Protein AF-0000000071359627 (afdb_homodimer)

InterPro domains:
  IPR002524 Cation efflux [TIGR01297] (2-265)
  IPR027469 Cation efflux transmembrane domain superfamily [G3DSA:1.20.1510.10] (1-180)
  IPR027469 Cation efflux transmembrane domain superfamily [SSF161111] (1-184)
  IPR027470 Cation efflux protein, cytoplasmic domain [PF16916] (190-265)
  IPR036837 Cation efflux protein, cytoplasmic domain superfamily [G3DSA:3.30.70.1350] (181-269)
  IPR036837 Cation efflux protein, cytoplasmic domain superfamily [SSF160240] (189-265)
  IPR050291 Cation-efflux pump FieF-like [PTHR43840] (1-264)
  IPR058533 Cation efflux protein, transmembrane domain [PF01545] (1-182)

Foldseek 3Di:
DLVVLCVAFVFLLSLLLVQLLVLLVVLVVQLVVQVVQQPDDADPVRNPGSLLSLLVSLQSSLVSLLVSLVVSLVSLVVCVVVVDHGGPLVVSLVVLLVSLVVLLVCLVVQCVVCVVQVFPSSNLSSVVSNVSSVLSVVSSVQSVVCVVVVPSNSSSVSSNVVSVVSNVSSVVSNVVSVCLVVQHDDVVLLQQLLVLCQVVPDLQQLWKAQWGWHDRGQEIEIEIETEGAPPDDPVRVVVVVVVSQVSSCVRGTDHYHYHYHYHYDDLLQRQCARRDPPDPDHWFHHPDHDRDDSVGNNDPDTPSVVVVVPSVVTHTDD/DLVVLCVAFVFLLSLLLVQLLVLLVVLVVQLVVQVVQQPDDADPVRNPGSLLSLLVSLQSSLVSLLVSLVVSLVSLVVCVVVPDHGGPLVVSLVVLLVSLVVLLVCLVVQCVVCVVQVFPSSNLSSVVSNVSSVLSVVSSVQSVVCVVVVPSNSSSVSSNVVSVVSNVSSVVSNVVSVCLVVQHDDVVLLQQLLVLCVVVPDLQQLWKAQWGWHDRGQEIEIEIETEGAPPDDPVRVVVVVVVSQVSSCVRGTDHYHYHYHYHYDDLLQSQCARRDDPDPDHWFHHPDHDRDDSVGNNDPDTPSVVVVVPSVVTHTDD

Secondary structure (DSSP, 8-state):
-HHHHHHHH--HHHHHHHHHHHHHHHHHHHHHHHHHHHHSPP-SS-TT-STTHHHHHHHHHHHHHHHHHHHHHHHHHHHHHS------HHHHHHHHHHHHHHHHHHHHHHHHHHHHTT-HHHHHHHHHHHHHHHHHHHHHHHHHHHHHH--THHHHHHHHHHHHHHHHHHHHHHHHHHHHHTT---HHHHHHHHHHHHHT--TT--EEEEEEEEEETTEEEEEEEEEE-TT-BHHHHHHHHHHHHHHHHHHSSS-EEEEEEEEE--HHHHTTT---SS-TT--S-----PPP-HHHHHSSS-GGGGGHHHHTTSPPP-/-HHHHHHHH--HHHHHHHHHHHHHHHHHHHHHHHHHHHHSPP-SS-TT-STTHHHHHHHHHHHHHHHHHHHHHHHHHHHHHS------HHHHHHHHHHHHHHHHHHHHHHHHHHHHTT-HHHHHHHHHHHHHHHHHHHHHHHHHHHHHH--THHHHHHHHHHHHHHHHHHHHHHHHHHHHHTT---HHHHHHHHHHHHHT--TT--EEEEEEEEEETTEEEEEEEEEE-TT-BHHHHHHHHHHHHHHHHHHSSS-EEEEEEEEE--HHHHTTT---SS-TT--S-----PPP-HHHHHSSS-GGGGGHHHHTTSPPP-

Sequence (636 aa):
MKFYAYYLTQSTAVLTDALESIVNVVASGFAFYSIYLSSLPRDQNHPYGHGKVEFFSAGIEGVLIMLAGLFIIYRAIVSFIFPEPLGELPLGMALIILSALANGALGYMLIRKGKQYESLTLEADGRHISTDAVSSFVLIIGVGIIYLTDWVWLDGGFSLVFAVYIIYNGYRLVRRSVGGLMDERHPASVTTVVKILNRHRQNNWIDIHNMRIQQYGADKHIDLHLTMPYYFDLKEVHDEVEVVEEVLEKGMSGHVEVFVHADPCIPEKCCHYCQVKDCPVRLYPKTKKVQWNMVNMSKNQKHYHDIVGELGKVKPLKMKFYAYYLTQSTAVLTDALESIVNVVASGFAFYSIYLSSLPRDQNHPYGHGKVEFFSAGIEGVLIMLAGLFIIYRAIVSFIFPEPLGELPLGMALIILSALANGALGYMLIRKGKQYESLTLEADGRHISTDAVSSFVLIIGVGIIYLTDWVWLDGGFSLVFAVYIIYNGYRLVRRSVGGLMDERHPASVTTVVKILNRHRQNNWIDIHNMRIQQYGADKHIDLHLTMPYYFDLKEVHDEVEVVEEVLEKGMSGHVEVFVHADPCIPEKCCHYCQVKDCPVRLYPKTKKVQWNMVNMSKNQKHYHDIVGELGKVKPLK

Solvent-accessible surface area (backbone atoms only — not comparable to full-atom values): 31384 Å² total; per-residue (Å²): 107,41,63,55,27,18,70,51,11,62,32,57,47,44,38,43,51,24,45,49,48,50,41,47,54,53,28,45,53,42,41,53,51,20,49,57,48,30,67,41,73,57,44,88,56,20,72,80,22,36,11,46,42,33,30,49,29,38,27,54,34,11,48,45,36,28,50,44,18,52,52,34,39,50,50,22,53,48,38,66,75,53,73,61,79,74,31,62,58,66,62,29,46,51,50,47,50,53,49,23,50,52,31,34,52,48,9,49,51,29,32,52,48,9,62,72,57,47,23,64,54,39,28,51,49,8,50,48,35,33,50,47,18,52,50,44,51,54,49,46,50,52,52,51,48,26,72,73,66,68,46,67,66,53,45,33,50,54,29,41,55,49,20,53,52,40,28,50,52,12,47,52,34,30,51,50,16,51,36,47,51,43,40,33,56,50,66,69,60,49,53,50,51,42,51,53,49,62,73,66,60,51,46,62,58,48,39,61,18,39,41,44,59,38,68,28,52,39,27,36,41,36,38,30,34,38,25,26,64,32,78,37,29,30,49,59,47,41,52,54,50,49,51,55,42,49,55,51,39,72,69,42,75,59,55,57,46,68,46,56,30,69,37,52,52,46,49,94,56,40,22,37,42,36,57,54,75,90,57,92,69,64,34,34,65,63,80,47,78,79,81,82,40,72,66,62,23,42,36,88,46,64,70,49,75,80,44,56,90,58,62,84,78,60,74,69,50,131,108,41,63,55,27,17,69,52,11,63,32,58,48,44,38,44,51,26,44,50,48,50,40,46,53,53,29,47,54,42,40,54,51,20,49,56,49,30,66,40,72,57,44,87,56,20,72,81,21,35,10,46,42,34,32,50,29,39,25,53,32,11,49,47,35,29,51,46,17,51,52,33,38,52,48,21,54,47,37,66,76,53,72,62,79,70,32,63,56,66,63,28,46,52,49,46,50,53,49,23,49,51,31,35,52,49,9,51,50,29,33,52,48,10,62,72,57,48,24,64,56,39,28,50,50,9,50,49,34,32,49,48,18,51,49,43,51,55,50,46,51,51,53,51,48,27,72,72,66,67,46,66,67,52,46,34,51,52,28,40,56,49,20,52,52,40,29,50,52,13,46,51,34,28,50,50,15,51,35,48,52,45,41,34,56,49,66,70,60,49,50,49,52,43,53,51,50,64,73,65,62,50,46,63,57,49,40,60,19,38,40,45,57,39,66,27,53,39,26,36,39,35,37,32,33,38,24,27,65,31,77,37,30,31,48,58,48,43,52,54,49,49,50,54,43,49,54,51,39,72,70,43,77,59,56,55,46,67,46,57,29,70,36,51,51,47,48,95,56,41,21,36,41,34,57,53,74,88,57,92,70,67,33,34,64,64,79,48,79,79,79,82,41,72,66,61,22,42,36,88,47,64,71,50,75,80,43,54,90,59,61,82,78,59,73,68,52,129

Structure (mmCIF, N/CA/C/O backbone):
data_AF-0000000071359627-model_v1
#
loop_
_entity.id
_entity.type
_entity.pdbx_description
1 polymer 'Cation transporter'
#
loop_
_atom_site.group_PDB
_atom_site.id
_atom_site.type_symbol
_atom_site.label_atom_id
_atom_site.label_alt_id
_atom_site.label_comp_id
_atom_site.label_asym_id
_atom_site.label_entity_id
_atom_site.label_seq_id
_atom_site.pdbx_PDB_ins_code
_atom_site.Cartn_x
_atom_site.Cartn_y
_atom_site.Cartn_z
_atom_site.occupancy
_atom_site.B_iso_or_equiv
_atom_site.auth_seq_id
_atom_site.auth_comp_id
_atom_site.auth_asym_id
_atom_site.auth_atom_id
_atom_site.pdbx_PDB_model_num
ATOM 1 N N . MET A 1 1 ? -1.227 -20.953 -32.344 1 58.72 1 MET A N 1
ATOM 2 C CA . MET A 1 1 ? -0.291 -20.969 -33.438 1 58.72 1 MET A CA 1
ATOM 3 C C . MET A 1 1 ? 1.095 -21.406 -33 1 58.72 1 MET A C 1
ATOM 5 O O . MET A 1 1 ? 1.655 -22.359 -33.531 1 58.72 1 MET A O 1
ATOM 9 N N . LYS A 1 2 ? 1.525 -20.922 -31.906 1 62.47 2 LYS A N 1
ATOM 10 C CA . LYS A 1 2 ? 2.902 -21.234 -31.516 1 62.47 2 LYS A CA 1
ATOM 11 C C . LYS A 1 2 ? 3.021 -22.641 -30.969 1 62.47 2 LYS A C 1
ATOM 13 O O . LYS A 1 2 ? 4.016 -23.328 -31.219 1 62.47 2 LYS A O 1
ATOM 18 N N . PHE A 1 3 ? 1.935 -23.016 -30.375 1 65.06 3 PHE A N 1
ATOM 19 C CA . PHE A 1 3 ? 1.969 -24.391 -29.891 1 65.06 3 PHE A CA 1
ATOM 20 C C . PHE A 1 3 ? 1.963 -25.375 -31.062 1 65.06 3 PHE A C 1
ATOM 22 O O . PHE A 1 3 ? 2.602 -26.422 -31 1 65.06 3 PHE A O 1
ATOM 29 N N . TYR A 1 4 ? 1.329 -24.938 -32.094 1 63.09 4 TYR A N 1
ATOM 30 C CA . TYR A 1 4 ? 1.317 -25.734 -33.312 1 63.09 4 TYR A CA 1
ATOM 31 C C . TYR A 1 4 ? 2.711 -25.812 -33.938 1 63.09 4 TYR A C 1
ATOM 33 O O . TYR A 1 4 ? 3.135 -26.891 -34.375 1 63.09 4 TYR A O 1
ATOM 41 N N . ALA A 1 5 ? 3.359 -24.688 -33.875 1 63.16 5 ALA A N 1
ATOM 42 C CA . ALA A 1 5 ? 4.723 -24.688 -34.406 1 63.16 5 ALA A CA 1
ATOM 43 C C . ALA A 1 5 ? 5.621 -25.641 -33.625 1 63.16 5 ALA A C 1
ATOM 45 O O . ALA A 1 5 ? 6.449 -26.328 -34.188 1 63.16 5 ALA A O 1
ATOM 46 N N . TYR A 1 6 ? 5.465 -25.703 -32.375 1 66.5 6 TYR A N 1
ATOM 47 C CA . TYR A 1 6 ? 6.242 -26.641 -31.547 1 66.5 6 TYR A CA 1
ATOM 48 C C . TYR A 1 6 ? 5.922 -28.078 -31.891 1 66.5 6 TYR A C 1
ATOM 50 O O . TYR A 1 6 ? 6.82 -28.922 -31.984 1 66.5 6 TYR A O 1
ATOM 58 N N . TYR A 1 7 ? 4.625 -28.25 -32.031 1 67.75 7 TYR A N 1
ATOM 59 C CA . TYR A 1 7 ? 4.215 -29.609 -32.375 1 67.75 7 TYR A CA 1
ATOM 60 C C . TYR A 1 7 ? 4.848 -30.062 -33.688 1 67.75 7 TYR A C 1
ATOM 62 O O . TYR A 1 7 ? 5.234 -31.234 -33.844 1 67.75 7 TYR A O 1
ATOM 70 N N . LEU A 1 8 ? 5.043 -29.172 -34.531 1 62.66 8 LEU A N 1
ATOM 71 C CA . LEU A 1 8 ? 5.59 -29.5 -35.844 1 62.66 8 LEU A CA 1
ATOM 72 C C . LEU A 1 8 ? 7.105 -29.625 -35.781 1 62.66 8 LEU A C 1
ATOM 74 O O . LEU A 1 8 ? 7.688 -30.484 -36.438 1 62.66 8 LEU A O 1
ATOM 78 N N . THR A 1 9 ? 7.688 -28.797 -35 1 66.38 9 THR A N 1
ATOM 79 C CA . THR A 1 9 ? 9.141 -28.703 -35.094 1 66.38 9 THR A CA 1
ATOM 80 C C . THR A 1 9 ? 9.789 -29.531 -33.969 1 66.38 9 THR A C 1
ATOM 82 O O . THR A 1 9 ? 10.938 -29.969 -34.094 1 66.38 9 THR A O 1
ATOM 85 N N . GLN A 1 10 ? 9.109 -29.734 -32.906 1 63.53 10 GLN A N 1
ATOM 86 C CA . GLN A 1 10 ? 9.609 -30.391 -31.719 1 63.53 10 GLN A CA 1
ATOM 87 C C . GLN A 1 10 ? 10.875 -29.703 -31.203 1 63.53 10 GLN A C 1
ATOM 89 O O . GLN A 1 10 ? 11.773 -30.375 -30.672 1 63.53 10 GLN A O 1
ATOM 94 N N . SER A 1 11 ? 10.977 -28.484 -31.672 1 68.12 11 SER A N 1
ATOM 95 C CA . SER A 1 11 ? 12.109 -27.672 -31.234 1 68.12 11 SER A CA 1
ATOM 96 C C . SER A 1 11 ? 11.828 -27 -29.891 1 68.12 11 SER A C 1
ATOM 98 O O . SER A 1 11 ? 10.758 -26.422 -29.688 1 68.12 11 SER A O 1
ATOM 100 N N . THR A 1 12 ? 12.789 -27.203 -28.984 1 70.19 12 THR A N 1
ATOM 101 C CA . THR A 1 12 ? 12.664 -26.578 -27.672 1 70.19 12 THR A CA 1
ATOM 102 C C . THR A 1 12 ? 12.68 -25.047 -27.797 1 70.19 12 THR A C 1
ATOM 104 O O . THR A 1 12 ? 12.023 -24.359 -27.016 1 70.19 12 THR A O 1
ATOM 107 N N . ALA A 1 13 ? 13.391 -24.625 -28.75 1 66.75 13 ALA A N 1
ATOM 108 C CA . ALA A 1 13 ? 13.445 -23.188 -28.984 1 66.75 13 ALA A CA 1
ATOM 109 C C . ALA A 1 13 ? 12.078 -22.641 -29.391 1 66.75 13 ALA A C 1
ATOM 111 O O . ALA A 1 13 ? 11.656 -21.578 -28.906 1 66.75 13 ALA A O 1
ATOM 112 N N . VAL A 1 14 ? 11.43 -23.391 -30.172 1 69.56 14 VAL A N 1
ATOM 113 C CA . VAL A 1 14 ? 10.102 -22.984 -30.625 1 69.56 14 VAL A CA 1
ATOM 114 C C . VAL A 1 14 ? 9.109 -23.078 -29.469 1 69.56 14 VAL A C 1
ATOM 116 O O . VAL A 1 14 ? 8.234 -22.219 -29.328 1 69.56 14 VAL A O 1
ATOM 119 N N . LEU A 1 15 ? 9.32 -24 -28.703 1 68.38 15 LEU A N 1
ATOM 120 C CA . LEU A 1 15 ? 8.492 -24.125 -27.516 1 68.38 15 LEU A CA 1
ATOM 121 C C . LEU A 1 15 ? 8.664 -22.938 -26.594 1 68.38 15 LEU A C 1
ATOM 123 O O . LEU A 1 15 ? 7.688 -22.406 -26.047 1 68.38 15 LEU A O 1
ATOM 127 N N . THR A 1 16 ? 9.891 -22.547 -26.453 1 67.44 16 THR A N 1
ATOM 128 C CA . THR A 1 16 ? 10.203 -21.406 -25.609 1 67.44 16 THR A CA 1
ATOM 129 C C . THR A 1 16 ? 9.453 -20.156 -26.078 1 67.44 16 THR A C 1
ATOM 131 O O . THR A 1 16 ? 8.844 -19.453 -25.281 1 67.44 16 THR A O 1
ATOM 134 N N . ASP A 1 17 ? 9.43 -20.031 -27.297 1 71.56 17 ASP A N 1
ATOM 135 C CA . ASP A 1 17 ? 8.758 -18.875 -27.875 1 71.56 17 ASP A CA 1
ATOM 136 C C . ASP A 1 17 ? 7.246 -18.984 -27.703 1 71.56 17 ASP A C 1
ATOM 138 O O . ASP A 1 17 ? 6.578 -17.984 -27.422 1 71.56 17 ASP A O 1
ATOM 142 N N . ALA A 1 18 ? 6.762 -20.125 -27.891 1 70.31 18 ALA A N 1
ATOM 143 C CA . ALA A 1 18 ? 5.324 -20.344 -27.766 1 70.31 18 ALA A CA 1
ATOM 144 C C . ALA A 1 18 ? 4.852 -20.094 -26.328 1 70.31 18 ALA A C 1
ATOM 146 O O . ALA A 1 18 ? 3.838 -19.422 -26.125 1 70.31 18 ALA A O 1
ATOM 147 N N . LEU A 1 19 ? 5.613 -20.562 -25.453 1 69.25 19 LEU A N 1
ATOM 148 C CA . LEU A 1 19 ? 5.246 -20.375 -24.062 1 69.25 19 LEU A CA 1
ATOM 149 C C . LEU A 1 19 ? 5.328 -18.906 -23.656 1 69.25 19 LEU A C 1
ATOM 151 O O . LEU A 1 19 ? 4.441 -18.406 -22.953 1 69.25 19 LEU A O 1
ATOM 155 N N . GLU A 1 20 ? 6.328 -18.328 -24.109 1 73.06 20 GLU A N 1
ATOM 156 C CA . GLU A 1 20 ? 6.477 -16.906 -23.812 1 73.06 20 GLU A CA 1
ATOM 157 C C . GLU A 1 20 ? 5.316 -16.094 -24.391 1 73.06 20 GLU A C 1
ATOM 159 O O . GLU A 1 20 ? 4.812 -15.18 -23.75 1 73.06 20 GLU A O 1
ATOM 164 N N . SER A 1 21 ? 4.891 -16.531 -25.531 1 72.69 21 SER A N 1
ATOM 165 C CA . SER A 1 21 ? 3.801 -15.828 -26.188 1 72.69 21 SER A CA 1
ATOM 166 C C . SER A 1 21 ? 2.488 -16 -25.438 1 72.69 21 SER A C 1
ATOM 168 O O . SER A 1 21 ? 1.694 -15.07 -25.328 1 72.69 21 SER A O 1
ATOM 170 N N . ILE A 1 22 ? 2.312 -17.109 -24.953 1 70.38 22 ILE A N 1
ATOM 171 C CA . ILE A 1 22 ? 1.104 -17.391 -24.188 1 70.38 22 ILE A CA 1
ATOM 172 C C . ILE A 1 22 ? 1.107 -16.547 -22.906 1 70.38 22 ILE A C 1
ATOM 174 O O . ILE A 1 22 ? 0.105 -15.906 -22.578 1 70.38 22 ILE A O 1
ATOM 178 N N . VAL A 1 23 ? 2.232 -16.578 -22.328 1 73.62 23 VAL A N 1
ATOM 179 C CA . VAL A 1 23 ? 2.369 -15.82 -21.094 1 73.62 23 VAL A CA 1
ATOM 180 C C . VAL A 1 23 ? 2.148 -14.336 -21.375 1 73.62 23 VAL A C 1
ATOM 182 O O . VAL A 1 23 ? 1.474 -13.648 -20.594 1 73.62 23 VAL A O 1
ATOM 185 N N . ASN A 1 24 ? 2.662 -13.945 -22.484 1 74.12 24 ASN A N 1
ATOM 186 C CA . ASN A 1 24 ? 2.539 -12.539 -22.844 1 74.12 24 ASN A CA 1
ATOM 187 C C . ASN A 1 24 ? 1.081 -12.141 -23.062 1 74.12 24 ASN A C 1
ATOM 189 O O . ASN A 1 24 ? 0.641 -11.086 -22.609 1 74.12 24 ASN A O 1
ATOM 193 N N . VAL A 1 25 ? 0.406 -13 -23.766 1 71.69 25 VAL A N 1
ATOM 194 C CA . VAL A 1 25 ? -0.989 -12.695 -24.062 1 71.69 25 VAL A CA 1
ATOM 195 C C . VAL A 1 25 ? -1.804 -12.695 -22.766 1 71.69 25 VAL A C 1
ATOM 197 O O . VAL A 1 25 ? -2.605 -11.789 -22.531 1 71.69 25 VAL A O 1
ATOM 200 N N . VAL A 1 26 ? -1.554 -13.617 -21.984 1 73.38 26 VAL A N 1
ATOM 201 C CA . VAL A 1 26 ? -2.27 -13.719 -20.719 1 73.38 26 VAL A CA 1
ATOM 202 C C . VAL A 1 26 ? -1.895 -12.547 -19.828 1 73.38 26 VAL A C 1
ATOM 204 O O . VAL A 1 26 ? -2.768 -11.898 -19.234 1 73.38 26 VAL A O 1
ATOM 207 N N . ALA A 1 27 ? -0.649 -12.344 -19.781 1 74.88 27 ALA A N 1
ATOM 208 C CA . ALA A 1 27 ? -0.153 -11.242 -18.969 1 74.88 27 ALA A CA 1
ATOM 209 C C . ALA A 1 27 ? -0.707 -9.906 -19.438 1 74.88 27 ALA A C 1
ATOM 211 O O . ALA A 1 27 ? -1.062 -9.047 -18.625 1 74.88 27 ALA A O 1
ATOM 212 N N . SER A 1 28 ? -0.809 -9.773 -20.766 1 74.25 28 SER A N 1
ATOM 213 C CA . SER A 1 28 ? -1.338 -8.531 -21.312 1 74.25 28 SER A CA 1
ATOM 214 C C . SER A 1 28 ? -2.816 -8.359 -20.984 1 74.25 28 SER A C 1
ATOM 216 O O . SER A 1 28 ? -3.279 -7.246 -20.734 1 74.25 28 SER A O 1
ATOM 218 N N . GLY A 1 29 ? -3.537 -9.438 -21.094 1 76.81 29 GLY A N 1
ATOM 219 C CA . GLY A 1 29 ? -4.93 -9.383 -20.688 1 76.81 29 GLY A CA 1
ATOM 220 C C . GLY A 1 29 ? -5.117 -8.922 -19.25 1 76.81 29 GLY A C 1
ATOM 221 O O . GLY A 1 29 ? -5.953 -8.062 -18.984 1 76.81 29 GLY A O 1
ATOM 222 N N . PHE A 1 30 ? -4.285 -9.414 -18.438 1 76.56 30 PHE A N 1
ATOM 223 C CA . PHE A 1 30 ? -4.348 -9.016 -17.031 1 76.56 30 PHE A CA 1
ATOM 224 C C . PHE A 1 30 ? -3.92 -7.559 -16.875 1 76.56 30 PHE A C 1
ATOM 226 O O . PHE A 1 30 ? -4.496 -6.824 -16.062 1 76.56 30 PHE A O 1
ATOM 233 N N . ALA A 1 31 ? -2.924 -7.227 -17.625 1 74.94 31 ALA A N 1
ATOM 234 C CA . ALA A 1 31 ? -2.43 -5.852 -17.547 1 74.94 31 ALA A CA 1
ATOM 235 C C . ALA A 1 31 ? -3.514 -4.859 -17.953 1 74.94 31 ALA A C 1
ATOM 237 O O . ALA A 1 31 ? -3.73 -3.855 -17.266 1 74.94 31 ALA A O 1
ATOM 238 N N . PHE A 1 32 ? -4.234 -5.207 -19.031 1 73.88 32 PHE A N 1
ATOM 239 C CA . PHE A 1 32 ? -5.297 -4.324 -19.5 1 73.88 32 PHE A CA 1
ATOM 240 C C . PHE A 1 32 ? -6.418 -4.234 -18.469 1 73.88 32 PHE A C 1
ATOM 242 O O . PHE A 1 32 ? -6.949 -3.15 -18.219 1 73.88 32 PHE A O 1
ATOM 249 N N . TYR A 1 33 ? -6.715 -5.277 -17.938 1 79.44 33 TYR A N 1
ATOM 250 C CA . TYR A 1 33 ? -7.762 -5.293 -16.938 1 79.44 33 TYR A CA 1
ATOM 251 C C . TYR A 1 33 ? -7.336 -4.508 -15.695 1 79.44 33 TYR A C 1
ATOM 253 O O . TYR A 1 33 ? -8.148 -3.809 -15.086 1 79.44 33 TYR A O 1
ATOM 261 N N . SER A 1 34 ? -6.094 -4.641 -15.391 1 79.75 34 SER A N 1
ATOM 262 C CA . SER A 1 34 ? -5.578 -3.939 -14.227 1 79.75 34 SER A CA 1
ATOM 263 C C . SER A 1 34 ? -5.598 -2.43 -14.43 1 79.75 34 SER A C 1
ATOM 265 O O . SER A 1 34 ? -5.844 -1.671 -13.492 1 79.75 34 SER A O 1
ATOM 267 N N . ILE A 1 35 ? -5.43 -2.02 -15.625 1 74.31 35 ILE A N 1
ATOM 268 C CA . ILE A 1 35 ? -5.469 -0.595 -15.938 1 74.31 35 ILE A CA 1
ATOM 269 C C . ILE A 1 35 ? -6.895 -0.072 -15.773 1 74.31 35 ILE A C 1
ATOM 271 O O . ILE A 1 35 ? -7.102 1.023 -15.242 1 74.31 35 ILE A O 1
ATOM 275 N N . TYR A 1 36 ? -7.793 -0.863 -16.281 1 78.69 36 TYR A N 1
ATOM 276 C CA . TYR A 1 36 ? -9.195 -0.499 -16.109 1 78.69 36 TYR A CA 1
ATOM 277 C C . TYR A 1 36 ? -9.547 -0.345 -14.633 1 78.69 36 TYR A C 1
ATOM 279 O O . TYR A 1 36 ? -10.148 0.654 -14.234 1 78.69 36 TYR A O 1
ATOM 287 N N . LEU A 1 37 ? -9.109 -1.243 -13.891 1 77.56 37 LEU A N 1
ATOM 288 C CA . LEU A 1 37 ? -9.406 -1.196 -12.461 1 77.56 37 LEU A CA 1
ATOM 289 C C . LEU A 1 37 ? -8.695 -0.022 -11.797 1 77.56 37 LEU A C 1
ATOM 291 O O . LEU A 1 37 ? -9.25 0.614 -10.891 1 77.56 37 LEU A O 1
ATOM 295 N N . SER A 1 38 ? -7.496 0.225 -12.25 1 78.75 38 SER A N 1
ATOM 296 C CA . SER A 1 38 ? -6.699 1.318 -11.703 1 78.75 38 SER A CA 1
ATOM 297 C C . SER A 1 38 ? -7.332 2.672 -12.008 1 78.75 38 SER A C 1
ATOM 299 O O . SER A 1 38 ? -7.078 3.656 -11.312 1 78.75 38 SER A O 1
ATOM 301 N N . SER A 1 39 ? -8.156 2.715 -13.062 1 77.88 39 SER A N 1
ATOM 302 C CA . SER A 1 39 ? -8.766 3.973 -13.484 1 77.88 39 SER A CA 1
ATOM 303 C C . SER A 1 39 ? -10.031 4.273 -12.68 1 77.88 39 SER A C 1
ATOM 305 O O . SER A 1 39 ? -10.539 5.395 -12.711 1 77.88 39 SER A O 1
ATOM 307 N N . LEU A 1 40 ? -10.477 3.266 -11.977 1 78.19 40 LEU A N 1
ATOM 308 C CA . LEU A 1 40 ? -11.633 3.5 -11.125 1 78.19 40 LEU A CA 1
ATOM 309 C C . LEU A 1 40 ? -11.297 4.473 -10 1 78.19 40 LEU A C 1
ATOM 311 O O . LEU A 1 40 ? -10.211 4.406 -9.414 1 78.19 40 LEU A O 1
ATOM 315 N N . PRO A 1 41 ? -12.18 5.414 -9.781 1 78.56 41 PRO A N 1
ATOM 316 C CA . PRO A 1 41 ? -11.93 6.379 -8.703 1 78.56 41 PRO A CA 1
ATOM 317 C C . PRO A 1 41 ? -11.906 5.73 -7.32 1 78.56 41 PRO A C 1
ATOM 319 O O . PRO A 1 41 ? -12.328 4.578 -7.168 1 78.56 41 PRO A O 1
ATOM 322 N N . ARG A 1 42 ? -11.297 6.426 -6.418 1 80.5 42 ARG A N 1
ATOM 323 C CA . ARG A 1 42 ? -11.289 5.949 -5.035 1 80.5 42 ARG A CA 1
ATOM 324 C C . ARG A 1 42 ? -12.703 5.734 -4.523 1 80.5 42 ARG A C 1
ATOM 326 O O . ARG A 1 42 ? -13.633 6.43 -4.938 1 80.5 42 ARG A O 1
ATOM 333 N N . ASP A 1 43 ? -12.953 4.766 -3.74 1 78.44 43 ASP A N 1
ATOM 334 C CA . ASP A 1 43 ? -14.234 4.473 -3.105 1 78.44 43 ASP A CA 1
ATOM 335 C C . ASP A 1 43 ? -14.062 4.25 -1.604 1 78.44 43 ASP A C 1
ATOM 337 O O . ASP A 1 43 ? -12.984 4.477 -1.055 1 78.44 43 ASP A O 1
ATOM 341 N N . GLN A 1 44 ? -15.109 3.961 -0.925 1 78.12 44 GLN A N 1
ATOM 342 C CA . GLN A 1 44 ? -15.078 3.807 0.525 1 78.12 44 GLN A CA 1
ATOM 343 C C . GLN A 1 44 ? -14.156 2.662 0.938 1 78.12 44 GLN A C 1
ATOM 345 O O . GLN A 1 44 ? -13.5 2.732 1.977 1 78.12 44 GLN A O 1
ATOM 350 N N . ASN A 1 45 ? -14.117 1.693 0.075 1 80.12 45 ASN A N 1
ATOM 351 C CA . ASN A 1 45 ? -13.336 0.51 0.407 1 80.12 45 ASN A CA 1
ATOM 352 C C . ASN A 1 45 ? -11.867 0.692 0.038 1 80.12 45 ASN A C 1
ATOM 354 O O . ASN A 1 45 ? -10.992 0.017 0.59 1 80.12 45 ASN A O 1
ATOM 358 N N . HIS A 1 46 ? -11.656 1.565 -0.926 1 85.62 46 HIS A N 1
ATOM 359 C CA . HIS A 1 46 ? -10.297 1.853 -1.361 1 85.62 46 HIS A CA 1
ATOM 360 C C . HIS A 1 46 ? -10.016 3.35 -1.326 1 85.62 46 HIS A C 1
ATOM 362 O O . HIS A 1 46 ? -9.977 4.004 -2.371 1 85.62 46 HIS A O 1
ATOM 368 N N . PRO A 1 47 ? -9.719 3.748 -0.135 1 80.69 47 PRO A N 1
ATOM 369 C CA . PRO A 1 47 ? -9.578 5.191 0.058 1 80.69 47 PRO A CA 1
ATOM 370 C C . PRO A 1 47 ? -8.406 5.781 -0.73 1 80.69 47 PRO A C 1
ATOM 372 O O . PRO A 1 47 ? -8.367 6.992 -0.968 1 80.69 47 PRO A O 1
ATOM 375 N N . TYR A 1 48 ? -7.473 5.004 -1.142 1 79.69 48 TYR A N 1
ATOM 376 C CA . TYR A 1 48 ? -6.324 5.5 -1.889 1 79.69 48 TYR A CA 1
ATOM 377 C C . TYR A 1 48 ? -6.453 5.168 -3.371 1 79.69 48 TYR A C 1
ATOM 379 O O . TYR A 1 48 ? -5.555 5.469 -4.16 1 79.69 48 TYR A O 1
ATOM 387 N N . GLY A 1 49 ? -7.629 4.555 -3.742 1 78.81 49 GLY A N 1
ATOM 388 C CA . GLY A 1 49 ? -7.82 4.141 -5.125 1 78.81 49 GLY A CA 1
ATOM 389 C C . GLY A 1 49 ? -7.422 2.695 -5.371 1 78.81 49 GLY A C 1
ATOM 390 O O . GLY A 1 49 ? -7.168 1.944 -4.426 1 78.81 49 GLY A O 1
ATOM 391 N N . HIS A 1 50 ? -7.426 2.334 -6.668 1 82.75 50 HIS A N 1
ATOM 392 C CA . HIS A 1 50 ? -7.184 0.947 -7.055 1 82.75 50 HIS A CA 1
ATOM 393 C C . HIS A 1 50 ? -5.887 0.813 -7.848 1 82.75 50 HIS A C 1
ATOM 395 O O . HIS A 1 50 ? -5.66 -0.204 -8.508 1 82.75 50 HIS A O 1
ATOM 401 N N . GLY A 1 51 ? -5.078 1.743 -7.773 1 82.06 51 GLY A N 1
ATOM 402 C CA . GLY A 1 51 ? -3.895 1.803 -8.617 1 82.06 51 GLY A CA 1
ATOM 403 C C . GLY A 1 51 ? -2.904 0.686 -8.336 1 82.06 51 GLY A C 1
ATOM 404 O O . GLY A 1 51 ? -2.178 0.256 -9.234 1 82.06 51 GLY A O 1
ATOM 405 N N . LYS A 1 52 ? -2.908 0.109 -7.18 1 86.75 52 LYS A N 1
ATOM 406 C CA . LYS A 1 52 ? -1.937 -0.912 -6.801 1 86.75 52 LYS A CA 1
ATOM 407 C C . LYS A 1 52 ? -2.191 -2.219 -7.543 1 86.75 52 LYS A C 1
ATOM 409 O O . LYS A 1 52 ? -1.336 -3.105 -7.566 1 86.75 52 LYS A O 1
ATOM 414 N N . VAL A 1 53 ? -3.336 -2.303 -8.164 1 85.06 53 VAL A N 1
ATOM 415 C CA . VAL A 1 53 ? -3.678 -3.506 -8.914 1 85.06 53 VAL A CA 1
ATOM 416 C C . VAL A 1 53 ? -2.689 -3.693 -10.07 1 85.06 53 VAL A C 1
ATOM 418 O O . VAL A 1 53 ? -2.447 -4.82 -10.508 1 85.06 53 VAL A O 1
ATOM 421 N N . GLU A 1 54 ? -2.166 -2.627 -10.531 1 82.75 54 GLU A N 1
ATOM 422 C CA . GLU A 1 54 ? -1.183 -2.699 -11.609 1 82.75 54 GLU A CA 1
ATOM 423 C C . GLU A 1 54 ? 0.045 -3.498 -11.18 1 82.75 54 GLU A C 1
ATOM 425 O O . GLU A 1 54 ? 0.621 -4.238 -11.977 1 82.75 54 GLU A O 1
ATOM 430 N N . PHE A 1 55 ? 0.408 -3.357 -9.93 1 84.38 55 PHE A N 1
ATOM 431 C CA . PHE A 1 55 ? 1.563 -4.094 -9.43 1 84.38 55 PHE A CA 1
ATOM 432 C C . PHE A 1 55 ? 1.271 -5.586 -9.367 1 84.38 55 PHE A C 1
ATOM 434 O O . PHE A 1 55 ? 2.158 -6.41 -9.602 1 84.38 55 PHE A O 1
ATOM 441 N N . PHE A 1 56 ? 0.04 -5.965 -9.148 1 84.75 56 PHE A N 1
ATOM 442 C CA . PHE A 1 56 ? -0.353 -7.367 -9.141 1 84.75 56 PHE A CA 1
ATOM 443 C C . PHE A 1 56 ? -0.207 -7.977 -10.531 1 84.75 56 PHE A C 1
ATOM 445 O O . PHE A 1 56 ? 0.279 -9.102 -10.672 1 84.75 56 PHE A O 1
ATOM 452 N N . SER A 1 57 ? -0.708 -7.23 -11.414 1 82.81 57 SER A N 1
ATOM 453 C CA . SER A 1 57 ? -0.623 -7.707 -12.789 1 82.81 57 SER A CA 1
ATOM 454 C C . SER A 1 57 ? 0.824 -7.969 -13.195 1 82.81 57 SER A C 1
ATOM 456 O O . SER A 1 57 ? 1.127 -8.992 -13.805 1 82.81 57 SER A O 1
ATOM 458 N N . ALA A 1 58 ? 1.694 -7.09 -12.852 1 80.94 58 ALA A N 1
ATOM 459 C CA . ALA A 1 58 ? 3.111 -7.254 -13.156 1 80.94 58 ALA A CA 1
ATOM 460 C C . ALA A 1 58 ? 3.688 -8.484 -12.461 1 80.94 58 ALA A C 1
ATOM 462 O O . ALA A 1 58 ? 4.52 -9.195 -13.031 1 80.94 58 ALA A O 1
ATOM 463 N N . GLY A 1 59 ? 3.273 -8.672 -11.234 1 85.38 59 GLY A N 1
ATOM 464 C CA . GLY A 1 59 ? 3.721 -9.844 -10.492 1 85.38 59 GLY A CA 1
ATOM 465 C C . GLY A 1 59 ? 3.293 -11.156 -11.125 1 85.38 59 GLY A C 1
ATOM 466 O O . GLY A 1 59 ? 4.105 -12.07 -11.281 1 85.38 59 GLY A O 1
ATOM 467 N N . ILE A 1 60 ? 2.064 -11.219 -11.461 1 83.56 60 ILE A N 1
ATOM 468 C CA . ILE A 1 60 ? 1.533 -12.422 -12.102 1 83.56 60 ILE A CA 1
ATOM 469 C C . ILE A 1 60 ? 2.268 -12.672 -13.422 1 83.56 60 ILE A C 1
ATOM 471 O O . ILE A 1 60 ? 2.662 -13.805 -13.711 1 83.56 60 ILE A O 1
ATOM 475 N N . GLU A 1 61 ? 2.43 -11.672 -14.133 1 80.19 61 GLU A N 1
ATOM 476 C CA . GLU A 1 61 ? 3.176 -11.789 -15.383 1 80.19 61 GLU A CA 1
ATOM 477 C C . GLU A 1 61 ? 4.586 -12.32 -15.141 1 80.19 61 GLU A C 1
ATOM 479 O O . GLU A 1 61 ? 5.043 -13.227 -15.836 1 80.19 61 GLU A O 1
ATOM 484 N N . GLY A 1 62 ? 5.25 -11.695 -14.172 1 84.12 62 GLY A N 1
ATOM 485 C CA . GLY A 1 62 ? 6.602 -12.133 -13.859 1 84.12 62 GLY A CA 1
ATOM 486 C C . GLY A 1 62 ? 6.672 -13.594 -13.445 1 84.12 62 GLY A C 1
ATOM 487 O O . GLY A 1 62 ? 7.57 -14.32 -13.875 1 84.12 62 GLY A O 1
ATOM 488 N N . VAL A 1 63 ? 5.734 -14.023 -12.68 1 84.62 63 VAL A N 1
ATOM 489 C CA . VAL A 1 63 ? 5.695 -15.414 -12.219 1 84.62 63 VAL A CA 1
ATOM 490 C C . VAL A 1 63 ? 5.473 -16.344 -13.406 1 84.62 63 VAL A C 1
ATOM 492 O O . VAL A 1 63 ? 6.145 -17.375 -13.531 1 84.62 63 VAL A O 1
ATOM 495 N N . LEU A 1 64 ? 4.531 -16.016 -14.219 1 81.19 64 LEU A N 1
ATOM 496 C CA . LEU A 1 64 ? 4.242 -16.844 -15.391 1 81.19 64 LEU A CA 1
ATOM 497 C C . LEU A 1 64 ? 5.473 -16.953 -16.297 1 81.19 64 LEU A C 1
ATOM 499 O O . LEU A 1 64 ? 5.758 -18.031 -16.828 1 81.19 64 LEU A O 1
ATOM 503 N N . ILE A 1 65 ? 6.164 -15.875 -16.359 1 80 65 ILE A N 1
ATOM 504 C CA . ILE A 1 65 ? 7.371 -15.852 -17.172 1 80 65 ILE A CA 1
ATOM 505 C C . ILE A 1 65 ? 8.422 -16.766 -16.562 1 80 65 ILE A C 1
ATOM 507 O O . ILE A 1 65 ? 9.062 -17.562 -17.266 1 80 65 ILE A O 1
ATOM 511 N N . MET A 1 66 ? 8.562 -16.641 -15.312 1 86.38 66 MET A N 1
ATOM 512 C CA . MET A 1 66 ? 9.547 -17.469 -14.617 1 86.38 66 MET A CA 1
ATOM 513 C C . MET A 1 66 ? 9.195 -18.953 -14.75 1 86.38 66 MET A C 1
ATOM 515 O O . MET A 1 66 ? 10.07 -19.781 -14.969 1 86.38 66 MET A O 1
ATOM 519 N N . LEU A 1 67 ? 7.953 -19.281 -14.625 1 82.56 67 LEU A N 1
ATOM 520 C CA . LEU A 1 67 ? 7.512 -20.672 -14.773 1 82.56 67 LEU A CA 1
ATOM 521 C C . LEU A 1 67 ? 7.77 -21.156 -16.188 1 82.56 67 LEU A C 1
ATOM 523 O O . LEU A 1 67 ? 8.211 -22.297 -16.391 1 82.56 67 LEU A O 1
ATOM 527 N N . ALA A 1 68 ? 7.391 -20.359 -17.125 1 78 68 ALA A N 1
ATOM 528 C CA . ALA A 1 68 ? 7.68 -20.703 -18.516 1 78 68 ALA A CA 1
ATOM 529 C C . ALA A 1 68 ? 9.172 -20.969 -18.703 1 78 68 ALA A C 1
ATOM 531 O O . ALA A 1 68 ? 9.547 -21.906 -19.406 1 78 68 ALA A O 1
ATOM 532 N N . GLY A 1 69 ? 9.984 -20.125 -18.125 1 83.38 69 GLY A N 1
ATOM 533 C CA . GLY A 1 69 ? 11.422 -20.312 -18.219 1 83.38 69 GLY A CA 1
ATOM 534 C C . GLY A 1 69 ? 11.891 -21.609 -17.609 1 83.38 69 GLY A C 1
ATOM 535 O O . GLY A 1 69 ? 12.742 -22.297 -18.172 1 83.38 69 GLY A O 1
ATOM 536 N N . LEU A 1 70 ? 11.383 -21.969 -16.516 1 85.75 70 LEU A N 1
ATOM 537 C CA . LEU A 1 70 ? 11.734 -23.234 -15.859 1 85.75 70 LEU A CA 1
ATOM 538 C C . LEU A 1 70 ? 11.328 -24.422 -16.734 1 85.75 70 LEU A C 1
ATOM 540 O O . LEU A 1 70 ? 12.062 -25.406 -16.812 1 85.75 70 LEU A O 1
ATOM 544 N N . PHE A 1 71 ? 10.18 -24.344 -17.266 1 81.25 71 PHE A N 1
ATOM 545 C CA . PHE A 1 71 ? 9.711 -25.391 -18.172 1 81.25 71 PHE A CA 1
ATOM 546 C C . PHE A 1 71 ? 10.648 -25.531 -19.359 1 81.25 71 PHE A C 1
ATOM 548 O O . PHE A 1 71 ? 10.93 -26.656 -19.812 1 81.25 71 PHE A O 1
ATOM 555 N N . ILE A 1 72 ? 11.094 -24.422 -19.859 1 78 72 ILE A N 1
ATOM 556 C CA . ILE A 1 72 ? 12.016 -24.438 -20.984 1 78 72 ILE A CA 1
ATOM 557 C C . ILE A 1 72 ? 13.32 -25.109 -20.578 1 78 72 ILE A C 1
ATOM 559 O O . ILE A 1 72 ? 13.883 -25.891 -21.328 1 78 72 ILE A O 1
ATOM 563 N N . ILE A 1 73 ? 13.797 -24.766 -19.438 1 84.38 73 ILE A N 1
ATOM 564 C CA . ILE A 1 73 ? 15.023 -25.391 -18.938 1 84.38 73 ILE A CA 1
ATOM 565 C C . ILE A 1 73 ? 14.844 -26.891 -18.859 1 84.38 73 ILE A C 1
ATOM 567 O O . ILE A 1 73 ? 15.727 -27.656 -19.281 1 84.38 73 ILE A O 1
ATOM 571 N N . TYR A 1 74 ? 13.766 -27.328 -18.359 1 85.12 74 TYR A N 1
ATOM 572 C CA . TYR A 1 74 ? 13.461 -28.75 -18.25 1 85.12 74 TYR A CA 1
ATOM 573 C C . TYR A 1 74 ? 13.477 -29.422 -19.625 1 85.12 74 TYR A C 1
ATOM 575 O O . TYR A 1 74 ? 14.125 -30.453 -19.812 1 85.12 74 TYR A O 1
ATOM 583 N N . ARG A 1 75 ? 12.766 -28.859 -20.5 1 78.44 75 ARG A N 1
ATOM 584 C CA . ARG A 1 75 ? 12.688 -29.422 -21.859 1 78.44 75 ARG A CA 1
ATOM 585 C C . ARG A 1 75 ? 14.055 -29.422 -22.531 1 78.44 75 ARG A C 1
ATOM 587 O O . ARG A 1 75 ? 14.375 -30.344 -23.281 1 78.44 75 ARG A O 1
ATOM 594 N N . ALA A 1 76 ? 14.797 -28.344 -22.297 1 79.81 76 ALA A N 1
ATOM 595 C CA . ALA A 1 76 ? 16.141 -28.25 -22.859 1 79.81 76 ALA A CA 1
ATOM 596 C C . ALA A 1 76 ? 17.047 -29.344 -22.328 1 79.81 76 ALA A C 1
ATOM 598 O O . ALA A 1 76 ? 17.812 -29.953 -23.078 1 79.81 76 ALA A O 1
ATOM 599 N N . ILE A 1 77 ? 16.953 -29.609 -21.078 1 83.19 77 ILE A N 1
ATOM 600 C CA . ILE A 1 77 ? 17.766 -30.656 -20.453 1 83.19 77 ILE A CA 1
ATOM 601 C C . ILE A 1 77 ? 17.359 -32.031 -21.016 1 83.19 77 ILE A C 1
ATOM 603 O O . ILE A 1 77 ? 18.219 -32.844 -21.328 1 83.19 77 ILE A O 1
ATOM 607 N N . VAL A 1 78 ? 16.078 -32.281 -21.156 1 80.38 78 VAL A N 1
ATOM 608 C CA . VAL A 1 78 ? 15.562 -33.531 -21.703 1 80.38 78 VAL A CA 1
ATOM 609 C C . VAL A 1 78 ? 16.047 -33.688 -23.156 1 80.38 78 VAL A C 1
ATOM 611 O O . VAL A 1 78 ? 16.422 -34.781 -23.562 1 80.38 78 VAL A O 1
ATOM 614 N N . SER A 1 79 ? 15.977 -32.594 -23.875 1 75.81 79 SER A N 1
ATOM 615 C CA . SER A 1 79 ? 16.391 -32.656 -25.266 1 75.81 79 SER A CA 1
ATOM 616 C C . SER A 1 79 ? 17.891 -32.969 -25.391 1 75.81 79 SER A C 1
ATOM 618 O O . SER A 1 79 ? 18.328 -33.562 -26.359 1 75.81 79 SER A O 1
ATOM 620 N N . PHE A 1 80 ? 18.656 -32.5 -24.453 1 78.38 80 PHE A N 1
ATOM 621 C CA . PHE A 1 80 ? 20.094 -32.781 -24.422 1 78.38 80 PHE A CA 1
ATOM 622 C C . PHE A 1 80 ? 20.344 -34.281 -24.156 1 78.38 80 PHE A C 1
ATOM 624 O O . PHE A 1 80 ? 21.281 -34.844 -24.719 1 78.38 80 PHE A O 1
ATOM 631 N N . ILE A 1 81 ? 19.578 -34.812 -23.312 1 79.06 81 ILE A N 1
ATOM 632 C CA . ILE A 1 81 ? 19.75 -36.188 -22.938 1 79.06 81 ILE A CA 1
ATOM 633 C C . ILE A 1 81 ? 19.156 -37.125 -24 1 79.06 81 ILE A C 1
ATOM 635 O O . ILE A 1 81 ? 19.734 -38.156 -24.312 1 79.06 81 ILE A O 1
ATOM 639 N N . PHE A 1 82 ? 17.938 -36.688 -24.531 1 77.44 82 PHE A N 1
ATOM 640 C CA . PHE A 1 82 ? 17.266 -37.438 -25.578 1 77.44 82 PHE A CA 1
ATOM 641 C C . PHE A 1 82 ? 17.078 -36.594 -26.828 1 77.44 82 PHE A C 1
ATOM 643 O O . PHE A 1 82 ? 16 -36.062 -27.062 1 77.44 82 PHE A O 1
ATOM 650 N N . PRO A 1 83 ? 18.141 -36.438 -27.578 1 69.12 83 PRO A N 1
ATOM 651 C CA . PRO A 1 83 ? 18.047 -35.562 -28.766 1 69.12 83 PRO A CA 1
ATOM 652 C C . PRO A 1 83 ? 16.969 -36.031 -29.75 1 69.12 83 PRO A C 1
ATOM 654 O O . PRO A 1 83 ? 16.859 -37.25 -30.016 1 69.12 83 PRO A O 1
ATOM 657 N N . GLU A 1 84 ? 15.992 -35.312 -29.812 1 64.12 84 GLU A N 1
ATOM 658 C CA . GLU A 1 84 ? 14.977 -35.625 -30.812 1 64.12 84 GLU A CA 1
ATOM 659 C C . GLU A 1 84 ? 15.234 -34.844 -32.094 1 64.12 84 GLU A C 1
ATOM 661 O O . GLU A 1 84 ? 15.719 -33.719 -32.062 1 64.12 84 GLU A O 1
ATOM 666 N N . PRO A 1 85 ? 15.062 -35.531 -33.281 1 63.09 85 PRO A N 1
ATOM 667 C CA . PRO A 1 85 ? 15.266 -34.812 -34.531 1 63.09 85 PRO A CA 1
ATOM 668 C C . PRO A 1 85 ? 14.344 -33.625 -34.719 1 63.09 85 PRO A C 1
ATOM 670 O O . PRO A 1 85 ? 13.188 -33.656 -34.25 1 63.09 85 PRO A O 1
ATOM 673 N N . LEU A 1 86 ? 14.961 -32.438 -35.031 1 63.91 86 LEU A N 1
ATOM 674 C CA . LEU A 1 86 ? 14.18 -31.234 -35.281 1 63.91 86 LEU A CA 1
ATOM 675 C C . LEU A 1 86 ? 13.414 -31.344 -36.594 1 63.91 86 LEU A C 1
ATOM 677 O O . LEU A 1 86 ? 13.977 -31.781 -37.594 1 63.91 86 LEU A O 1
ATOM 681 N N . GLY A 1 87 ? 12.016 -31.453 -36.438 1 62.06 87 GLY A N 1
ATOM 682 C CA . GLY A 1 87 ? 11.234 -31.531 -37.688 1 62.06 87 GLY A CA 1
ATOM 683 C C . GLY A 1 87 ? 10.789 -30.188 -38.188 1 62.06 87 GLY A C 1
ATOM 684 O O . GLY A 1 87 ? 10.867 -29.188 -37.469 1 62.06 87 GLY A O 1
ATOM 685 N N . GLU A 1 88 ? 10.375 -30.125 -39.594 1 64.38 88 GLU A N 1
ATOM 686 C CA . GLU A 1 88 ? 9.789 -29.047 -40.375 1 64.38 88 GLU A CA 1
ATOM 687 C C . GLU A 1 88 ? 10.18 -27.688 -39.844 1 64.38 88 GLU A C 1
ATOM 689 O O . GLU A 1 88 ? 9.32 -26.906 -39.406 1 64.38 88 GLU A O 1
ATOM 694 N N . LEU A 1 89 ? 11.453 -27.281 -39.906 1 66.81 89 LEU A N 1
ATOM 695 C CA . LEU A 1 89 ? 12.07 -26.109 -39.312 1 66.81 89 LEU A CA 1
ATOM 696 C C . LEU A 1 89 ? 11.586 -24.844 -40.031 1 66.81 89 LEU A C 1
ATOM 698 O O . LEU A 1 89 ? 11.273 -23.844 -39.344 1 66.81 89 LEU A O 1
ATOM 702 N N . PRO A 1 90 ? 11.227 -25.016 -41.312 1 68.31 90 PRO A N 1
ATOM 703 C CA . PRO A 1 90 ? 10.852 -23.766 -41.938 1 68.31 90 PRO A CA 1
ATOM 704 C C . PRO A 1 90 ? 9.5 -23.234 -41.469 1 68.31 90 PRO A C 1
ATOM 706 O O . PRO A 1 90 ? 9.352 -22.016 -41.25 1 68.31 90 PRO A O 1
ATOM 709 N N . LEU A 1 91 ? 8.562 -24.125 -41.312 1 69.06 91 LEU A N 1
ATOM 710 C CA . LEU A 1 91 ? 7.254 -23.688 -40.844 1 69.06 91 LEU A CA 1
ATOM 711 C C . LEU A 1 91 ? 7.336 -23.156 -39.406 1 69.06 91 LEU A C 1
ATOM 713 O O . LEU A 1 91 ? 6.672 -22.172 -39.094 1 69.06 91 LEU A O 1
ATOM 717 N N . GLY A 1 92 ? 8.172 -23.844 -38.688 1 68.56 92 GLY A N 1
ATOM 718 C CA . GLY A 1 92 ? 8.383 -23.344 -37.312 1 68.56 92 GLY A CA 1
ATOM 719 C C . GLY A 1 92 ? 8.984 -21.953 -37.281 1 68.56 92 GLY A C 1
ATOM 720 O O . GLY A 1 92 ? 8.547 -21.125 -36.469 1 68.56 92 GLY A O 1
ATOM 721 N N . MET A 1 93 ? 9.875 -21.75 -38.188 1 75.75 93 MET A N 1
ATOM 722 C CA . MET A 1 93 ? 10.539 -20.453 -38.25 1 75.75 93 MET A CA 1
ATOM 723 C C . MET A 1 93 ? 9.562 -19.359 -38.656 1 75.75 93 MET A C 1
ATOM 725 O O . MET A 1 93 ? 9.594 -18.25 -38.125 1 75.75 93 MET A O 1
ATOM 729 N N . ALA A 1 94 ? 8.734 -19.688 -39.562 1 77.25 94 ALA A N 1
ATOM 730 C CA . ALA A 1 94 ? 7.754 -18.719 -40.031 1 77.25 94 ALA A CA 1
ATOM 731 C C . ALA A 1 94 ? 6.797 -18.312 -38.938 1 77.25 94 ALA A C 1
ATOM 733 O O . ALA A 1 94 ? 6.449 -17.141 -38.781 1 77.25 94 ALA A O 1
ATOM 734 N N . LEU A 1 95 ? 6.414 -19.25 -38.156 1 75 95 LEU A N 1
ATOM 735 C CA . LEU A 1 95 ? 5.484 -19 -37.062 1 75 95 LEU A CA 1
ATOM 736 C C . LEU A 1 95 ? 6.148 -18.141 -35.969 1 75 95 LEU A C 1
ATOM 738 O O . LEU A 1 95 ? 5.504 -17.281 -35.375 1 75 95 LEU A O 1
ATOM 742 N N . ILE A 1 96 ? 7.453 -18.375 -35.812 1 75.19 96 ILE A N 1
ATOM 743 C CA . ILE A 1 96 ? 8.195 -17.609 -34.812 1 75.19 96 ILE A CA 1
ATOM 744 C C . ILE A 1 96 ? 8.305 -16.156 -35.281 1 75.19 96 ILE A C 1
ATOM 746 O O . ILE A 1 96 ? 8.172 -15.227 -34.469 1 75.19 96 ILE A O 1
ATOM 750 N N . ILE A 1 97 ? 8.484 -16.016 -36.531 1 79.81 97 ILE A N 1
ATOM 751 C CA . ILE A 1 97 ? 8.609 -14.672 -37.094 1 79.81 97 ILE A CA 1
ATOM 752 C C . ILE A 1 97 ? 7.293 -13.922 -36.906 1 79.81 97 ILE A C 1
ATOM 754 O O . ILE A 1 97 ? 7.281 -12.766 -36.5 1 79.81 97 ILE A O 1
ATOM 758 N N . LEU A 1 98 ? 6.23 -14.586 -37.219 1 78.88 98 LEU A N 1
ATOM 759 C CA . LEU A 1 98 ? 4.918 -13.969 -37.094 1 78.88 98 LEU A CA 1
ATOM 760 C C . LEU A 1 98 ? 4.645 -13.602 -35.625 1 78.88 98 LEU A C 1
ATOM 762 O O . LEU A 1 98 ? 4.105 -12.523 -35.344 1 78.88 98 LEU A O 1
ATOM 766 N N . SER A 1 99 ? 4.977 -14.461 -34.75 1 75.12 99 SER A N 1
ATOM 767 C CA . SER A 1 99 ? 4.773 -14.203 -33.312 1 75.12 99 SER A CA 1
ATOM 768 C C . SER A 1 99 ? 5.641 -13.047 -32.844 1 75.12 99 SER A C 1
ATOM 770 O O . SER A 1 99 ? 5.203 -12.242 -32.031 1 75.12 99 SER A O 1
ATOM 772 N N . ALA A 1 100 ? 6.867 -13.039 -33.375 1 78.44 100 ALA A N 1
ATOM 773 C CA . ALA A 1 100 ? 7.781 -11.961 -33 1 78.44 100 ALA A CA 1
ATOM 774 C C . ALA A 1 100 ? 7.234 -10.602 -33.438 1 78.44 100 ALA A C 1
ATOM 776 O O . ALA A 1 100 ? 7.336 -9.617 -32.719 1 78.44 100 ALA A O 1
ATOM 777 N N . LEU A 1 101 ? 6.68 -10.641 -34.562 1 82.44 101 LEU A N 1
ATOM 778 C CA . LEU A 1 101 ? 6.094 -9.406 -35.062 1 82.44 101 LEU A CA 1
ATOM 779 C C . LEU A 1 101 ? 4.883 -8.992 -34.25 1 82.44 101 LEU A C 1
ATOM 781 O O . LEU A 1 101 ? 4.707 -7.809 -33.938 1 82.44 101 LEU A O 1
ATOM 785 N N . ALA A 1 102 ? 4.078 -9.953 -33.938 1 78.12 102 ALA A N 1
ATOM 786 C CA . ALA A 1 102 ? 2.906 -9.68 -33.094 1 78.12 102 ALA A CA 1
ATOM 787 C C . ALA A 1 102 ? 3.316 -9.141 -31.734 1 78.12 102 ALA A C 1
ATOM 789 O O . ALA A 1 102 ? 2.729 -8.172 -31.234 1 78.12 102 ALA A O 1
ATOM 790 N N . ASN A 1 103 ? 4.309 -9.742 -31.203 1 78.25 103 ASN A N 1
ATOM 791 C CA . ASN A 1 103 ? 4.805 -9.297 -29.906 1 78.25 103 ASN A CA 1
ATOM 792 C C . ASN A 1 103 ? 5.434 -7.906 -29.984 1 78.25 103 ASN A C 1
ATOM 794 O O . ASN A 1 103 ? 5.289 -7.094 -29.078 1 78.25 103 ASN A O 1
ATOM 798 N N . GLY A 1 104 ? 6.113 -7.719 -31.062 1 80.81 104 GLY A N 1
ATOM 799 C CA . GLY A 1 104 ? 6.676 -6.395 -31.266 1 80.81 104 GLY A CA 1
ATOM 800 C C . GLY A 1 104 ? 5.621 -5.309 -31.375 1 80.81 104 GLY A C 1
ATOM 801 O O . GLY A 1 104 ? 5.758 -4.242 -30.766 1 80.81 104 GLY A O 1
ATOM 802 N N . ALA A 1 105 ? 4.637 -5.656 -32.062 1 84.19 105 ALA A N 1
ATOM 803 C CA . ALA A 1 105 ? 3.535 -4.707 -32.219 1 84.19 105 ALA A CA 1
ATOM 804 C C . ALA A 1 105 ? 2.83 -4.473 -30.875 1 84.19 105 ALA A C 1
ATOM 806 O O . ALA A 1 105 ? 2.531 -3.332 -30.516 1 84.19 105 ALA A O 1
ATOM 807 N N . LEU A 1 106 ? 2.615 -5.488 -30.203 1 79.69 106 LEU A N 1
ATOM 808 C CA . LEU A 1 106 ? 1.963 -5.395 -28.891 1 79.69 106 LEU A CA 1
ATOM 809 C C . LEU A 1 106 ? 2.828 -4.617 -27.906 1 79.69 106 LEU A C 1
ATOM 811 O O . LEU A 1 106 ? 2.318 -3.793 -27.156 1 79.69 106 LEU A O 1
ATOM 815 N N . GLY A 1 107 ? 4.074 -4.992 -27.938 1 81 107 GLY A N 1
ATOM 816 C CA . GLY A 1 107 ? 4.988 -4.277 -27.062 1 81 107 GLY A CA 1
ATOM 817 C C . GLY A 1 107 ? 5.004 -2.781 -27.312 1 81 107 GLY A C 1
ATOM 818 O O . GLY A 1 107 ? 4.945 -1.988 -26.375 1 81 107 GLY A O 1
ATOM 819 N N . TYR A 1 108 ? 4.984 -2.463 -28.516 1 83.31 108 TYR A N 1
ATOM 820 C CA . TYR A 1 108 ? 4.977 -1.056 -28.891 1 83.31 108 TYR A CA 1
ATOM 821 C C . TYR A 1 108 ? 3.691 -0.375 -28.438 1 83.31 108 TYR A C 1
ATOM 823 O O . TYR A 1 108 ? 3.727 0.738 -27.906 1 83.31 108 TYR A O 1
ATOM 831 N N . MET A 1 109 ? 2.646 -1.001 -28.625 1 82.25 109 MET A N 1
ATOM 832 C CA . MET A 1 109 ? 1.353 -0.464 -28.219 1 82.25 109 MET A CA 1
ATOM 833 C C . MET A 1 109 ? 1.303 -0.268 -26.703 1 82.25 109 MET A C 1
ATOM 835 O O . MET A 1 109 ? 0.821 0.759 -26.219 1 82.25 109 MET A O 1
ATOM 839 N N . LEU A 1 110 ? 1.846 -1.168 -26.047 1 79.62 110 LEU A N 1
ATOM 840 C CA . LEU A 1 110 ? 1.818 -1.101 -24.578 1 79.62 110 LEU A CA 1
ATOM 841 C C . LEU A 1 110 ? 2.719 0.019 -24.078 1 79.62 110 LEU A C 1
ATOM 843 O O . LEU A 1 110 ? 2.367 0.72 -23.125 1 79.62 110 LEU A O 1
ATOM 847 N N . ILE A 1 111 ? 3.852 0.148 -24.703 1 80.31 111 ILE A N 1
ATOM 848 C CA . ILE A 1 111 ? 4.758 1.224 -24.312 1 80.31 111 ILE A CA 1
ATOM 849 C C . ILE A 1 111 ? 4.094 2.574 -24.578 1 80.31 111 ILE A C 1
ATOM 851 O O . ILE A 1 111 ? 4.156 3.473 -23.734 1 80.31 111 ILE A O 1
ATOM 855 N N . ARG A 1 112 ? 3.434 2.652 -25.672 1 81.81 112 ARG A N 1
ATOM 856 C CA . ARG A 1 112 ? 2.758 3.896 -26.016 1 81.81 112 ARG A CA 1
ATOM 857 C C . ARG A 1 112 ? 1.631 4.199 -25.031 1 81.81 112 ARG A C 1
ATOM 859 O O . ARG A 1 112 ? 1.505 5.328 -24.562 1 81.81 112 ARG A O 1
ATOM 866 N N . LYS A 1 113 ? 0.875 3.252 -24.75 1 76.88 113 LYS A N 1
ATOM 867 C CA . LYS A 1 113 ? -0.229 3.43 -23.812 1 76.88 113 LYS A CA 1
ATOM 868 C C . LYS A 1 113 ? 0.286 3.664 -22.391 1 76.88 113 LYS A C 1
ATOM 870 O O . LYS A 1 113 ? -0.309 4.426 -21.625 1 76.88 113 LYS A O 1
ATOM 875 N N . GLY A 1 114 ? 1.389 2.936 -22.078 1 75.62 114 GLY A N 1
ATOM 876 C CA . GLY A 1 114 ? 2.008 3.16 -20.781 1 75.62 114 GLY A CA 1
ATOM 877 C C . GLY A 1 114 ? 2.459 4.594 -20.578 1 75.62 114 GLY A C 1
ATOM 878 O O . GLY A 1 114 ? 2.27 5.16 -19.5 1 75.62 114 GLY A O 1
ATOM 879 N N . LYS A 1 115 ? 2.973 5.109 -21.625 1 72.88 115 LYS A N 1
ATOM 880 C CA . LYS A 1 115 ? 3.387 6.508 -21.578 1 72.88 115 LYS A CA 1
ATOM 881 C C . LYS A 1 115 ? 2.178 7.438 -21.5 1 72.88 115 LYS A C 1
ATOM 883 O O . L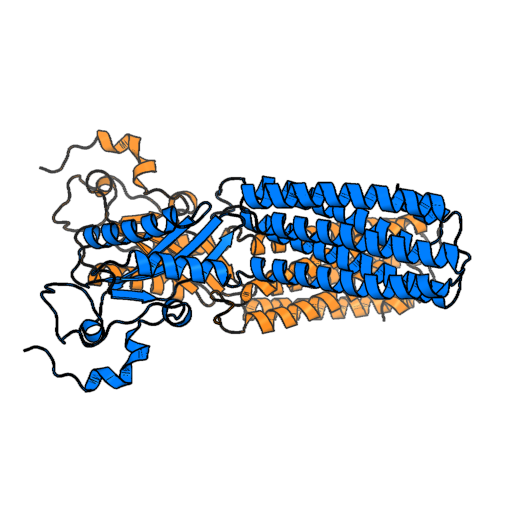YS A 1 115 ? 2.184 8.414 -20.75 1 72.88 115 LYS A O 1
ATOM 888 N N . GLN A 1 116 ? 1.19 7.051 -22.219 1 73.06 116 GLN A N 1
ATOM 889 C CA . GLN A 1 116 ? -0.023 7.859 -22.266 1 73.06 116 GLN A CA 1
ATOM 890 C C . GLN A 1 116 ? -0.724 7.875 -20.906 1 73.06 116 GLN A C 1
ATOM 892 O O . GLN A 1 116 ? -1.187 8.922 -20.453 1 73.06 116 GLN A O 1
ATOM 897 N N . TYR A 1 117 ? -0.676 6.738 -20.344 1 68.44 117 TYR A N 1
ATOM 898 C CA . TYR A 1 117 ? -1.407 6.621 -19.078 1 68.44 117 TYR A CA 1
ATOM 899 C C . TYR A 1 117 ? -0.461 6.715 -17.891 1 68.44 117 TYR A C 1
ATOM 901 O O . TYR A 1 117 ? -0.872 6.508 -16.75 1 68.44 117 TYR A O 1
ATOM 909 N N . GLU A 1 118 ? 0.761 6.953 -18.234 1 68.06 118 GLU A N 1
ATOM 910 C CA . GLU A 1 118 ? 1.799 7.082 -17.219 1 68.06 118 GLU A CA 1
ATOM 911 C C . GLU A 1 118 ? 1.797 5.887 -16.266 1 68.06 118 GLU A C 1
ATOM 913 O O . GLU A 1 118 ? 1.81 6.055 -15.047 1 68.06 118 GLU A O 1
ATOM 918 N N . SER A 1 119 ? 1.504 4.875 -16.906 1 71.12 119 SER A N 1
ATOM 919 C CA . SER A 1 119 ? 1.519 3.615 -16.172 1 71.12 119 SER A CA 1
ATOM 920 C C . SER A 1 119 ? 2.873 2.922 -16.281 1 71.12 119 SER A C 1
ATOM 922 O O . SER A 1 119 ? 3.24 2.441 -17.359 1 71.12 119 SER A O 1
ATOM 924 N N . LEU A 1 120 ? 3.596 2.895 -15.219 1 64.44 120 LEU A N 1
ATOM 925 C CA . LEU A 1 120 ? 4.906 2.256 -15.188 1 64.44 120 LEU A CA 1
ATOM 926 C C . LEU A 1 120 ? 4.793 0.762 -15.469 1 64.44 120 LEU A C 1
ATOM 928 O O . LEU A 1 120 ? 5.66 0.182 -16.125 1 64.44 120 LEU A O 1
ATOM 932 N N . THR A 1 121 ? 3.68 0.239 -15.07 1 66.88 121 THR A N 1
ATOM 933 C CA . THR A 1 121 ? 3.477 -1.195 -15.242 1 66.88 121 THR A CA 1
ATOM 934 C C . THR A 1 121 ? 3.273 -1.539 -16.719 1 66.88 121 THR A C 1
ATOM 936 O O . THR A 1 121 ? 3.846 -2.51 -17.219 1 66.88 121 THR A O 1
ATOM 939 N N . LEU A 1 122 ? 2.508 -0.671 -17.344 1 73.81 122 LEU A N 1
ATOM 940 C CA . LEU A 1 122 ? 2.279 -0.902 -18.766 1 73.81 122 LEU A CA 1
ATOM 941 C C . LEU A 1 122 ? 3.568 -0.716 -19.562 1 73.81 122 LEU A C 1
ATOM 943 O O . LEU A 1 122 ? 3.85 -1.484 -20.484 1 73.81 122 LEU A O 1
ATOM 947 N N . GLU A 1 123 ? 4.23 0.235 -19.109 1 74.31 123 GLU A N 1
ATOM 948 C CA . GLU A 1 123 ? 5.484 0.499 -19.812 1 74.31 123 GLU A CA 1
ATOM 949 C C . GLU A 1 123 ? 6.477 -0.642 -19.609 1 74.31 123 GLU A C 1
ATOM 951 O O . GLU A 1 123 ? 7.141 -1.07 -20.562 1 74.31 123 GLU A O 1
ATOM 956 N N . ALA A 1 124 ? 6.547 -1.06 -18.469 1 68.19 124 ALA A N 1
ATOM 957 C CA . ALA A 1 124 ? 7.453 -2.164 -18.172 1 68.19 124 ALA A CA 1
ATOM 958 C C . ALA A 1 124 ? 7.047 -3.428 -18.922 1 68.19 124 ALA A C 1
ATOM 960 O O . ALA A 1 124 ? 7.898 -4.129 -19.469 1 68.19 124 ALA A O 1
ATOM 961 N N . ASP A 1 125 ? 5.758 -3.67 -18.953 1 72.5 125 ASP A N 1
ATOM 962 C CA . ASP A 1 125 ? 5.25 -4.82 -19.688 1 72.5 125 ASP A CA 1
ATOM 963 C C . ASP A 1 125 ? 5.555 -4.695 -21.172 1 72.5 125 ASP A C 1
ATOM 965 O O . ASP A 1 125 ? 5.949 -5.672 -21.812 1 72.5 125 ASP A O 1
ATOM 969 N N . GLY A 1 126 ? 5.309 -3.455 -21.609 1 74.94 126 GLY A N 1
ATOM 970 C CA . GLY A 1 126 ? 5.598 -3.215 -23.016 1 74.94 126 GLY A CA 1
ATOM 971 C C . GLY A 1 126 ? 7.059 -3.432 -23.375 1 74.94 126 GLY A C 1
ATOM 972 O O . GLY A 1 126 ? 7.371 -4.047 -24.391 1 74.94 126 GLY A O 1
ATOM 973 N N . ARG A 1 127 ? 7.883 -3.021 -22.547 1 72.62 127 ARG A N 1
ATOM 974 C CA . ARG A 1 127 ? 9.312 -3.197 -22.781 1 72.62 127 ARG A CA 1
ATOM 975 C C . ARG A 1 127 ? 9.695 -4.672 -22.734 1 72.62 127 ARG A C 1
ATOM 977 O O . ARG A 1 127 ? 10.516 -5.133 -23.531 1 72.62 127 ARG A O 1
ATOM 984 N N . HIS A 1 128 ? 9.078 -5.273 -21.859 1 73.94 128 HIS A N 1
ATOM 985 C CA . HIS A 1 128 ? 9.328 -6.707 -21.75 1 73.94 128 HIS A CA 1
ATOM 986 C C . HIS A 1 128 ? 8.883 -7.434 -23.016 1 73.94 128 HIS A C 1
ATOM 988 O O . HIS A 1 128 ? 9.633 -8.242 -23.578 1 73.94 128 HIS A O 1
ATOM 994 N N . ILE A 1 129 ? 7.719 -7.137 -23.469 1 76.69 129 ILE A N 1
ATOM 995 C CA . ILE A 1 129 ? 7.168 -7.793 -24.656 1 76.69 129 ILE A CA 1
ATOM 996 C C . ILE A 1 129 ? 8.008 -7.449 -25.875 1 76.69 129 ILE A C 1
ATOM 998 O O . ILE A 1 129 ? 8.242 -8.297 -26.734 1 76.69 129 ILE A O 1
ATOM 1002 N N . SER A 1 130 ? 8.484 -6.277 -25.844 1 77.62 130 SER A N 1
ATOM 1003 C CA . SER A 1 130 ? 9.352 -5.852 -26.938 1 77.62 130 SER A CA 1
ATOM 1004 C C . SER A 1 130 ? 10.68 -6.602 -26.906 1 77.62 130 SER A C 1
ATOM 1006 O O . SER A 1 130 ? 11.195 -6.988 -27.969 1 77.62 130 SER A O 1
ATOM 1008 N N . THR A 1 131 ? 11.211 -6.738 -25.781 1 74.38 131 THR A N 1
ATOM 1009 C CA . THR A 1 131 ? 12.461 -7.477 -25.641 1 74.38 131 THR A CA 1
ATOM 1010 C C . THR A 1 131 ? 12.273 -8.938 -26.047 1 74.38 131 THR A C 1
ATOM 1012 O O . THR A 1 131 ? 13.164 -9.547 -26.625 1 74.38 131 THR A O 1
ATOM 1015 N N . ASP A 1 132 ? 11.117 -9.391 -25.656 1 76.62 132 ASP A N 1
ATOM 1016 C CA . ASP A 1 132 ? 10.797 -10.758 -26.062 1 76.62 132 ASP A 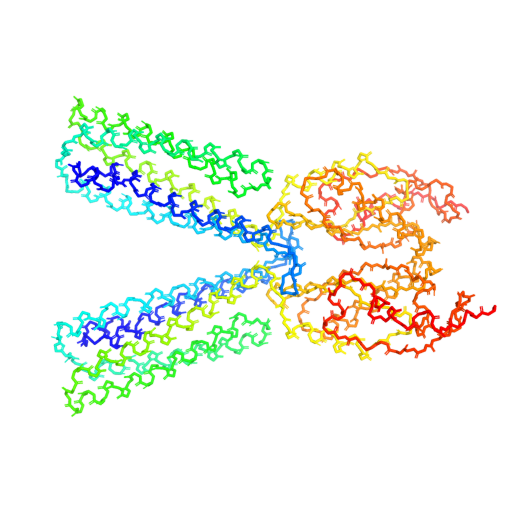CA 1
ATOM 1017 C C . ASP A 1 132 ? 10.742 -10.883 -27.578 1 76.62 132 ASP A C 1
ATOM 1019 O O . ASP A 1 132 ? 11.141 -11.914 -28.141 1 76.62 132 ASP A O 1
ATOM 1023 N N . ALA A 1 133 ? 10.242 -9.875 -28.219 1 76.5 133 ALA A N 1
ATOM 1024 C CA . ALA A 1 133 ? 10.234 -9.859 -29.672 1 76.5 133 ALA A CA 1
ATOM 1025 C C . ALA A 1 133 ? 11.648 -9.914 -30.234 1 76.5 133 ALA A C 1
ATOM 1027 O O . ALA A 1 133 ? 11.922 -10.656 -31.188 1 76.5 133 ALA A O 1
ATOM 1028 N N . VAL A 1 134 ? 12.492 -9.273 -29.594 1 76.25 134 VAL A N 1
ATOM 1029 C CA . VAL A 1 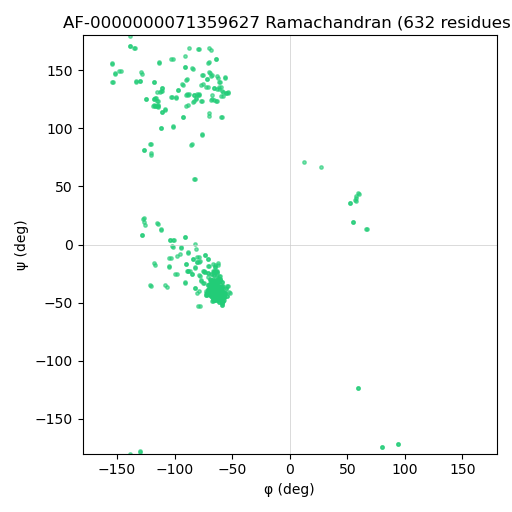134 ? 13.891 -9.234 -30.016 1 76.25 134 VAL A CA 1
ATOM 1030 C C . VAL A 1 134 ? 14.555 -10.586 -29.766 1 76.25 134 VAL A C 1
ATOM 1032 O O . VAL A 1 134 ? 15.281 -11.094 -30.609 1 76.25 134 VAL A O 1
ATOM 1035 N N . SER A 1 135 ? 14.227 -11.102 -28.625 1 73.81 135 SER A N 1
ATOM 1036 C CA . SER A 1 135 ? 14.805 -12.398 -28.297 1 73.81 135 SER A CA 1
ATOM 1037 C C . SER A 1 135 ? 14.328 -13.484 -29.25 1 73.81 135 SER A C 1
ATOM 1039 O O . SER A 1 135 ? 15.078 -14.398 -29.578 1 73.81 135 SER A O 1
ATOM 1041 N N . SER A 1 136 ? 13.039 -13.344 -29.672 1 74.88 136 SER A N 1
ATOM 1042 C CA . SER A 1 136 ? 12.523 -14.281 -30.656 1 74.88 136 SER A CA 1
ATOM 1043 C C . SER A 1 136 ? 13.336 -14.211 -31.953 1 74.88 136 SER A C 1
ATOM 1045 O O . SER A 1 136 ? 13.555 -15.227 -32.625 1 74.88 136 SER A O 1
ATOM 1047 N N . PHE A 1 137 ? 13.875 -13.055 -32.219 1 74.12 137 PHE A N 1
ATOM 1048 C CA . PHE A 1 137 ? 14.695 -12.891 -33.438 1 74.12 137 PHE A CA 1
ATOM 1049 C C . PHE A 1 137 ? 16.031 -13.633 -33.281 1 74.12 137 PHE A C 1
ATOM 1051 O O . PHE A 1 137 ? 16.5 -14.258 -34.219 1 74.12 137 PHE A O 1
ATOM 1058 N N . VAL A 1 138 ? 16.562 -13.562 -32.125 1 72.81 138 VAL A N 1
ATOM 1059 C CA . VAL A 1 138 ? 17.812 -14.273 -31.859 1 72.81 138 VAL A CA 1
ATOM 1060 C C . VAL A 1 138 ? 17.578 -15.773 -31.984 1 72.81 138 VAL A C 1
ATOM 1062 O O . VAL A 1 138 ? 18.438 -16.5 -32.5 1 72.81 138 VAL A O 1
ATOM 1065 N N . LEU A 1 139 ? 16.422 -16.172 -31.5 1 73 139 LEU A N 1
ATOM 1066 C CA . LEU A 1 139 ? 16.078 -17.594 -31.578 1 73 139 LEU A CA 1
ATOM 1067 C C . LEU A 1 139 ? 15.93 -18.047 -33.031 1 73 139 LEU A C 1
ATOM 1069 O O . LEU A 1 139 ? 16.328 -19.156 -33.375 1 73 139 LEU A O 1
ATOM 1073 N N . ILE A 1 140 ? 15.43 -17.203 -33.875 1 75.56 140 ILE A N 1
ATOM 1074 C CA . ILE A 1 140 ? 15.266 -17.516 -35.312 1 75.56 140 ILE A CA 1
ATOM 1075 C C . ILE A 1 140 ? 16.641 -17.688 -35.938 1 75.56 140 ILE A C 1
ATOM 1077 O O . ILE A 1 140 ? 16.828 -18.609 -36.75 1 75.56 140 ILE A O 1
ATOM 1081 N N . ILE A 1 141 ? 17.438 -16.891 -35.531 1 75.75 141 ILE A N 1
ATOM 1082 C CA . ILE A 1 141 ? 18.781 -16.969 -36.062 1 75.75 141 ILE A CA 1
ATOM 1083 C C . ILE A 1 141 ? 19.422 -18.297 -35.625 1 75.75 141 ILE A C 1
ATOM 1085 O O . ILE A 1 141 ? 20.078 -18.969 -36.406 1 75.75 141 ILE A O 1
ATOM 1089 N N . GLY A 1 142 ? 19.219 -18.609 -34.406 1 73.81 142 GLY A N 1
ATOM 1090 C CA . GLY A 1 142 ? 19.75 -19.859 -33.906 1 73.81 142 GLY A CA 1
ATOM 1091 C C . GLY A 1 142 ? 19.203 -21.078 -34.625 1 73.81 142 GLY A C 1
ATOM 1092 O O . GLY A 1 142 ? 19.969 -21.953 -35.031 1 73.81 142 GLY A O 1
ATOM 1093 N N . VAL A 1 143 ? 17.875 -21.141 -34.875 1 73.75 143 VAL A N 1
ATOM 1094 C CA . VAL A 1 143 ? 17.234 -22.234 -35.594 1 73.75 143 VAL A CA 1
ATOM 1095 C C . VAL A 1 143 ? 17.719 -22.281 -37.031 1 73.75 143 VAL A C 1
ATOM 1097 O O . VAL A 1 143 ? 17.891 -23.359 -37.625 1 73.75 143 VAL A O 1
ATOM 1100 N N . GLY A 1 144 ? 17.844 -21.062 -37.562 1 76.5 144 GLY A N 1
ATOM 1101 C CA . GLY A 1 144 ? 18.391 -21 -38.906 1 76.5 144 GLY A CA 1
ATOM 1102 C C . GLY A 1 144 ? 19.766 -21.609 -39.031 1 76.5 144 GLY A C 1
ATOM 1103 O O . GLY A 1 144 ? 20.047 -22.328 -40 1 76.5 144 GLY A O 1
ATOM 1104 N N . ILE A 1 145 ? 20.578 -21.359 -38.062 1 77.44 145 ILE A N 1
ATOM 1105 C CA . ILE A 1 145 ? 21.922 -21.922 -38.062 1 77.44 145 ILE A CA 1
ATOM 1106 C C . ILE A 1 145 ? 21.844 -23.453 -37.969 1 77.44 145 ILE A C 1
ATOM 1108 O O . ILE A 1 145 ? 22.594 -24.156 -38.625 1 77.44 145 ILE A O 1
ATOM 1112 N N . ILE A 1 146 ? 20.922 -23.922 -37.219 1 74.5 146 ILE A N 1
ATOM 1113 C CA . ILE A 1 146 ? 20.75 -25.359 -37.062 1 74.5 146 ILE A CA 1
ATOM 1114 C C . ILE A 1 146 ? 20.297 -25.984 -38.375 1 74.5 146 ILE A C 1
ATOM 1116 O O . ILE A 1 146 ? 20.734 -27.078 -38.75 1 74.5 146 ILE A O 1
ATOM 1120 N N . TYR A 1 147 ? 19.391 -25.25 -38.969 1 74.81 147 TYR A N 1
ATOM 1121 C CA . TYR A 1 147 ? 18.891 -25.734 -40.25 1 74.81 147 TYR A CA 1
ATOM 1122 C C . TYR A 1 147 ? 20.016 -25.875 -41.25 1 74.81 147 TYR A C 1
ATOM 1124 O O . TYR A 1 147 ? 20.031 -26.812 -42.062 1 74.81 147 TYR A O 1
ATOM 1132 N N . LEU A 1 148 ? 21 -25 -41.125 1 77.94 148 LEU A N 1
ATOM 1133 C CA . LEU A 1 148 ? 22.062 -24.984 -42.125 1 77.94 148 LEU A CA 1
ATOM 1134 C C . LEU A 1 148 ? 23.203 -25.906 -41.688 1 77.94 148 LEU A C 1
ATOM 1136 O O . LEU A 1 148 ? 23.891 -26.484 -42.531 1 77.94 148 LEU A O 1
ATOM 1140 N N . THR A 1 149 ? 23.422 -26.031 -40.469 1 76.44 149 THR A N 1
ATOM 1141 C CA . THR A 1 149 ? 24.609 -26.734 -40 1 76.44 149 THR A CA 1
ATOM 1142 C C . THR A 1 149 ? 24.25 -28.125 -39.469 1 76.44 149 THR A C 1
ATOM 1144 O O . THR A 1 149 ? 25.109 -29 -39.344 1 76.44 149 THR A O 1
ATOM 1147 N N . ASP A 1 150 ? 22.984 -28.438 -39.125 1 72.38 150 ASP A N 1
ATOM 1148 C CA . ASP A 1 150 ? 22.484 -29.672 -38.531 1 72.38 150 ASP A CA 1
ATOM 1149 C C . ASP A 1 150 ? 23.031 -29.859 -37.094 1 72.38 150 ASP A C 1
ATOM 1151 O O . ASP A 1 150 ? 23.141 -31 -36.625 1 72.38 150 ASP A O 1
ATOM 1155 N N . TRP A 1 151 ? 23.594 -28.828 -36.562 1 73.75 151 TRP A N 1
ATOM 1156 C CA . TRP A 1 151 ? 24.047 -28.906 -35.188 1 73.75 151 TRP A CA 1
ATOM 1157 C C . TRP A 1 151 ? 22.875 -28.812 -34.219 1 73.75 151 TRP A C 1
ATOM 1159 O O . TRP A 1 151 ? 22.5 -27.734 -33.781 1 73.75 151 TRP A O 1
ATOM 1169 N N . VAL A 1 152 ? 22.359 -29.953 -33.781 1 68.88 152 VAL A N 1
ATOM 1170 C CA . VAL A 1 152 ? 21.125 -30.062 -33 1 68.88 152 VAL A CA 1
ATOM 1171 C C . VAL A 1 152 ? 21.375 -29.625 -31.562 1 68.88 152 VAL A C 1
ATOM 1173 O O . VAL A 1 152 ? 20.453 -29.141 -30.891 1 68.88 152 VAL A O 1
ATOM 1176 N N . TRP A 1 153 ? 22.703 -29.719 -31.172 1 72.44 153 TRP A N 1
ATOM 1177 C CA . TRP A 1 153 ? 23.016 -29.359 -29.797 1 72.44 153 TRP A CA 1
ATOM 1178 C C . TRP A 1 153 ? 22.875 -27.859 -29.562 1 72.44 153 TRP A C 1
ATOM 1180 O O . TRP A 1 153 ? 22.703 -27.406 -28.438 1 72.44 153 TRP A O 1
ATOM 1190 N N . LEU A 1 154 ? 22.891 -27.141 -30.625 1 75.62 154 LEU A N 1
ATOM 1191 C CA . LEU A 1 154 ? 22.766 -25.688 -30.547 1 75.62 154 LEU A CA 1
ATOM 1192 C C . LEU A 1 154 ? 21.359 -25.297 -30.094 1 75.62 154 LEU A C 1
ATOM 1194 O O . LEU A 1 154 ? 21.188 -24.25 -29.453 1 75.62 154 LEU A O 1
ATOM 1198 N N . ASP A 1 155 ? 20.422 -26.219 -30.375 1 75.38 155 ASP A N 1
ATOM 1199 C CA . ASP A 1 155 ? 19.047 -25.938 -29.984 1 75.38 155 ASP A CA 1
ATOM 1200 C C . ASP A 1 155 ? 18.891 -25.891 -28.469 1 75.38 155 ASP A C 1
ATOM 1202 O O . ASP A 1 155 ? 18.344 -24.938 -27.906 1 75.38 155 ASP A O 1
ATOM 1206 N N . GLY A 1 156 ? 19.516 -26.891 -27.844 1 73.88 156 GLY A N 1
ATOM 1207 C CA . GLY A 1 156 ? 19.484 -26.938 -26.391 1 73.88 156 GLY A CA 1
ATOM 1208 C C . GLY A 1 156 ? 20.266 -25.797 -25.75 1 73.88 156 GLY A C 1
ATOM 1209 O O . GLY A 1 156 ? 19.781 -25.188 -24.781 1 73.88 156 GLY A O 1
ATOM 1210 N N . GLY A 1 157 ? 21.344 -25.469 -26.328 1 78.38 157 GLY A N 1
ATOM 1211 C CA . GLY A 1 157 ? 22.172 -24.391 -25.797 1 78.38 157 GLY A CA 1
ATOM 1212 C C . GLY A 1 157 ? 21.5 -23.031 -25.859 1 78.38 157 GLY A C 1
ATOM 1213 O O . GLY A 1 157 ? 21.484 -22.297 -24.875 1 78.38 157 GLY A O 1
ATOM 1214 N N . PHE A 1 158 ? 20.938 -22.719 -26.984 1 77.06 158 PHE A N 1
ATOM 1215 C CA . PHE A 1 158 ? 20.234 -21.453 -27.156 1 77.06 158 PHE A CA 1
ATOM 1216 C C . PHE A 1 158 ? 19.031 -21.375 -26.234 1 77.06 158 PHE A C 1
ATOM 1218 O O . PHE A 1 158 ? 18.734 -20.328 -25.656 1 77.06 158 PHE A O 1
ATOM 1225 N N . SER A 1 159 ? 18.375 -22.516 -26.094 1 77.88 159 SER A N 1
ATOM 1226 C CA . SER A 1 159 ? 17.188 -22.547 -25.25 1 77.88 159 SER A CA 1
ATOM 1227 C C . SER A 1 159 ? 17.562 -22.312 -23.781 1 77.88 159 SER A C 1
ATOM 1229 O O . SER A 1 159 ? 16.828 -21.625 -23.062 1 77.88 159 SER A O 1
ATOM 1231 N N . LEU A 1 160 ? 18.672 -22.797 -23.438 1 83.25 160 LEU A N 1
ATOM 1232 C CA . LEU A 1 160 ? 19.094 -22.641 -22.047 1 83.25 160 LEU A CA 1
ATOM 1233 C C . LEU A 1 160 ? 19.5 -21.203 -21.75 1 83.25 160 LEU A C 1
ATOM 1235 O O . LEU A 1 160 ? 19.125 -20.656 -20.703 1 83.25 160 LEU A O 1
ATOM 1239 N N . VAL A 1 161 ? 20.219 -20.625 -22.641 1 83.5 161 VAL A N 1
ATOM 1240 C CA . VAL A 1 161 ? 20.609 -19.234 -22.484 1 83.5 161 VAL A CA 1
ATOM 1241 C C . VAL A 1 161 ? 19.375 -18.328 -22.438 1 83.5 161 VAL A C 1
ATOM 1243 O O . VAL A 1 161 ? 19.281 -17.438 -21.609 1 83.5 161 VAL A O 1
ATOM 1246 N N . PHE A 1 162 ? 18.438 -18.625 -23.312 1 79.31 162 PHE A N 1
ATOM 1247 C CA . PHE A 1 162 ? 17.219 -17.844 -23.359 1 79.31 162 PHE A CA 1
ATOM 1248 C C . PHE A 1 162 ? 16.391 -18.047 -22.094 1 79.31 162 PHE A C 1
ATOM 1250 O O . PHE A 1 162 ? 15.766 -17.109 -21.594 1 79.31 162 PHE A O 1
ATOM 1257 N N . ALA A 1 163 ? 16.391 -19.219 -21.688 1 83.5 163 ALA A N 1
ATOM 1258 C CA . ALA A 1 163 ? 15.625 -19.516 -20.5 1 83.5 163 ALA A CA 1
ATOM 1259 C C . ALA A 1 163 ? 16.156 -18.75 -19.281 1 83.5 163 ALA A C 1
ATOM 1261 O O . ALA A 1 163 ? 15.375 -18.219 -18.484 1 83.5 163 ALA A O 1
ATOM 1262 N N . VAL A 1 164 ? 17.438 -18.656 -19.203 1 87.31 164 VAL A N 1
ATOM 1263 C CA . VAL A 1 164 ? 18.031 -17.922 -18.094 1 87.31 164 VAL A CA 1
ATOM 1264 C C . VAL A 1 164 ? 17.719 -16.438 -18.203 1 87.31 164 VAL A C 1
ATOM 1266 O O . VAL A 1 164 ? 17.422 -15.789 -17.203 1 87.31 164 VAL A O 1
ATOM 1269 N N . TYR A 1 165 ? 17.734 -15.969 -19.406 1 83.56 165 TYR A N 1
ATOM 1270 C CA . TYR A 1 165 ? 17.406 -14.57 -19.656 1 83.56 165 TYR A CA 1
ATOM 1271 C C . TYR A 1 165 ? 15.961 -14.266 -19.281 1 83.56 165 TYR A C 1
ATOM 1273 O O . TYR A 1 165 ? 15.68 -13.258 -18.625 1 83.56 165 TYR A O 1
ATOM 1281 N N . ILE A 1 166 ? 15.07 -15.117 -19.625 1 80.69 166 ILE A N 1
ATOM 1282 C CA . ILE A 1 166 ? 13.641 -14.914 -19.391 1 80.69 166 ILE A CA 1
ATOM 1283 C C . ILE A 1 166 ? 13.344 -15.016 -17.891 1 80.69 166 ILE A C 1
ATOM 1285 O O . ILE A 1 166 ? 12.547 -14.25 -17.344 1 80.69 166 ILE A O 1
ATOM 1289 N N . ILE A 1 167 ? 14.031 -15.93 -17.312 1 87.5 167 ILE A N 1
ATOM 1290 C CA . ILE A 1 167 ? 13.82 -16.109 -15.875 1 87.5 167 ILE A CA 1
ATOM 1291 C C . ILE A 1 167 ? 14.32 -14.875 -15.133 1 87.5 167 ILE A C 1
ATOM 1293 O O . ILE A 1 167 ? 13.672 -14.406 -14.188 1 87.5 167 ILE A O 1
ATOM 1297 N N . TYR A 1 168 ? 15.391 -14.344 -15.57 1 87.81 168 TYR A N 1
ATOM 1298 C CA . TYR A 1 168 ? 15.938 -13.133 -14.953 1 87.81 168 TYR A CA 1
ATOM 1299 C C . TYR A 1 168 ? 14.969 -11.961 -15.102 1 87.81 168 TYR A C 1
ATOM 1301 O O . TYR A 1 168 ? 14.719 -11.234 -14.141 1 87.81 168 TYR A O 1
ATOM 1309 N N . ASN A 1 169 ? 14.469 -11.828 -16.281 1 82 169 ASN A N 1
ATOM 1310 C CA . ASN A 1 169 ? 13.516 -10.758 -16.531 1 82 169 ASN A CA 1
ATOM 1311 C C . ASN A 1 169 ? 12.227 -10.969 -15.75 1 82 169 ASN A C 1
ATOM 1313 O O . ASN A 1 169 ? 11.641 -10.008 -15.242 1 82 169 ASN A O 1
ATOM 1317 N N . GLY A 1 170 ? 11.82 -12.172 -15.781 1 83.94 170 GLY A N 1
ATOM 1318 C CA . GLY A 1 170 ? 10.664 -12.477 -14.961 1 83.94 170 GLY A CA 1
ATOM 1319 C C . GLY A 1 170 ? 10.867 -12.172 -13.492 1 83.94 170 GLY A C 1
ATOM 1320 O O . GLY A 1 170 ? 9.969 -11.625 -12.836 1 83.94 170 GLY A O 1
ATOM 1321 N N . TYR A 1 171 ? 12.062 -12.383 -13 1 87.94 171 TYR A N 1
ATOM 1322 C CA . TYR A 1 171 ? 12.406 -12.094 -11.609 1 87.94 171 TYR A CA 1
ATOM 1323 C C . TYR A 1 171 ? 12.391 -10.594 -11.344 1 87.94 171 TYR A C 1
ATOM 1325 O O . TYR A 1 171 ? 11.891 -10.148 -10.305 1 87.94 171 TYR A O 1
ATOM 1333 N N . ARG A 1 172 ? 12.945 -9.945 -12.227 1 85.44 172 ARG A N 1
ATOM 1334 C CA . ARG A 1 172 ? 12.969 -8.492 -12.094 1 85.44 172 ARG A CA 1
ATOM 1335 C C . ARG A 1 172 ? 11.547 -7.926 -12.047 1 85.44 172 ARG A C 1
ATOM 1337 O O . ARG A 1 172 ? 11.266 -7.004 -11.273 1 85.44 172 ARG A O 1
ATOM 1344 N N . LEU A 1 173 ? 10.688 -8.469 -12.844 1 82.25 173 LEU A N 1
ATOM 1345 C CA . LEU A 1 173 ? 9.297 -8.023 -12.875 1 82.25 173 LEU A CA 1
ATOM 1346 C C . LEU A 1 173 ? 8.594 -8.344 -11.555 1 82.25 173 LEU A C 1
ATOM 1348 O O . LEU A 1 173 ? 7.863 -7.508 -11.023 1 82.25 173 LEU A O 1
ATOM 1352 N N . VAL A 1 174 ? 8.875 -9.461 -11.062 1 85.94 174 VAL A N 1
ATOM 1353 C CA . VAL A 1 174 ? 8.281 -9.859 -9.797 1 85.94 174 VAL A CA 1
ATOM 1354 C C . VAL A 1 174 ? 8.805 -8.969 -8.672 1 85.94 174 VAL A C 1
ATOM 1356 O O . VAL A 1 174 ? 8.047 -8.523 -7.816 1 85.94 174 VAL A O 1
ATOM 1359 N N . ARG A 1 175 ? 10.102 -8.695 -8.719 1 86.44 175 ARG A N 1
ATOM 1360 C CA . ARG A 1 175 ? 10.719 -7.859 -7.699 1 86.44 175 ARG A CA 1
ATOM 1361 C C . ARG A 1 175 ? 10.133 -6.453 -7.711 1 86.44 175 ARG A C 1
ATOM 1363 O O . ARG A 1 175 ? 9.891 -5.863 -6.652 1 86.44 175 ARG A O 1
ATOM 1370 N N . ARG A 1 176 ? 9.914 -5.984 -8.844 1 82.69 176 ARG A N 1
ATOM 1371 C CA . ARG A 1 176 ? 9.312 -4.66 -8.969 1 82.69 176 ARG A CA 1
ATOM 1372 C C . ARG A 1 176 ? 7.879 -4.66 -8.445 1 82.69 176 ARG A C 1
ATOM 1374 O O . ARG A 1 176 ? 7.445 -3.699 -7.812 1 82.69 176 ARG A O 1
ATOM 1381 N N . SER A 1 177 ? 7.164 -5.676 -8.789 1 84.81 177 SER A N 1
ATOM 1382 C CA . SER A 1 177 ? 5.793 -5.824 -8.312 1 84.81 177 SER A CA 1
ATOM 1383 C C . SER A 1 177 ? 5.742 -5.855 -6.789 1 84.81 177 SER A C 1
ATOM 1385 O O . SER A 1 177 ? 4.961 -5.125 -6.176 1 84.81 177 SER A O 1
ATOM 1387 N N . VAL A 1 178 ? 6.633 -6.625 -6.258 1 86.88 178 VAL A N 1
ATOM 1388 C CA . VAL A 1 178 ? 6.68 -6.762 -4.805 1 86.88 178 VAL A CA 1
ATOM 1389 C C . VAL A 1 178 ? 7.098 -5.434 -4.176 1 86.88 178 VAL A C 1
ATOM 1391 O O . VAL A 1 178 ? 6.527 -5.012 -3.166 1 86.88 178 VAL A O 1
ATOM 1394 N N . GLY A 1 179 ? 8.047 -4.812 -4.742 1 85.44 179 GLY A N 1
ATOM 1395 C CA . GLY A 1 179 ? 8.461 -3.508 -4.254 1 85.44 179 GLY A CA 1
ATOM 1396 C C . GLY A 1 179 ? 7.344 -2.486 -4.238 1 85.44 179 GLY A C 1
ATOM 1397 O O . GLY A 1 179 ? 7.164 -1.769 -3.254 1 85.44 179 GLY A O 1
ATOM 1398 N N . GLY A 1 180 ? 6.582 -2.406 -5.293 1 84.12 180 GLY A N 1
ATOM 1399 C CA . GLY A 1 180 ? 5.457 -1.486 -5.375 1 84.12 180 GLY A CA 1
ATOM 1400 C C . GLY A 1 180 ? 4.367 -1.787 -4.363 1 84.12 180 GLY A C 1
ATOM 1401 O O . GLY A 1 180 ? 3.842 -0.876 -3.717 1 84.12 180 GLY A O 1
ATOM 1402 N N . LEU A 1 181 ? 4.109 -3.025 -4.227 1 86.44 181 LEU A N 1
ATOM 1403 C CA . LEU A 1 181 ? 3.047 -3.445 -3.32 1 86.44 181 LEU A CA 1
ATOM 1404 C C . LEU A 1 181 ? 3.459 -3.238 -1.867 1 86.44 181 LEU A C 1
ATOM 1406 O O . LEU A 1 181 ? 2.607 -3.049 -0.996 1 86.44 181 LEU A O 1
ATOM 1410 N N . MET A 1 182 ? 4.75 -3.229 -1.655 1 86 182 MET A N 1
ATOM 1411 C CA . MET A 1 182 ? 5.27 -3.016 -0.308 1 86 182 MET A CA 1
ATOM 1412 C C . MET A 1 182 ? 5.516 -1.532 -0.049 1 86 182 MET A C 1
ATOM 1414 O O . MET A 1 182 ? 6.078 -1.163 0.983 1 86 182 MET A O 1
ATOM 1418 N N . ASP A 1 183 ? 5.117 -0.762 -0.964 1 87.19 183 ASP A N 1
ATOM 1419 C CA . ASP A 1 183 ? 5.285 0.685 -0.869 1 87.19 183 ASP A CA 1
ATOM 1420 C C . ASP A 1 183 ? 6.762 1.061 -0.746 1 87.19 183 ASP A C 1
ATOM 1422 O O . ASP A 1 183 ? 7.129 1.879 0.098 1 87.19 183 ASP A O 1
ATOM 1426 N N . GLU A 1 184 ? 7.5 0.408 -1.559 1 84.06 184 GLU A N 1
ATOM 1427 C CA . GLU A 1 184 ? 8.922 0.747 -1.659 1 84.06 184 GLU A CA 1
ATOM 1428 C C . GLU A 1 184 ? 9.109 2.125 -2.285 1 84.06 184 GLU A C 1
ATOM 1430 O O . GLU A 1 184 ? 8.312 2.553 -3.119 1 84.06 184 GLU A O 1
ATOM 1435 N N . ARG A 1 185 ? 10.094 2.789 -1.822 1 80.19 185 ARG A N 1
ATOM 1436 C CA . ARG A 1 185 ? 10.422 4.109 -2.35 1 80.19 185 ARG A CA 1
ATOM 1437 C C . ARG A 1 185 ? 10.734 4.043 -3.84 1 80.19 185 ARG A C 1
ATOM 1439 O O . ARG A 1 185 ? 11.414 3.117 -4.293 1 80.19 185 ARG A O 1
ATOM 1446 N N . HIS A 1 186 ? 10.195 4.957 -4.562 1 78.81 186 HIS A N 1
ATOM 1447 C CA . HIS A 1 186 ? 10.539 5.141 -5.969 1 78.81 186 HIS A CA 1
ATOM 1448 C C . HIS A 1 186 ? 11.508 6.305 -6.148 1 78.81 186 HIS A C 1
ATOM 1450 O O . HIS A 1 186 ? 11.094 7.461 -6.215 1 78.81 186 HIS A O 1
ATOM 1456 N N . PRO A 1 187 ? 12.734 6.004 -6.32 1 79.75 187 PRO A N 1
ATOM 1457 C CA . PRO A 1 187 ? 13.75 7.051 -6.328 1 79.75 187 PRO A CA 1
ATOM 1458 C C . PRO A 1 187 ? 13.469 8.141 -7.359 1 79.75 187 PRO A C 1
ATOM 1460 O O . PRO A 1 187 ? 13.711 9.32 -7.098 1 79.75 187 PRO A O 1
ATOM 1463 N N . ALA A 1 188 ? 12.969 7.758 -8.484 1 80.94 188 ALA A N 1
ATOM 1464 C CA . ALA A 1 188 ? 12.695 8.734 -9.531 1 80.94 188 ALA A CA 1
ATOM 1465 C C . ALA A 1 188 ? 11.633 9.734 -9.086 1 80.94 188 ALA A C 1
ATOM 1467 O O . ALA A 1 188 ? 11.758 10.938 -9.344 1 80.94 188 ALA A O 1
ATOM 1468 N N . SER A 1 189 ? 10.617 9.227 -8.438 1 85.81 189 SER A N 1
ATOM 1469 C CA . SER A 1 189 ? 9.555 10.094 -7.945 1 85.81 189 SER A CA 1
ATOM 1470 C C . SER A 1 189 ? 10.07 11.016 -6.844 1 85.81 189 SER A C 1
ATOM 1472 O O . SER A 1 189 ? 9.719 12.195 -6.797 1 85.81 189 SER A O 1
ATOM 1474 N N . VAL A 1 190 ? 10.898 10.492 -5.992 1 89.5 190 VAL A N 1
ATOM 1475 C CA . VAL A 1 190 ? 11.453 11.281 -4.895 1 89.5 190 VAL A CA 1
ATOM 1476 C C . VAL A 1 190 ? 12.328 12.398 -5.449 1 89.5 190 VAL A C 1
ATOM 1478 O O . VAL A 1 190 ? 12.234 13.547 -5.008 1 89.5 190 VAL A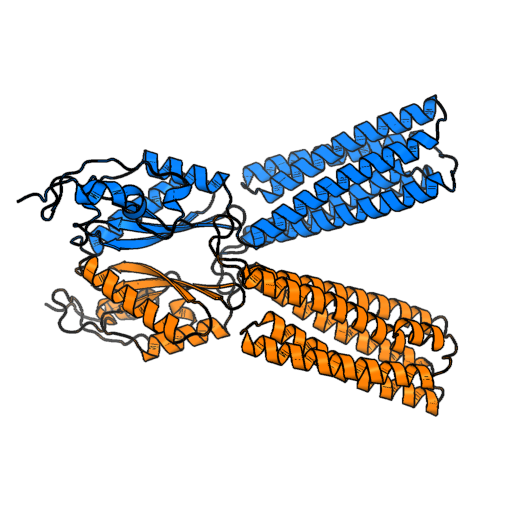 O 1
ATOM 1481 N N . THR A 1 191 ? 13.133 12.039 -6.402 1 91.44 191 THR A N 1
ATOM 1482 C CA . THR A 1 191 ? 14.016 13.023 -7.023 1 91.44 191 THR A CA 1
ATOM 1483 C C . THR A 1 191 ? 13.211 14.141 -7.672 1 91.44 191 THR A C 1
ATOM 1485 O O . THR A 1 191 ? 13.57 15.32 -7.566 1 91.44 191 THR A O 1
ATOM 1488 N N . THR A 1 192 ? 12.156 13.781 -8.312 1 92.62 192 THR A N 1
ATOM 1489 C CA . THR A 1 192 ? 11.305 14.758 -8.977 1 92.62 192 THR A CA 1
ATOM 1490 C C . THR A 1 192 ? 10.68 15.711 -7.957 1 92.62 192 THR A C 1
ATOM 1492 O O . THR A 1 192 ? 10.672 16.922 -8.156 1 92.62 192 THR A O 1
ATOM 1495 N N . VAL A 1 193 ? 10.164 15.172 -6.875 1 95.12 193 VAL A N 1
ATOM 1496 C CA . VAL A 1 193 ? 9.523 15.969 -5.832 1 95.12 193 VAL A CA 1
ATOM 1497 C C . VAL A 1 193 ? 10.547 16.922 -5.215 1 95.12 193 VAL A C 1
ATOM 1499 O O . VAL A 1 193 ? 10.25 18.094 -4.992 1 95.12 193 VAL A O 1
ATOM 1502 N N . VAL A 1 194 ? 11.75 16.438 -4.988 1 96.25 194 VAL A N 1
ATOM 1503 C CA . VAL A 1 194 ? 12.82 17.234 -4.406 1 96.25 194 VAL A CA 1
ATOM 1504 C C . VAL A 1 194 ? 13.148 18.406 -5.328 1 96.25 194 VAL A C 1
ATOM 1506 O O . VAL A 1 194 ? 13.281 19.547 -4.875 1 96.25 194 VAL A O 1
ATOM 1509 N N . LYS A 1 195 ? 13.242 18.141 -6.609 1 96.44 195 LYS A N 1
ATOM 1510 C CA . LYS A 1 195 ? 13.555 19.172 -7.594 1 96.44 195 LYS A CA 1
ATOM 1511 C C . LYS A 1 195 ? 12.453 20.234 -7.641 1 96.44 195 LYS A C 1
ATOM 1513 O O . LYS A 1 195 ? 12.742 21.422 -7.676 1 96.44 195 LYS A O 1
ATOM 1518 N N . ILE A 1 196 ? 11.219 19.812 -7.633 1 96.81 196 ILE A N 1
ATOM 1519 C CA . ILE A 1 196 ? 10.078 20.703 -7.723 1 96.81 196 ILE A CA 1
ATOM 1520 C C . ILE A 1 196 ? 10.031 21.609 -6.492 1 96.81 196 ILE A C 1
ATOM 1522 O O . ILE A 1 196 ? 9.875 22.828 -6.613 1 96.81 196 ILE A O 1
ATOM 1526 N N . LEU A 1 197 ? 10.227 21.031 -5.324 1 96.94 197 LEU A N 1
ATOM 1527 C CA . LEU A 1 197 ? 10.133 21.797 -4.078 1 96.94 197 LEU A CA 1
ATOM 1528 C C . LEU A 1 197 ? 11.297 22.766 -3.943 1 96.94 197 LEU A C 1
ATOM 1530 O O . LEU A 1 197 ? 11.133 23.875 -3.422 1 96.94 197 LEU A O 1
ATOM 1534 N N . ASN A 1 198 ? 12.469 22.406 -4.43 1 96.81 198 ASN A N 1
ATOM 1535 C CA . ASN A 1 198 ? 13.602 23.312 -4.426 1 96.81 198 ASN A CA 1
ATOM 1536 C C . ASN A 1 198 ? 13.383 24.5 -5.371 1 96.81 198 ASN A C 1
ATOM 1538 O O . ASN A 1 198 ? 13.719 25.625 -5.047 1 96.81 198 ASN A O 1
ATOM 1542 N N . ARG A 1 199 ? 12.844 24.219 -6.48 1 96.38 199 ARG A N 1
ATOM 1543 C CA . ARG A 1 199 ? 12.617 25.219 -7.504 1 96.38 199 ARG A CA 1
ATOM 1544 C C . ARG A 1 199 ? 11.586 26.25 -7.047 1 96.38 199 ARG A C 1
ATOM 1546 O O . ARG A 1 199 ? 11.672 27.422 -7.391 1 96.38 199 ARG A O 1
ATOM 1553 N N . HIS A 1 200 ? 10.625 25.844 -6.242 1 97.06 200 HIS A N 1
ATOM 1554 C CA . HIS A 1 200 ? 9.516 26.719 -5.867 1 97.06 200 HIS A CA 1
ATOM 1555 C C . HIS A 1 200 ? 9.586 27.094 -4.387 1 97.06 200 HIS A C 1
ATOM 1557 O O . HIS A 1 200 ? 8.617 27.609 -3.828 1 97.06 200 HIS A O 1
ATOM 1563 N N . ARG A 1 201 ? 10.672 26.828 -3.77 1 96.25 201 ARG A N 1
ATOM 1564 C CA . ARG A 1 201 ? 10.828 27.016 -2.332 1 96.25 201 ARG A CA 1
ATOM 1565 C C . ARG A 1 201 ? 10.453 28.438 -1.926 1 96.25 201 ARG A C 1
ATOM 1567 O O . ARG A 1 201 ? 10.859 29.406 -2.578 1 96.25 201 ARG A O 1
ATOM 1574 N N . GLN A 1 202 ? 9.625 28.562 -0.933 1 96.06 202 GLN A N 1
ATOM 1575 C CA . GLN A 1 202 ? 9.258 29.844 -0.36 1 96.06 202 GLN A CA 1
ATOM 1576 C C . GLN A 1 202 ? 10.008 30.109 0.943 1 96.06 202 GLN A C 1
ATOM 1578 O O . GLN A 1 202 ? 10.445 29.172 1.613 1 96.06 202 GLN A O 1
ATOM 1583 N N . ASN A 1 203 ? 10.102 31.344 1.364 1 95.94 203 ASN A N 1
ATOM 1584 C CA . ASN A 1 203 ? 10.852 31.734 2.557 1 95.94 203 ASN A CA 1
ATOM 1585 C C . ASN A 1 203 ? 10.211 31.172 3.824 1 95.94 203 ASN A C 1
ATOM 1587 O O . ASN A 1 203 ? 10.914 30.844 4.781 1 95.94 203 ASN A O 1
ATOM 1591 N N . ASN A 1 204 ? 8.867 30.984 3.797 1 96.62 204 ASN A N 1
ATOM 1592 C CA . ASN A 1 204 ? 8.148 30.547 4.984 1 96.62 204 ASN A CA 1
ATOM 1593 C C . ASN A 1 204 ? 8.281 29.031 5.184 1 96.62 204 ASN A C 1
ATOM 1595 O O . ASN A 1 204 ? 7.887 28.5 6.219 1 96.62 204 ASN A O 1
ATOM 1599 N N . TRP A 1 205 ? 8.836 28.391 4.094 1 97.31 205 TRP A N 1
ATOM 1600 C CA . TRP A 1 205 ? 9.078 26.953 4.191 1 97.31 205 TRP A CA 1
ATOM 1601 C C . TRP A 1 205 ? 10.43 26.672 4.84 1 97.31 205 TRP A C 1
ATOM 1603 O O . TRP A 1 205 ? 11.422 26.438 4.145 1 97.31 205 TRP A O 1
ATOM 1613 N N . ILE A 1 206 ? 10.5 26.625 6.129 1 96.44 206 ILE A N 1
ATOM 1614 C CA . ILE A 1 206 ? 11.75 26.547 6.883 1 96.44 206 ILE A CA 1
ATOM 1615 C C . ILE A 1 206 ? 12.43 25.203 6.621 1 96.44 206 ILE A C 1
ATOM 1617 O O . ILE A 1 206 ? 13.648 25.156 6.414 1 96.44 206 ILE A O 1
ATOM 1621 N N . ASP A 1 207 ? 11.523 24.172 6.773 1 94.5 207 ASP A N 1
ATOM 1622 C CA . ASP A 1 207 ? 12.055 22.828 6.59 1 94.5 207 ASP A CA 1
ATOM 1623 C C . ASP A 1 207 ? 10.961 21.859 6.141 1 94.5 207 ASP A C 1
ATOM 1625 O O . ASP A 1 207 ? 9.805 21.984 6.543 1 94.5 207 ASP A O 1
ATOM 1629 N N . ILE A 1 208 ? 11.336 20.969 5.211 1 96.75 208 ILE A N 1
ATOM 1630 C CA . ILE A 1 208 ? 10.484 19.844 4.824 1 96.75 208 ILE A CA 1
ATOM 1631 C C . ILE A 1 208 ? 11.172 18.531 5.164 1 96.75 208 ILE A C 1
ATOM 1633 O O . ILE A 1 208 ? 12.297 18.281 4.73 1 96.75 208 ILE A O 1
ATOM 1637 N N . HIS A 1 209 ? 10.57 17.734 6.004 1 96 209 HIS A N 1
ATOM 1638 C CA . HIS A 1 209 ? 11.148 16.469 6.434 1 96 209 HIS A CA 1
ATOM 1639 C C . HIS A 1 209 ? 10.078 15.375 6.496 1 96 209 HIS A C 1
ATOM 1641 O O . HIS A 1 209 ? 8.898 15.641 6.277 1 96 209 HIS A O 1
ATOM 1647 N N . ASN A 1 210 ? 10.484 14.125 6.688 1 94 210 ASN A N 1
ATOM 1648 C CA . ASN A 1 210 ? 9.609 12.961 6.777 1 94 210 ASN A CA 1
ATOM 1649 C C . ASN A 1 210 ? 8.742 12.812 5.531 1 94 210 ASN A C 1
ATOM 1651 O O . ASN A 1 210 ? 7.539 12.555 5.629 1 94 210 ASN A O 1
ATOM 1655 N N . MET A 1 211 ? 9.328 13.109 4.406 1 94.5 211 MET A N 1
ATOM 1656 C CA . MET A 1 211 ? 8.617 13.023 3.135 1 94.5 211 MET A CA 1
ATOM 1657 C C . MET A 1 211 ? 8.539 11.578 2.65 1 94.5 211 MET A C 1
ATOM 1659 O O . MET A 1 211 ? 9.555 10.883 2.615 1 94.5 211 MET A O 1
ATOM 1663 N N . ARG A 1 212 ? 7.391 11.18 2.332 1 91.62 212 ARG A N 1
ATOM 1664 C CA . ARG A 1 212 ? 7.133 9.836 1.821 1 91.62 212 ARG A CA 1
ATOM 1665 C C . ARG A 1 212 ? 6.234 9.883 0.589 1 91.62 212 ARG A C 1
ATOM 1667 O O . ARG A 1 212 ? 5.301 10.688 0.525 1 91.62 212 ARG A O 1
ATOM 1674 N N . ILE A 1 213 ? 6.578 9.031 -0.368 1 91.12 213 ILE A N 1
ATOM 1675 C CA . ILE A 1 213 ? 5.797 8.984 -1.6 1 91.12 213 ILE A CA 1
ATOM 1676 C C . ILE A 1 213 ? 5.305 7.555 -1.838 1 91.12 213 ILE A C 1
ATOM 1678 O O . ILE A 1 213 ? 6.098 6.609 -1.824 1 91.12 213 ILE A O 1
ATOM 1682 N N . GLN A 1 214 ? 4.062 7.434 -1.994 1 87.69 214 GLN A N 1
ATOM 1683 C CA . GLN A 1 214 ? 3.457 6.152 -2.342 1 87.69 214 GLN A CA 1
ATOM 1684 C C . GLN A 1 214 ? 2.889 6.18 -3.758 1 87.69 214 GLN A C 1
ATOM 1686 O O . GLN A 1 214 ? 2.191 7.121 -4.133 1 87.69 214 GLN A O 1
ATOM 1691 N N . GLN A 1 215 ? 3.219 5.184 -4.441 1 84.25 215 GLN A N 1
ATOM 1692 C CA . GLN A 1 215 ? 2.752 5.098 -5.82 1 84.25 215 GLN A CA 1
ATOM 1693 C C . GLN A 1 215 ? 1.528 4.191 -5.93 1 84.25 215 GLN A C 1
ATOM 1695 O O . GLN A 1 215 ? 1.521 3.08 -5.398 1 84.25 215 GLN A O 1
ATOM 1700 N N . TYR A 1 216 ? 0.484 4.691 -6.5 1 83.88 216 TYR A N 1
ATOM 1701 C CA . TYR A 1 216 ? -0.727 3.957 -6.852 1 83.88 216 TYR A CA 1
ATOM 1702 C C . TYR A 1 216 ? -0.999 4.035 -8.344 1 83.88 216 TYR A C 1
ATOM 1704 O O . TYR A 1 216 ? -1.79 4.867 -8.797 1 83.88 216 TYR A O 1
ATOM 1712 N N . GLY A 1 217 ? -0.4 3.123 -9.047 1 78.5 217 GLY A N 1
ATOM 1713 C CA . GLY A 1 217 ? -0.483 3.273 -10.492 1 78.5 217 GLY A CA 1
ATOM 1714 C C . GLY A 1 217 ? 0.094 4.586 -10.992 1 78.5 217 GLY A C 1
ATOM 1715 O O . GLY A 1 217 ? 1.244 4.914 -10.695 1 78.5 217 GLY A O 1
ATOM 1716 N N . ALA A 1 218 ? -0.754 5.297 -11.695 1 78.38 218 ALA A N 1
ATOM 1717 C CA . ALA A 1 218 ? -0.33 6.598 -12.203 1 78.38 218 ALA A CA 1
ATOM 1718 C C . ALA A 1 218 ? -0.43 7.668 -11.117 1 78.38 218 ALA A C 1
ATOM 1720 O O . ALA A 1 218 ? 0.184 8.734 -11.227 1 78.38 218 ALA A O 1
ATOM 1721 N N . ASP A 1 219 ? -1.124 7.367 -10.07 1 84.81 219 ASP A N 1
ATOM 1722 C CA . ASP A 1 219 ? -1.356 8.336 -9 1 84.81 219 ASP A CA 1
ATOM 1723 C C . ASP A 1 219 ? -0.275 8.234 -7.93 1 84.81 219 ASP A C 1
ATOM 1725 O O . ASP A 1 219 ? 0.404 7.211 -7.816 1 84.81 219 ASP A O 1
ATOM 1729 N N . LYS A 1 220 ? -0.106 9.359 -7.305 1 89.12 220 LYS A N 1
ATOM 1730 C CA . LYS A 1 220 ? 0.878 9.414 -6.227 1 89.12 220 LYS A CA 1
ATOM 1731 C C . LYS A 1 220 ? 0.281 10.031 -4.965 1 89.12 220 LYS A C 1
ATOM 1733 O O . LYS A 1 220 ? -0.549 10.945 -5.047 1 89.12 220 LYS A O 1
ATOM 1738 N N . HIS A 1 221 ? 0.632 9.5 -3.902 1 91.25 221 HIS A N 1
ATOM 1739 C CA . HIS A 1 221 ? 0.317 10.062 -2.594 1 91.25 221 HIS A CA 1
ATOM 1740 C C . HIS A 1 221 ? 1.583 10.492 -1.86 1 91.25 221 HIS A C 1
ATOM 1742 O O . HIS A 1 221 ? 2.496 9.688 -1.661 1 91.25 221 HIS A O 1
ATOM 1748 N N . ILE A 1 222 ? 1.618 11.773 -1.486 1 93.94 222 ILE A N 1
ATOM 1749 C CA . ILE A 1 222 ? 2.809 12.328 -0.856 1 93.94 222 ILE A CA 1
ATOM 1750 C C . ILE A 1 222 ? 2.469 12.805 0.555 1 93.94 222 ILE A C 1
ATOM 1752 O O . ILE A 1 222 ? 1.501 13.547 0.751 1 93.94 222 ILE A O 1
ATOM 1756 N N . ASP A 1 223 ? 3.197 12.328 1.494 1 93.88 223 ASP A N 1
ATOM 1757 C CA . ASP A 1 223 ? 3.137 12.828 2.865 1 93.88 223 ASP A CA 1
ATOM 1758 C C . ASP A 1 223 ? 4.422 13.562 3.238 1 93.88 223 ASP A C 1
ATOM 1760 O O . ASP A 1 223 ? 5.52 13.109 2.91 1 93.88 223 ASP A O 1
ATOM 1764 N N . LEU A 1 224 ? 4.27 14.656 3.83 1 96.62 224 LEU A N 1
ATOM 1765 C CA . LEU A 1 224 ? 5.473 15.359 4.27 1 96.62 224 LEU A CA 1
ATOM 1766 C C . LEU A 1 224 ? 5.168 16.266 5.457 1 96.62 224 LEU A C 1
ATOM 1768 O O . LEU A 1 224 ? 4.008 16.594 5.711 1 96.62 224 LEU A O 1
ATOM 1772 N N . HIS A 1 225 ? 6.172 16.547 6.23 1 97.5 225 HIS A N 1
ATOM 1773 C CA . HIS A 1 225 ? 6.113 17.547 7.293 1 97.5 225 HIS A CA 1
ATOM 1774 C C . HIS A 1 225 ? 6.684 18.875 6.824 1 97.5 225 HIS A C 1
ATOM 1776 O O . HIS A 1 225 ? 7.73 18.922 6.172 1 97.5 225 HIS A O 1
ATOM 1782 N N . LEU A 1 226 ? 5.984 19.906 7.082 1 98.06 226 LEU A N 1
ATOM 1783 C CA . LEU A 1 226 ? 6.422 21.266 6.742 1 98.06 226 LEU A CA 1
ATOM 1784 C C . LEU A 1 226 ? 6.578 22.109 7.996 1 98.06 226 LEU A C 1
ATOM 1786 O O . LEU A 1 226 ? 5.617 22.297 8.75 1 98.06 226 LEU A O 1
ATOM 1790 N N . THR A 1 227 ? 7.789 22.594 8.219 1 98.12 227 THR A N 1
ATOM 1791 C CA . THR A 1 227 ? 8.047 23.484 9.359 1 98.12 227 THR A CA 1
ATOM 1792 C C . THR A 1 227 ? 7.836 24.938 8.969 1 98.12 227 THR A C 1
ATOM 1794 O O . THR A 1 227 ? 8.383 25.406 7.973 1 98.12 227 THR A O 1
ATOM 1797 N N . MET A 1 228 ? 7.062 25.625 9.734 1 97.94 228 MET A N 1
ATOM 1798 C CA . MET A 1 228 ? 6.746 27.031 9.5 1 97.94 228 MET A CA 1
ATOM 1799 C C . MET A 1 228 ? 6.844 27.844 10.789 1 97.94 228 MET A C 1
ATOM 1801 O O . MET A 1 228 ? 7 27.266 11.875 1 97.94 228 MET A O 1
ATOM 1805 N N . PRO A 1 229 ? 6.797 29.188 10.656 1 97.56 229 PRO A N 1
ATOM 1806 C CA . PRO A 1 229 ? 6.828 30 11.875 1 97.56 229 PRO A CA 1
ATOM 1807 C C . PRO A 1 229 ? 5.719 29.625 12.859 1 97.56 229 PRO A C 1
ATOM 1809 O O . PRO A 1 229 ? 4.551 29.531 12.477 1 97.56 229 PRO A O 1
ATOM 1812 N N . TYR A 1 230 ? 6.133 29.422 14.086 1 97.31 230 TYR A N 1
ATOM 1813 C CA . TYR A 1 230 ? 5.215 28.891 15.094 1 97.31 230 TYR A CA 1
ATOM 1814 C C . TYR A 1 230 ? 4.09 29.875 15.375 1 97.31 230 TYR A C 1
ATOM 1816 O O . TYR A 1 230 ? 3.041 29.5 15.906 1 97.31 230 TYR A O 1
ATOM 1824 N N . TYR A 1 231 ? 4.234 31.156 15.016 1 96.5 231 TYR A N 1
ATOM 1825 C CA . TYR A 1 231 ? 3.271 32.188 15.359 1 96.5 231 TYR A CA 1
ATOM 1826 C C . TYR A 1 231 ? 2.258 32.406 14.242 1 96.5 231 TYR A C 1
ATOM 1828 O O . TYR A 1 231 ? 1.343 33.219 14.359 1 96.5 231 TYR A O 1
ATOM 1836 N N . PHE A 1 232 ? 2.412 31.656 13.094 1 97.31 232 PHE A N 1
ATOM 1837 C CA . PHE A 1 232 ? 1.385 31.719 12.062 1 97.31 232 PHE A CA 1
ATOM 1838 C C . PHE A 1 232 ? 0.047 31.219 12.602 1 97.31 232 PHE A C 1
ATOM 1840 O O . PHE A 1 232 ? -0.005 30.25 13.352 1 97.31 232 PHE A O 1
ATOM 1847 N N . ASP A 1 233 ? -1.018 31.875 12.242 1 96.69 233 ASP A N 1
ATOM 1848 C CA . ASP A 1 233 ? -2.322 31.312 12.57 1 96.69 233 ASP A CA 1
ATOM 1849 C C . ASP A 1 233 ? -2.703 30.203 11.594 1 96.69 233 ASP A C 1
ATOM 1851 O O . ASP A 1 233 ? -2.008 29.984 10.602 1 96.69 233 ASP A O 1
ATOM 1855 N N . LEU A 1 234 ? -3.691 29.469 11.891 1 97.38 234 LEU A N 1
ATOM 1856 C CA . LEU A 1 234 ? -4.027 28.266 11.148 1 97.38 234 LEU A CA 1
ATOM 1857 C C . LEU A 1 234 ? -4.414 28.594 9.711 1 97.38 234 LEU A C 1
ATOM 1859 O O . LEU A 1 234 ? -4.152 27.812 8.797 1 97.38 234 LEU A O 1
ATOM 1863 N N . LYS A 1 235 ? -5.07 29.703 9.5 1 96.88 235 LYS A N 1
ATOM 1864 C CA . LYS A 1 235 ? -5.395 30.109 8.133 1 96.88 235 LYS A CA 1
ATOM 1865 C C . LYS A 1 235 ? -4.129 30.328 7.305 1 96.88 235 LYS A C 1
ATOM 1867 O O . LYS A 1 235 ? -4.035 29.859 6.172 1 96.88 235 LYS A O 1
ATOM 1872 N N . GLU A 1 236 ? -3.188 31.094 7.871 1 96.62 236 GLU A N 1
ATOM 1873 C CA . GLU A 1 236 ? -1.906 31.312 7.211 1 96.62 236 GLU A CA 1
ATOM 1874 C C . GLU A 1 236 ? -1.194 30 6.918 1 96.62 236 GLU A C 1
ATOM 1876 O O . GLU A 1 236 ? -0.647 29.812 5.828 1 96.62 236 GLU A O 1
ATOM 1881 N N . VAL A 1 237 ? -1.208 29.141 7.926 1 97.38 237 VAL A N 1
ATOM 1882 C CA . VAL A 1 237 ? -0.581 27.828 7.789 1 97.38 237 VAL A CA 1
ATOM 1883 C C . VAL A 1 237 ? -1.224 27.062 6.633 1 97.38 237 VAL A C 1
ATOM 1885 O O . VAL A 1 237 ? -0.524 26.516 5.781 1 97.38 237 VAL A O 1
ATOM 1888 N N . HIS A 1 238 ? -2.498 27.031 6.664 1 97 238 HIS A N 1
ATOM 1889 C CA . HIS A 1 238 ? -3.252 26.312 5.645 1 97 238 HIS A CA 1
ATOM 1890 C C . HIS A 1 238 ? -2.965 26.875 4.254 1 97 238 HIS A C 1
ATOM 1892 O O . HIS A 1 238 ? -2.857 26.125 3.285 1 97 238 HIS A O 1
ATOM 1898 N N . ASP A 1 239 ? -2.885 28.188 4.133 1 97.06 239 ASP A N 1
ATOM 1899 C CA . ASP A 1 239 ? -2.584 28.828 2.854 1 97.06 239 ASP A CA 1
ATOM 1900 C C . ASP A 1 239 ? -1.219 28.391 2.33 1 97.06 239 ASP A C 1
ATOM 1902 O O . ASP A 1 239 ? -1.064 28.109 1.138 1 97.06 239 ASP A O 1
ATOM 1906 N N . GLU A 1 240 ? -0.202 28.391 3.205 1 96.94 240 GLU A N 1
ATOM 1907 C CA . GLU A 1 240 ? 1.123 27.922 2.811 1 96.94 240 GLU A CA 1
ATOM 1908 C C . GLU A 1 240 ? 1.081 26.469 2.352 1 96.94 240 GLU A C 1
ATOM 1910 O O . GLU A 1 240 ? 1.736 26.094 1.375 1 96.94 240 GLU A O 1
ATOM 1915 N N . VAL A 1 241 ? 0.338 25.656 3.09 1 97.5 241 VAL A N 1
ATOM 1916 C CA . VAL A 1 241 ? 0.204 24.234 2.771 1 97.5 241 VAL A CA 1
ATOM 1917 C C . VAL A 1 241 ? -0.426 24.062 1.39 1 97.5 241 VAL A C 1
ATOM 1919 O O . VAL A 1 241 ? 0.004 23.219 0.6 1 97.5 241 VAL A O 1
ATOM 1922 N N . GLU A 1 242 ? -1.421 24.859 1.107 1 97.06 242 GLU A N 1
ATOM 1923 C CA . GLU A 1 242 ? -2.08 24.812 -0.194 1 97.06 242 GLU A CA 1
ATOM 1924 C C . GLU A 1 242 ? -1.097 25.109 -1.322 1 97.06 242 GLU A C 1
ATOM 1926 O O . GLU A 1 242 ? -1.182 24.516 -2.4 1 97.06 242 GLU A O 1
ATOM 1931 N N . VAL A 1 243 ? -0.223 26.031 -1.103 1 97.5 243 VAL A N 1
ATOM 1932 C CA . VAL A 1 243 ? 0.776 26.375 -2.111 1 97.5 243 VAL A CA 1
ATOM 1933 C C . VAL A 1 243 ? 1.678 25.156 -2.371 1 97.5 243 VAL A C 1
ATOM 1935 O O . VAL A 1 243 ? 1.987 24.844 -3.523 1 97.5 243 VAL A O 1
ATOM 1938 N N . VAL A 1 244 ? 2.133 24.484 -1.312 1 97.31 244 VAL A N 1
ATOM 1939 C CA . VAL A 1 244 ? 2.957 23.281 -1.453 1 97.31 244 VAL A CA 1
ATOM 1940 C C . VAL A 1 244 ? 2.211 22.234 -2.275 1 97.31 244 VAL A C 1
ATOM 1942 O O . VAL A 1 244 ? 2.781 21.625 -3.182 1 97.31 244 VAL A O 1
ATOM 1945 N N . GLU A 1 245 ? 0.975 22.031 -1.904 1 96.75 245 GLU A N 1
ATOM 1946 C CA . GLU A 1 245 ? 0.148 21.062 -2.604 1 96.75 245 GLU A CA 1
ATOM 1947 C C . GLU A 1 245 ? 0.015 21.406 -4.082 1 96.75 245 GLU A C 1
ATOM 1949 O O . GLU A 1 245 ? 0.162 20.531 -4.945 1 96.75 245 GLU A O 1
ATOM 1954 N N . GLU A 1 246 ? -0.236 22.641 -4.363 1 96.5 246 GLU A N 1
ATOM 1955 C CA . GLU A 1 246 ? -0.427 23.094 -5.742 1 96.5 246 GLU A CA 1
ATOM 1956 C C . GLU A 1 246 ? 0.846 22.906 -6.562 1 96.5 246 GLU A C 1
ATOM 1958 O O . GLU A 1 246 ? 0.792 22.484 -7.715 1 96.5 246 GLU A O 1
ATOM 1963 N N . VAL A 1 247 ? 1.939 23.312 -5.988 1 96.62 247 VAL A N 1
ATOM 1964 C CA . VAL A 1 247 ? 3.23 23.203 -6.664 1 96.62 247 VAL A CA 1
ATOM 1965 C C . VAL A 1 247 ? 3.51 21.75 -7.039 1 96.62 247 VAL A C 1
ATOM 1967 O O . VAL A 1 247 ? 3.963 21.469 -8.148 1 96.62 247 VAL A O 1
ATOM 1970 N N . LEU A 1 248 ? 3.254 20.828 -6.145 1 96.31 248 LEU A N 1
ATOM 1971 C CA . LEU A 1 248 ? 3.498 19.406 -6.391 1 96.31 248 LEU A CA 1
ATOM 1972 C C . LEU A 1 248 ? 2.492 18.844 -7.387 1 96.31 248 LEU A C 1
ATOM 1974 O O . LEU A 1 248 ? 2.861 18.094 -8.289 1 96.31 248 LEU A O 1
ATOM 1978 N N . GLU A 1 249 ? 1.246 19.219 -7.207 1 94.69 249 GLU A N 1
ATOM 1979 C CA . GLU A 1 249 ? 0.194 18.75 -8.102 1 94.69 249 GLU A CA 1
ATOM 1980 C C . GLU A 1 249 ? 0.455 19.188 -9.539 1 94.69 249 GLU A C 1
ATOM 1982 O O . GLU A 1 249 ? 0.227 18.422 -10.477 1 94.69 249 GLU A O 1
ATOM 1987 N N . LYS A 1 250 ? 0.905 20.359 -9.727 1 93.75 250 LYS A N 1
ATOM 1988 C CA . LYS A 1 250 ? 1.16 20.906 -11.055 1 93.75 250 LYS A CA 1
ATOM 1989 C C . LYS A 1 250 ? 2.469 20.359 -11.625 1 93.75 250 LYS A C 1
ATOM 1991 O O . LYS A 1 250 ? 2.631 20.266 -12.844 1 93.75 250 LYS A O 1
ATOM 1996 N N . GLY A 1 251 ? 3.367 20 -10.812 1 91.94 251 GLY A N 1
ATOM 1997 C CA . GLY A 1 251 ? 4.695 19.609 -11.258 1 91.94 251 GLY A CA 1
ATOM 1998 C C . GLY A 1 251 ? 4.82 18.125 -11.555 1 91.94 251 GLY A C 1
ATOM 1999 O O . GLY A 1 251 ? 5.777 17.703 -12.195 1 91.94 251 GLY A O 1
ATOM 2000 N N . MET A 1 252 ? 3.932 17.406 -11.102 1 88.69 252 MET A N 1
ATOM 2001 C CA . MET A 1 252 ? 4.02 15.969 -11.281 1 88.69 252 MET A CA 1
ATOM 2002 C C . MET A 1 252 ? 2.906 15.461 -12.195 1 88.69 252 MET A C 1
ATOM 2004 O O . MET A 1 252 ? 1.865 16.109 -12.328 1 88.69 252 MET A O 1
ATOM 2008 N N . SER A 1 253 ? 3.18 14.32 -12.789 1 81.88 253 SER A N 1
ATOM 2009 C CA . SER A 1 253 ? 2.189 13.703 -13.664 1 81.88 253 SER A CA 1
ATOM 2010 C C . SER A 1 253 ? 1.179 12.883 -12.875 1 81.88 253 SER A C 1
ATOM 2012 O O . SER A 1 253 ? 1.493 12.375 -11.797 1 81.88 253 SER A O 1
ATOM 2014 N N . GLY A 1 254 ? -0.075 12.758 -13.406 1 80.06 254 GLY A N 1
ATOM 2015 C CA . GLY A 1 254 ? -1.119 11.992 -12.742 1 80.06 254 GLY A CA 1
ATOM 2016 C C . GLY A 1 254 ? -1.791 12.766 -11.617 1 80.06 254 GLY A C 1
ATOM 2017 O O . GLY A 1 254 ? -1.556 13.961 -11.445 1 80.06 254 GLY A O 1
ATOM 2018 N N . HIS A 1 255 ? -2.629 12.086 -10.938 1 86.56 255 HIS A N 1
ATOM 2019 C CA . HIS A 1 255 ? -3.256 12.688 -9.766 1 86.56 255 HIS A CA 1
ATOM 2020 C C . HIS A 1 255 ? -2.361 12.562 -8.539 1 86.56 255 HIS A C 1
ATOM 2022 O O . HIS A 1 255 ? -1.885 11.477 -8.219 1 86.56 255 HIS A O 1
ATOM 2028 N N . VAL A 1 256 ? -2.076 13.719 -7.992 1 91 256 VAL A N 1
ATOM 2029 C CA . VAL A 1 256 ? -1.208 13.742 -6.82 1 91 256 VAL A CA 1
ATOM 2030 C C . VAL A 1 256 ? -1.996 14.234 -5.605 1 91 256 VAL A C 1
ATOM 2032 O O . VAL A 1 256 ? -2.625 15.297 -5.656 1 91 256 VAL A O 1
ATOM 2035 N N . GLU A 1 257 ? -2.068 13.438 -4.656 1 91.88 257 GLU A N 1
ATOM 2036 C CA . GLU A 1 257 ? -2.619 13.859 -3.373 1 91.88 257 GLU A CA 1
ATOM 2037 C C . GLU A 1 257 ? -1.512 14.109 -2.354 1 91.88 257 GLU A C 1
ATOM 2039 O O . GLU A 1 257 ? -0.663 13.242 -2.127 1 91.88 257 GLU A O 1
ATOM 2044 N N . VAL A 1 258 ? -1.557 15.289 -1.774 1 94.5 258 VAL A N 1
ATOM 2045 C CA . VAL A 1 258 ? -0.496 15.672 -0.847 1 94.5 258 VAL A CA 1
ATOM 2046 C C . VAL A 1 258 ? -1.078 15.867 0.551 1 94.5 258 VAL A C 1
ATOM 2048 O O . VAL A 1 258 ? -2.086 16.562 0.719 1 94.5 258 VAL A O 1
ATOM 2051 N N . PHE A 1 259 ? -0.5 15.18 1.466 1 93.88 259 PHE A N 1
ATOM 2052 C CA . PHE A 1 259 ? -0.827 15.344 2.877 1 93.88 259 PHE A CA 1
ATOM 2053 C C . PHE A 1 259 ? 0.311 16.031 3.617 1 93.88 259 PHE A C 1
ATOM 2055 O O . PHE A 1 259 ? 1.412 15.492 3.721 1 93.88 259 PHE A O 1
ATOM 2062 N N . VAL A 1 260 ? 0.01 17.219 4.125 1 96.62 260 VAL A N 1
ATOM 2063 C CA . VAL A 1 260 ? 1.069 18 4.754 1 96.62 260 VAL A CA 1
ATOM 2064 C C . VAL A 1 260 ? 0.779 18.156 6.246 1 96.62 260 VAL A C 1
ATOM 2066 O O . VAL A 1 260 ? -0.281 18.656 6.629 1 96.62 260 VAL A O 1
ATOM 2069 N N . HIS A 1 261 ? 1.656 17.672 7.051 1 96.12 261 HIS A N 1
ATOM 2070 C CA . HIS A 1 261 ? 1.647 17.922 8.484 1 96.12 261 HIS A CA 1
ATOM 2071 C C . HIS A 1 261 ? 2.455 19.172 8.828 1 96.12 261 HIS A C 1
ATOM 2073 O O . HIS A 1 261 ? 3.656 19.234 8.555 1 96.12 261 HIS A O 1
ATOM 2079 N N . ALA A 1 262 ? 1.848 20.141 9.398 1 97.44 262 ALA A N 1
ATOM 2080 C CA . ALA A 1 262 ? 2.506 21.406 9.711 1 97.44 262 ALA A CA 1
ATOM 2081 C C . ALA A 1 262 ? 3.176 21.344 11.078 1 97.44 262 ALA A C 1
ATOM 2083 O O . ALA A 1 262 ? 2.535 21.016 12.078 1 97.44 262 ALA A O 1
ATOM 2084 N N . ASP A 1 263 ? 4.473 21.734 11.156 1 97.31 263 ASP A N 1
ATOM 2085 C CA . ASP A 1 263 ? 5.246 21.766 12.391 1 97.31 263 ASP A CA 1
ATOM 2086 C C . ASP A 1 263 ? 5.703 23.188 12.711 1 97.31 263 ASP A C 1
ATOM 2088 O O . ASP A 1 263 ? 6.09 23.938 11.812 1 97.31 263 ASP A O 1
ATOM 2092 N N . PRO A 1 264 ? 5.629 23.516 14 1 98.06 264 PRO A N 1
ATOM 2093 C CA . PRO A 1 264 ? 6.176 24.828 14.383 1 98.06 264 PRO A CA 1
ATOM 2094 C C . PRO A 1 264 ? 7.703 24.828 14.43 1 98.06 264 PRO A C 1
ATOM 2096 O O . PRO A 1 264 ? 8.32 23.828 14.789 1 98.06 264 PRO A O 1
ATOM 2099 N N . CYS A 1 265 ? 8.227 25.938 14.078 1 97.5 265 CYS A N 1
ATOM 2100 C CA . CYS A 1 265 ? 9.68 26.062 14.195 1 97.5 265 CYS A CA 1
ATOM 2101 C C . CYS A 1 265 ? 10.102 26.125 15.656 1 97.5 265 CYS A C 1
ATOM 2103 O O . CYS A 1 265 ? 9.289 26.422 16.531 1 97.5 265 CYS A O 1
ATOM 2105 N N . ILE A 1 266 ? 11.312 25.766 15.859 1 95.75 266 ILE A N 1
ATOM 2106 C CA . ILE A 1 266 ? 12.008 25.922 17.125 1 95.75 266 ILE A CA 1
ATOM 2107 C C . ILE A 1 266 ? 13.117 26.953 17 1 95.75 266 ILE A C 1
ATOM 2109 O O . ILE A 1 266 ? 14.234 26.625 16.594 1 95.75 266 ILE A O 1
ATOM 2113 N N . PRO A 1 267 ? 12.805 28.156 17.484 1 94.5 267 PRO A N 1
ATOM 2114 C CA . PRO A 1 267 ? 13.711 29.281 17.219 1 94.5 267 PRO A CA 1
ATOM 2115 C C . PRO A 1 267 ? 15.148 28.984 17.656 1 94.5 267 PRO A C 1
ATOM 2117 O O . PRO A 1 267 ? 16.094 29.297 16.922 1 94.5 267 PRO A O 1
ATOM 2120 N N . GLU A 1 268 ? 15.367 28.266 18.734 1 91.81 268 GLU A N 1
ATOM 2121 C CA . GLU A 1 268 ? 16.688 27.969 19.266 1 91.81 268 GLU A CA 1
ATOM 2122 C C . GLU A 1 268 ? 17.5 27.125 18.281 1 91.81 268 GLU A C 1
ATOM 2124 O O . GLU A 1 268 ? 18.734 27.172 18.266 1 91.81 268 GLU A O 1
ATOM 2129 N N . LYS A 1 269 ? 16.766 26.484 17.453 1 93.69 269 LYS A N 1
ATOM 2130 C CA . LYS A 1 269 ? 17.453 25.516 16.578 1 93.69 269 LYS A CA 1
ATOM 2131 C C . LYS A 1 269 ? 17.234 25.859 15.109 1 93.69 269 LYS A C 1
ATOM 2133 O O . LYS A 1 269 ? 18.156 25.75 14.305 1 93.69 269 LYS A O 1
ATOM 2138 N N . CYS A 1 270 ? 16.125 26.359 14.734 1 95.06 270 CYS A N 1
ATOM 2139 C CA . CYS A 1 270 ? 15.719 26.5 13.336 1 95.06 270 CYS A CA 1
ATOM 2140 C C . CYS A 1 270 ? 16.203 27.844 12.781 1 95.06 270 CYS A C 1
ATOM 2142 O O . CYS A 1 270 ? 16.375 27.984 11.57 1 95.06 270 CYS A O 1
ATOM 2144 N N . CYS A 1 271 ? 16.453 28.812 13.617 1 94.75 271 CYS A N 1
ATOM 2145 C CA . CYS A 1 271 ? 16.781 30.156 13.148 1 94.75 271 CYS A CA 1
ATOM 2146 C C . CYS A 1 271 ? 18.047 30.156 12.297 1 94.75 271 CYS A C 1
ATOM 2148 O O . CYS A 1 271 ? 18.172 30.938 11.367 1 94.75 271 CYS A O 1
ATOM 2150 N N . HIS A 1 272 ? 18.906 29.203 12.547 1 92.75 272 HIS A N 1
ATOM 2151 C CA . HIS A 1 272 ? 20.234 29.156 11.922 1 92.75 272 HIS A CA 1
ATOM 2152 C C . HIS A 1 272 ? 20.125 28.938 10.422 1 92.75 272 HIS A C 1
ATOM 2154 O O . HIS A 1 272 ? 21.016 29.328 9.664 1 92.75 272 HIS A O 1
ATOM 2160 N N . TYR A 1 273 ? 18.984 28.281 10.031 1 94.25 273 TYR A N 1
ATOM 2161 C CA . TYR A 1 273 ? 18.859 28 8.602 1 94.25 273 TYR A CA 1
ATOM 2162 C C . TYR A 1 273 ? 17.531 28.484 8.062 1 94.25 273 TYR A C 1
ATOM 2164 O O . TYR A 1 273 ? 17.156 28.188 6.926 1 94.25 273 TYR A O 1
ATOM 2172 N N . CYS A 1 274 ? 16.781 29.203 8.852 1 95.25 274 CYS A N 1
ATOM 2173 C CA . CYS A 1 274 ? 15.469 29.734 8.484 1 95.25 274 CYS A CA 1
ATOM 2174 C C . CYS A 1 274 ? 15.609 30.891 7.496 1 95.25 274 CYS A C 1
ATOM 2176 O O . CYS A 1 274 ? 16.406 31.797 7.703 1 95.25 274 CYS A O 1
ATOM 2178 N N . GLN A 1 275 ? 14.789 30.906 6.445 1 94.5 275 GLN A N 1
ATOM 2179 C CA . GLN A 1 275 ? 14.891 31.906 5.383 1 94.5 275 GLN A CA 1
ATOM 2180 C C . GLN A 1 275 ? 13.82 33 5.539 1 94.5 275 GLN A C 1
ATOM 2182 O O . GLN A 1 275 ? 13.719 33.906 4.715 1 94.5 275 GLN A O 1
ATOM 2187 N N . VAL A 1 276 ? 12.953 32.875 6.555 1 95.31 276 VAL A N 1
ATOM 2188 C CA . VAL A 1 276 ? 11.891 33.844 6.762 1 95.31 276 VAL A CA 1
ATOM 2189 C C . VAL A 1 276 ? 12.492 35.25 6.938 1 95.31 276 VAL A C 1
ATOM 2191 O O . VAL A 1 276 ? 13.406 35.438 7.746 1 95.31 276 VAL A O 1
ATOM 2194 N N . LYS A 1 277 ? 11.867 36.156 6.16 1 91.12 277 LYS A N 1
ATOM 2195 C CA . LYS A 1 277 ? 12.336 37.531 6.238 1 91.12 277 LYS A CA 1
ATOM 2196 C C . LYS A 1 277 ? 11.594 38.281 7.332 1 91.12 277 LYS A C 1
ATOM 2198 O O . LYS A 1 277 ? 10.398 38.094 7.543 1 91.12 277 LYS A O 1
ATOM 2203 N N . ASP A 1 278 ? 12.188 39.156 8.094 1 91.38 278 ASP A N 1
ATOM 2204 C CA . ASP A 1 278 ? 11.609 40.062 9.086 1 91.38 278 ASP A CA 1
ATOM 2205 C C . ASP A 1 278 ? 10.836 39.312 10.148 1 91.38 278 ASP A C 1
ATOM 2207 O O . ASP A 1 278 ? 9.695 39.656 10.461 1 91.38 278 ASP A O 1
ATOM 2211 N N . CYS A 1 279 ? 11.305 38.219 10.594 1 94.81 279 CYS A N 1
ATOM 2212 C CA . CYS A 1 279 ? 10.688 37.406 11.641 1 94.81 279 CYS A CA 1
ATOM 2213 C C . CYS A 1 279 ? 10.688 38.156 12.969 1 94.81 279 CYS A C 1
ATOM 2215 O O . CYS A 1 279 ? 11.742 38.562 13.461 1 94.81 279 CYS A O 1
ATOM 2217 N N . PRO A 1 280 ? 9.609 38.344 13.609 1 94.12 280 PRO A N 1
ATOM 2218 C CA . PRO A 1 280 ? 9.516 39.094 14.852 1 94.12 280 PRO A CA 1
ATOM 2219 C C . PRO A 1 280 ? 10.086 38.344 16.047 1 94.12 280 PRO A C 1
ATOM 2221 O O . PRO A 1 280 ? 10.297 38.969 17.109 1 94.12 280 PRO A O 1
ATOM 2224 N N . VAL A 1 281 ? 10.43 37.062 15.883 1 93.62 281 VAL A N 1
ATOM 2225 C CA . VAL A 1 281 ? 10.828 36.281 17.047 1 93.62 281 VAL A CA 1
ATOM 2226 C C . VAL A 1 281 ? 12.188 35.656 16.781 1 93.62 281 VAL A C 1
ATOM 2228 O O . VAL A 1 281 ? 12.547 34.656 17.438 1 93.62 281 VAL A O 1
ATOM 2231 N N . ARG A 1 282 ? 12.891 36.094 15.875 1 94.81 282 ARG A N 1
ATOM 2232 C CA . ARG A 1 282 ? 14.18 35.5 15.539 1 94.81 282 ARG A CA 1
ATOM 2233 C C . ARG A 1 282 ? 15.141 35.594 16.719 1 94.81 282 ARG A C 1
ATOM 2235 O O . ARG A 1 282 ? 15.312 36.656 17.328 1 94.81 282 ARG A O 1
ATOM 2242 N N . LEU A 1 283 ? 15.812 34.469 17 1 94.56 283 LEU A N 1
ATOM 2243 C CA . LEU A 1 283 ? 16.734 34.406 18.125 1 94.56 283 LEU A CA 1
ATOM 2244 C C . LEU A 1 283 ? 18.172 34.406 17.656 1 94.56 283 LEU A C 1
ATOM 2246 O O . LEU A 1 283 ? 19.078 34.875 18.344 1 94.56 283 LEU A O 1
ATOM 2250 N N . TYR A 1 284 ? 18.469 33.75 16.516 1 93.5 284 TYR A N 1
ATOM 2251 C CA . TYR A 1 284 ? 19.812 33.594 15.961 1 93.5 284 TYR A CA 1
ATOM 2252 C C . TYR A 1 284 ? 19.844 34.031 14.5 1 93.5 284 TYR A C 1
ATOM 2254 O O . TYR A 1 284 ? 18.844 33.938 13.789 1 93.5 284 TYR A O 1
ATOM 2262 N N . PRO A 1 285 ? 20.969 34.594 14.047 1 91.94 285 PRO A N 1
ATOM 2263 C CA . PRO A 1 285 ? 21.078 34.969 12.625 1 91.94 285 PRO A CA 1
ATOM 2264 C C . PRO A 1 285 ? 21.156 33.719 11.719 1 91.94 285 PRO A C 1
ATOM 2266 O O . PRO A 1 285 ? 21.594 32.656 12.156 1 91.94 285 PRO A O 1
ATOM 2269 N N . LYS A 1 286 ? 20.625 33.875 10.523 1 90.94 286 LYS A N 1
ATOM 2270 C CA . LYS A 1 286 ? 20.75 32.812 9.523 1 90.94 286 LYS A CA 1
ATOM 2271 C C . LYS A 1 286 ? 22.219 32.594 9.133 1 90.94 286 LYS A C 1
ATOM 2273 O O . LYS A 1 286 ? 22.891 33.562 8.711 1 90.94 286 LYS A O 1
ATOM 2278 N N . THR A 1 287 ? 22.797 31.422 9.25 1 88.75 287 THR A N 1
ATOM 2279 C CA . THR A 1 287 ? 24.203 31.156 8.977 1 88.75 287 THR A CA 1
ATOM 2280 C C . THR A 1 287 ? 24.359 30.172 7.824 1 88.75 287 THR A C 1
ATOM 2282 O O . THR A 1 287 ? 25.438 30.047 7.246 1 88.75 287 THR A O 1
ATOM 2285 N N . LYS A 1 288 ? 23.25 29.484 7.543 1 89 288 LYS A N 1
ATOM 2286 C CA . LYS A 1 288 ? 23.344 28.438 6.527 1 89 288 LYS A CA 1
ATOM 2287 C C . LYS A 1 288 ? 22.047 28.312 5.746 1 89 288 LYS A C 1
ATOM 2289 O O . LYS A 1 288 ? 20.969 28.656 6.254 1 89 288 LYS A O 1
ATOM 2294 N N . LYS A 1 289 ? 22.234 27.922 4.539 1 89.75 289 LYS A N 1
ATOM 2295 C CA . LYS A 1 289 ? 21.078 27.5 3.746 1 89.75 289 LYS A CA 1
ATOM 2296 C C . LYS A 1 289 ? 21.109 26 3.49 1 89.75 289 LYS A C 1
ATOM 2298 O O . LYS A 1 289 ? 22 25.5 2.793 1 89.75 289 LYS A O 1
ATOM 2303 N N . VAL A 1 290 ? 20.219 25.312 4.012 1 92.56 290 VAL A N 1
ATOM 2304 C CA . VAL A 1 290 ? 20.188 23.859 3.881 1 92.56 290 VAL A CA 1
ATOM 2305 C C . VAL A 1 290 ? 19.672 23.484 2.496 1 92.56 290 VAL A C 1
ATOM 2307 O O . VAL A 1 290 ? 18.578 23.906 2.09 1 92.56 290 VAL A O 1
ATOM 2310 N N . GLN A 1 291 ? 20.438 22.734 1.79 1 92.5 291 GLN A N 1
ATOM 2311 C CA . GLN A 1 291 ? 19.984 22.203 0.511 1 92.5 291 GLN A CA 1
ATOM 2312 C C . GLN A 1 291 ? 19.109 20.969 0.712 1 92.5 291 GLN A C 1
ATOM 2314 O O . GLN A 1 291 ? 19.531 20 1.355 1 92.5 291 GLN A O 1
ATOM 2319 N N . TRP A 1 292 ? 17.938 21.047 0.152 1 95.38 292 TRP A N 1
ATOM 2320 C CA . TRP A 1 292 ? 17.031 19.922 0.3 1 95.38 292 TRP A CA 1
ATOM 2321 C C . TRP A 1 292 ? 17.406 18.797 -0.67 1 95.38 292 TRP A C 1
ATOM 2323 O O . TRP A 1 292 ? 17.672 19.047 -1.847 1 95.38 292 TRP A O 1
ATOM 2333 N N . ASN A 1 293 ? 17.531 17.609 -0.19 1 94.31 293 ASN A N 1
ATOM 2334 C CA . ASN A 1 293 ? 17.828 16.422 -0.996 1 94.31 293 ASN A CA 1
ATOM 2335 C C . ASN A 1 293 ? 17 15.219 -0.542 1 94.31 293 ASN A C 1
ATOM 2337 O O . ASN A 1 293 ? 16.234 15.32 0.415 1 94.31 293 ASN A O 1
ATOM 2341 N N . MET A 1 294 ? 17.219 14.156 -1.221 1 90.5 294 MET A N 1
ATOM 2342 C CA . MET A 1 294 ? 16.406 12.969 -0.977 1 90.5 294 MET A CA 1
ATOM 2343 C C . MET A 1 294 ? 16.656 12.422 0.425 1 90.5 294 MET A C 1
ATOM 2345 O O . MET A 1 294 ? 15.742 11.898 1.064 1 90.5 294 MET A O 1
ATOM 2349 N N . VAL A 1 295 ? 17.828 12.586 0.926 1 90.12 295 VAL A N 1
ATOM 2350 C CA . VAL A 1 295 ? 18.219 11.984 2.195 1 90.12 295 VAL A CA 1
ATOM 2351 C C . VAL A 1 295 ? 17.641 12.797 3.354 1 90.12 295 VAL A C 1
ATOM 2353 O O . VAL A 1 295 ? 16.938 12.25 4.215 1 90.12 295 VAL A O 1
ATOM 2356 N N . ASN A 1 296 ? 17.859 14.062 3.41 1 93.12 296 ASN A N 1
ATOM 2357 C CA . ASN A 1 296 ? 17.438 14.859 4.559 1 93.12 296 ASN A CA 1
ATOM 2358 C C . ASN A 1 296 ? 15.922 15.078 4.566 1 93.12 296 ASN A C 1
ATOM 2360 O O . ASN A 1 296 ? 15.336 15.305 5.625 1 93.12 296 ASN A O 1
ATOM 2364 N N . MET A 1 297 ? 15.281 14.992 3.395 1 94.44 297 MET A N 1
ATOM 2365 C CA . MET A 1 297 ? 13.844 15.227 3.338 1 94.44 297 MET A CA 1
ATOM 2366 C C . MET A 1 297 ? 13.07 13.969 3.738 1 94.44 297 MET A C 1
ATOM 2368 O O . MET A 1 297 ? 11.898 14.047 4.098 1 94.44 297 MET A O 1
ATOM 2372 N N . SER A 1 298 ? 13.734 12.844 3.674 1 90.81 298 SER A N 1
ATOM 2373 C CA . SER A 1 298 ? 13.055 11.594 3.965 1 90.81 298 SER A CA 1
ATOM 2374 C C . SER A 1 298 ? 13.133 11.25 5.449 1 90.81 298 SER A C 1
ATOM 2376 O O . SER A 1 298 ? 12.289 10.508 5.969 1 90.81 298 SER A O 1
ATOM 2378 N N . LYS A 1 299 ? 14.086 11.766 6.184 1 89.56 299 LYS A N 1
ATOM 2379 C CA . LYS A 1 299 ? 14.258 11.477 7.605 1 89.56 299 LYS A CA 1
ATOM 2380 C C . LYS A 1 299 ? 13.164 12.133 8.438 1 89.56 299 LYS A C 1
ATOM 2382 O O . LYS A 1 299 ? 12.742 13.25 8.141 1 89.56 299 LYS A O 1
ATOM 2387 N N . ASN A 1 300 ? 12.734 11.391 9.484 1 89.62 300 ASN A N 1
ATOM 2388 C CA . ASN A 1 300 ? 11.766 11.961 10.406 1 89.62 300 ASN A CA 1
ATOM 2389 C C . ASN A 1 300 ? 12.43 12.836 11.461 1 89.62 300 ASN A C 1
ATOM 2391 O O . ASN A 1 300 ? 12.336 12.562 12.656 1 89.62 300 ASN A O 1
ATOM 2395 N N . GLN A 1 301 ? 13.125 13.781 11.008 1 92.5 301 GLN A N 1
ATOM 2396 C CA . GLN A 1 301 ? 13.789 14.766 11.852 1 92.5 301 GLN A CA 1
ATOM 2397 C C . GLN A 1 301 ? 13.953 16.094 11.117 1 92.5 301 GLN A C 1
ATOM 2399 O O . GLN A 1 301 ? 14.156 16.125 9.906 1 92.5 301 GLN A O 1
ATOM 2404 N N . LYS A 1 302 ? 13.883 17.141 11.828 1 94.5 302 LYS A N 1
ATOM 2405 C CA . LYS A 1 302 ? 14.133 18.453 11.234 1 94.5 302 LYS A CA 1
ATOM 2406 C C . LYS A 1 302 ? 15.594 18.609 10.828 1 94.5 302 LYS A C 1
ATOM 2408 O O . LYS A 1 302 ? 16.453 17.828 11.266 1 94.5 302 LYS A O 1
ATOM 2413 N N . HIS A 1 303 ? 15.852 19.594 10.094 1 94.25 303 HIS A N 1
ATOM 2414 C CA . HIS A 1 303 ? 17.156 19.688 9.438 1 94.25 303 HIS A CA 1
ATOM 2415 C C . HIS A 1 303 ? 18.234 20.156 10.406 1 94.25 303 HIS A C 1
ATOM 2417 O O . HIS A 1 303 ? 19.422 20.016 10.125 1 94.25 303 HIS A O 1
ATOM 2423 N N . TYR A 1 304 ? 17.812 20.688 11.578 1 91.31 304 TYR A N 1
ATOM 2424 C CA . TYR A 1 304 ? 18.828 21.125 12.531 1 91.31 304 TYR A CA 1
ATOM 2425 C C . TYR A 1 304 ? 19.625 19.938 13.07 1 91.31 304 TYR A C 1
ATOM 2427 O O . TYR A 1 304 ? 20.734 20.094 13.547 1 91.31 304 TYR A O 1
ATOM 2435 N N . HIS A 1 305 ? 19.094 18.797 13.031 1 89.31 305 HIS A N 1
ATOM 2436 C CA . HIS A 1 305 ? 19.781 17.594 13.492 1 89.31 305 HIS A CA 1
ATOM 2437 C C . HIS A 1 305 ? 21.031 17.312 12.648 1 89.31 305 HIS A C 1
ATOM 2439 O O . HIS A 1 305 ? 21.969 16.672 13.117 1 89.31 305 HIS A O 1
ATOM 2445 N N . ASP A 1 306 ? 21.031 17.812 11.453 1 85.5 306 ASP A N 1
ATOM 2446 C CA . ASP A 1 306 ? 22.156 17.578 10.547 1 85.5 306 ASP A CA 1
ATOM 2447 C C . ASP A 1 306 ? 23.234 18.641 10.734 1 85.5 306 ASP A C 1
ATOM 2449 O O . ASP A 1 306 ? 24.328 18.531 10.172 1 85.5 306 ASP A O 1
ATOM 2453 N N . ILE A 1 307 ? 22.953 19.688 11.57 1 81 307 ILE A N 1
ATOM 2454 C CA . ILE A 1 307 ? 23.906 20.781 11.734 1 81 307 ILE A CA 1
ATOM 2455 C C . ILE A 1 307 ? 24.188 21 13.219 1 81 307 ILE A C 1
ATOM 2457 O O . ILE A 1 307 ? 24.484 22.125 13.641 1 81 307 ILE A O 1
ATOM 2461 N N . VAL A 1 308 ? 23.984 20.078 14.023 1 75.31 308 VAL A N 1
ATOM 2462 C CA . VAL A 1 308 ? 24.109 20.156 15.477 1 75.31 308 VAL A CA 1
ATOM 2463 C C . VAL A 1 308 ? 25.484 20.719 15.844 1 75.31 308 VAL A C 1
ATOM 2465 O O . VAL A 1 308 ? 25.594 21.531 16.766 1 75.31 308 VAL A O 1
ATOM 2468 N N . GLY A 1 309 ? 26.422 20.297 15.164 1 71.88 309 GLY A N 1
ATOM 2469 C CA . GLY A 1 309 ? 27.781 20.75 15.477 1 71.88 309 GLY A CA 1
ATOM 2470 C C . GLY A 1 309 ? 27.953 22.25 15.305 1 71.88 309 GLY A C 1
ATOM 2471 O O . GLY A 1 309 ? 28.859 22.844 15.906 1 71.88 309 GLY A O 1
ATOM 2472 N N . GLU A 1 310 ? 27.078 22.953 14.594 1 73.44 310 GLU A N 1
ATOM 2473 C CA . GLU A 1 310 ? 27.234 24.375 14.266 1 73.44 310 GLU A CA 1
ATOM 2474 C C . GLU A 1 310 ? 26.344 25.234 15.148 1 73.44 310 GLU A C 1
ATOM 2476 O O . GLU A 1 310 ? 26.5 26.453 15.188 1 73.44 310 GLU A O 1
ATOM 2481 N N . LEU A 1 311 ? 25.422 24.781 15.898 1 76.94 311 LEU A N 1
ATOM 2482 C CA . LEU A 1 311 ? 24.391 25.531 16.609 1 76.94 311 LEU A CA 1
ATOM 2483 C C . LEU A 1 311 ? 24.984 26.25 17.828 1 76.94 311 LEU A C 1
ATOM 2485 O O . LEU A 1 311 ? 24.547 27.344 18.172 1 76.94 311 LEU A O 1
ATOM 2489 N N . GLY A 1 312 ? 26.016 25.703 18.531 1 72.5 312 GLY A N 1
ATOM 2490 C CA . GLY A 1 312 ? 26.609 26.297 19.719 1 72.5 312 GLY A CA 1
ATOM 2491 C C . GLY A 1 312 ? 27.641 27.359 19.406 1 72.5 312 GLY A C 1
ATOM 2492 O O . GLY A 1 312 ? 28.078 28.094 20.297 1 72.5 312 GLY A O 1
ATOM 2493 N N . LYS A 1 313 ? 27.906 27.656 18.141 1 73.38 313 LYS A N 1
ATOM 2494 C CA . LYS A 1 313 ? 29.016 28.547 17.781 1 73.38 313 LYS A CA 1
ATOM 2495 C C . LYS A 1 313 ? 28.516 29.969 17.531 1 73.38 313 LYS A C 1
ATOM 2497 O O . LYS A 1 313 ? 29.328 30.891 17.438 1 73.38 313 LYS A O 1
ATOM 2502 N N . VAL A 1 314 ? 27.109 30.078 17.484 1 74.94 314 VAL A N 1
ATOM 2503 C CA . VAL A 1 314 ? 26.594 31.391 17.094 1 74.94 314 VAL A CA 1
ATOM 2504 C C . VAL A 1 314 ? 25.875 32.031 18.266 1 74.94 314 VAL A C 1
ATOM 2506 O O . VAL A 1 314 ? 25.109 31.359 18.969 1 74.94 314 VAL A O 1
ATOM 2509 N N . LYS A 1 315 ? 26.203 33.312 18.562 1 82.06 315 LYS A N 1
ATOM 2510 C CA . LYS A 1 315 ? 25.594 34.031 19.672 1 82.06 315 LYS A CA 1
ATOM 2511 C C . LYS A 1 315 ? 24.172 34.469 19.328 1 82.06 315 LYS A C 1
ATOM 2513 O O . LYS A 1 315 ? 23.906 34.844 18.172 1 82.06 315 LYS A O 1
ATOM 2518 N N . PRO A 1 316 ? 23.125 34.344 20.344 1 84.12 316 PRO A N 1
ATOM 2519 C CA . PRO A 1 316 ? 21.734 34.781 20.109 1 84.12 316 PRO A CA 1
ATOM 2520 C C . PRO A 1 316 ? 21.625 36.281 19.844 1 84.12 316 PRO A C 1
ATOM 2522 O O . PRO A 1 316 ? 22.5 37.062 20.25 1 84.12 316 PRO A O 1
ATOM 2525 N N . LEU A 1 317 ? 20.625 36.469 18.891 1 82.62 317 LEU A N 1
ATOM 2526 C CA . LEU A 1 317 ? 20.375 37.875 18.625 1 82.62 317 LEU A CA 1
ATOM 2527 C C . LEU A 1 317 ? 19.766 38.562 19.844 1 82.62 317 LEU A C 1
ATOM 2529 O O . LEU A 1 317 ? 19.078 37.938 20.641 1 82.62 317 LEU A O 1
ATOM 2533 N N . LYS A 1 318 ? 20.172 39.656 20.406 1 66.44 318 LYS A N 1
ATOM 2534 C CA . LYS A 1 318 ? 19.797 40.406 21.594 1 66.44 318 LYS A CA 1
ATOM 2535 C C . LYS A 1 318 ? 18.281 40.5 21.734 1 66.44 318 LYS A C 1
ATOM 2537 O O . LYS A 1 318 ? 17.562 40.531 20.75 1 66.44 318 LYS A O 1
ATOM 2542 N N . MET B 1 1 ? 5.949 -37.969 5.355 1 58.62 1 MET B N 1
ATOM 2543 C CA . MET B 1 1 ? 5.078 -38.938 6.008 1 58.62 1 MET B CA 1
ATOM 2544 C C . MET B 1 1 ? 3.738 -39.031 5.285 1 58.62 1 MET B C 1
ATOM 2546 O O . MET B 1 1 ? 3.338 -40.125 4.863 1 58.62 1 MET B O 1
ATOM 2550 N N . LYS B 1 2 ? 3.191 -37.938 4.922 1 62.56 2 LYS B N 1
ATOM 2551 C CA . LYS B 1 2 ? 1.846 -38.031 4.359 1 62.56 2 LYS B CA 1
ATOM 2552 C C . LYS B 1 2 ? 1.88 -38.531 2.918 1 62.56 2 LYS B C 1
ATOM 2554 O O . LYS B 1 2 ? 0.997 -39.281 2.496 1 62.56 2 LYS B O 1
ATOM 2559 N N . PHE B 1 3 ? 2.957 -38.156 2.301 1 64.75 3 PHE B N 1
ATOM 2560 C CA . PHE B 1 3 ? 3.07 -38.688 0.943 1 64.75 3 PHE B CA 1
ATOM 2561 C C . PHE B 1 3 ? 3.256 -40.188 0.954 1 64.75 3 PHE B C 1
ATOM 2563 O O . PHE B 1 3 ? 2.746 -40.875 0.075 1 64.75 3 PHE B O 1
ATOM 2570 N N . TYR B 1 4 ? 3.889 -40.625 2.006 1 63.38 4 TYR B N 1
ATOM 2571 C CA . TYR B 1 4 ? 4.062 -42.062 2.186 1 63.38 4 TYR B CA 1
ATOM 2572 C C . TYR B 1 4 ? 2.723 -42.75 2.428 1 63.38 4 TYR B C 1
ATOM 2574 O O . TYR B 1 4 ? 2.461 -43.812 1.882 1 63.38 4 TYR B O 1
ATOM 2582 N N . ALA B 1 5 ? 1.94 -42.062 3.207 1 63.56 5 ALA B N 1
ATOM 2583 C CA . ALA B 1 5 ? 0.616 -42.625 3.467 1 63.56 5 ALA B CA 1
ATOM 2584 C C . ALA B 1 5 ? -0.195 -42.719 2.178 1 63.56 5 ALA B C 1
ATOM 2586 O O . ALA B 1 5 ? -0.903 -43.719 1.967 1 63.56 5 ALA B O 1
ATOM 2587 N N . TYR B 1 6 ? -0.102 -41.812 1.325 1 66.06 6 TYR B N 1
ATOM 2588 C CA . TYR B 1 6 ? -0.796 -41.875 0.043 1 66.06 6 TYR B CA 1
ATOM 2589 C C . TYR B 1 6 ? -0.282 -43 -0.809 1 66.06 6 TYR B C 1
ATOM 2591 O O . TYR B 1 6 ? -1.066 -43.719 -1.441 1 66.06 6 TYR B O 1
ATOM 2599 N N . TYR B 1 7 ? 1.04 -43.094 -0.778 1 67.69 7 TYR B N 1
ATOM 2600 C CA . TYR B 1 7 ? 1.63 -44.156 -1.57 1 67.69 7 TYR B CA 1
ATOM 2601 C C . TYR B 1 7 ? 1.125 -45.531 -1.106 1 67.69 7 TYR B C 1
ATOM 2603 O O . TYR B 1 7 ? 0.898 -46.406 -1.923 1 67.69 7 TYR B O 1
ATOM 2611 N N . LEU B 1 8 ? 0.857 -45.625 0.118 1 62.91 8 LEU B N 1
ATOM 2612 C CA . LEU B 1 8 ? 0.424 -46.875 0.683 1 62.91 8 LEU B CA 1
ATOM 2613 C C . LEU B 1 8 ? -1.069 -47.094 0.462 1 62.91 8 LEU B C 1
ATOM 2615 O O . LEU B 1 8 ? -1.509 -48.219 0.195 1 62.91 8 LEU B O 1
ATOM 2619 N N . THR B 1 9 ? -1.796 -46.062 0.558 1 66.38 9 THR B N 1
ATOM 2620 C CA . THR B 1 9 ? -3.244 -46.219 0.578 1 66.38 9 THR B CA 1
ATOM 2621 C C . THR B 1 9 ? -3.838 -45.969 -0.807 1 66.38 9 THR B C 1
ATOM 2623 O O . THR B 1 9 ? -4.918 -46.5 -1.124 1 66.38 9 THR B O 1
ATOM 2626 N N . GLN B 1 10 ? -3.182 -45.219 -1.6 1 63.22 10 GLN B N 1
ATOM 2627 C CA . GLN B 1 10 ? -3.658 -44.781 -2.906 1 63.22 10 GLN B CA 1
ATOM 2628 C C . GLN B 1 10 ? -5.023 -44.094 -2.795 1 63.22 10 GLN B C 1
ATOM 2630 O O . GLN B 1 10 ? -5.855 -44.219 -3.697 1 63.22 10 GLN B O 1
ATOM 2635 N N . SER B 1 11 ? -5.254 -43.688 -1.561 1 68.19 11 SER B N 1
ATOM 2636 C CA . SER B 1 11 ? -6.5 -42.969 -1.296 1 68.19 11 SER B CA 1
ATOM 2637 C C . SER B 1 11 ? -6.379 -41.5 -1.637 1 68.19 11 SER B C 1
ATOM 2639 O O . SER B 1 11 ? -5.402 -40.844 -1.257 1 68.19 11 SER B O 1
ATOM 2641 N N . THR B 1 12 ? -7.344 -41.031 -2.426 1 70 12 THR B N 1
ATOM 2642 C CA . THR B 1 12 ? -7.371 -39.625 -2.793 1 70 12 THR B CA 1
ATOM 2643 C C . THR B 1 12 ? -7.57 -38.75 -1.56 1 70 12 THR B C 1
ATOM 2645 O O . THR B 1 12 ? -7.035 -37.625 -1.488 1 70 12 THR B O 1
ATOM 2648 N N . ALA B 1 13 ? -8.281 -39.281 -0.648 1 66.94 13 ALA B N 1
ATOM 2649 C CA . ALA B 1 13 ? -8.5 -38.562 0.596 1 66.94 13 ALA B CA 1
ATOM 2650 C C . ALA B 1 13 ? -7.191 -38.344 1.35 1 66.94 13 ALA B C 1
ATOM 2652 O O . ALA B 1 13 ? -6.93 -37.281 1.878 1 66.94 13 ALA B O 1
ATOM 2653 N N . VAL B 1 14 ? -6.418 -39.344 1.322 1 69.69 14 VAL B N 1
ATOM 2654 C CA . VAL B 1 14 ? -5.129 -39.281 2.006 1 69.69 14 VAL B CA 1
ATOM 2655 C C . VAL B 1 14 ? -4.191 -38.344 1.254 1 69.69 14 VAL B C 1
ATOM 2657 O O . VAL B 1 14 ? -3.436 -37.562 1.869 1 69.69 14 VAL B O 1
ATOM 2660 N N . LEU B 1 15 ? -4.328 -38.375 0.047 1 68.31 15 LEU B N 1
ATOM 2661 C CA . LEU B 1 15 ? -3.545 -37.469 -0.777 1 68.31 15 LEU B CA 1
ATOM 2662 C C . LEU B 1 15 ? -3.91 -36 -0.478 1 68.31 15 LEU B C 1
ATOM 2664 O O . LEU B 1 15 ? -3.029 -35.156 -0.377 1 68.31 15 LEU B O 1
ATOM 2668 N N . THR B 1 16 ? -5.176 -35.812 -0.348 1 67.69 16 THR B N 1
ATOM 2669 C CA . THR B 1 16 ? -5.668 -34.469 -0.048 1 67.69 16 THR B CA 1
ATOM 2670 C C . THR B 1 16 ? -5.055 -33.938 1.249 1 67.69 16 THR B C 1
ATOM 2672 O O . THR B 1 16 ? -4.578 -32.812 1.304 1 67.69 16 THR B O 1
ATOM 2675 N N . ASP B 1 17 ? -4.984 -34.781 2.137 1 71.56 17 ASP B N 1
ATOM 2676 C CA . ASP B 1 17 ? -4.434 -34.406 3.434 1 71.56 17 ASP B CA 1
ATOM 2677 C C . ASP B 1 17 ? -2.93 -34.156 3.342 1 71.56 17 ASP B C 1
ATOM 2679 O O . ASP B 1 17 ? -2.406 -33.219 3.959 1 71.56 17 ASP B O 1
ATOM 2683 N N . ALA B 1 18 ? -2.305 -34.969 2.625 1 70.56 18 ALA B N 1
ATOM 2684 C CA . ALA B 1 18 ? -0.857 -34.844 2.465 1 70.56 18 ALA B CA 1
ATOM 2685 C C . ALA B 1 18 ? -0.49 -33.531 1.765 1 70.56 18 ALA B C 1
ATOM 2687 O O . ALA B 1 18 ? 0.42 -32.844 2.199 1 70.56 18 ALA B O 1
ATOM 2688 N N . LEU B 1 19 ? -1.229 -33.25 0.793 1 69.12 19 LEU B N 1
ATOM 2689 C CA . LEU B 1 19 ? -0.955 -32.031 0.042 1 69.12 19 LEU B CA 1
ATOM 2690 C C . LEU B 1 19 ? -1.236 -30.797 0.889 1 69.12 19 LEU B C 1
ATOM 2692 O O . LEU B 1 19 ? -0.456 -29.844 0.88 1 69.12 19 LEU B O 1
ATOM 2696 N N . GLU B 1 20 ? -2.277 -30.891 1.562 1 73.12 20 GLU B N 1
ATOM 2697 C CA . GLU B 1 20 ? -2.613 -29.781 2.439 1 73.12 20 GLU B CA 1
ATOM 2698 C C . GLU B 1 20 ? -1.535 -29.562 3.498 1 73.12 20 GLU B C 1
ATOM 2700 O O . GLU B 1 20 ? -1.175 -28.422 3.803 1 73.12 20 GLU B O 1
ATOM 2705 N N . SER B 1 21 ? -1.005 -30.656 3.936 1 73.06 21 SER B N 1
ATOM 2706 C CA . SER B 1 21 ? 0.017 -30.578 4.973 1 73.06 21 SER B CA 1
ATOM 2707 C C . SER B 1 21 ? 1.308 -29.969 4.434 1 73.06 21 SER B C 1
ATOM 2709 O O . SER B 1 21 ? 1.973 -29.203 5.125 1 73.06 21 SER B O 1
ATOM 2711 N N . ILE B 1 22 ? 1.594 -30.312 3.291 1 70.62 22 ILE B N 1
ATOM 2712 C CA . ILE B 1 22 ? 2.791 -29.766 2.664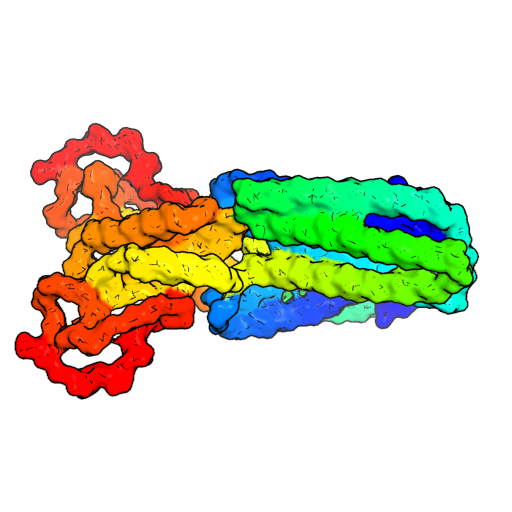 1 70.62 22 ILE B CA 1
ATOM 2713 C C . ILE B 1 22 ? 2.627 -28.25 2.473 1 70.62 22 ILE B C 1
ATOM 2715 O O . ILE B 1 22 ? 3.529 -27.469 2.797 1 70.62 22 ILE B O 1
ATOM 2719 N N . VAL B 1 23 ? 1.485 -27.953 1.991 1 73.69 23 VAL B N 1
ATOM 2720 C CA . VAL B 1 23 ? 1.2 -26.547 1.754 1 73.69 23 VAL B CA 1
ATOM 2721 C C . VAL B 1 23 ? 1.252 -25.781 3.072 1 73.69 23 VAL B C 1
ATOM 2723 O O . VAL B 1 23 ? 1.805 -24.672 3.137 1 73.69 23 VAL B O 1
ATOM 2726 N N . ASN B 1 24 ? 0.751 -26.438 4.059 1 74.75 24 ASN B N 1
ATOM 2727 C CA . ASN B 1 24 ? 0.72 -25.781 5.363 1 74.75 24 ASN B CA 1
ATOM 2728 C C . ASN B 1 24 ? 2.127 -25.531 5.902 1 74.75 24 ASN B C 1
ATOM 2730 O O . ASN B 1 24 ? 2.414 -24.453 6.43 1 74.75 24 ASN B O 1
ATOM 2734 N N . VAL B 1 25 ? 2.932 -26.547 5.746 1 71.94 25 VAL B N 1
ATOM 2735 C CA . VAL B 1 25 ? 4.289 -26.406 6.258 1 71.94 25 VAL B CA 1
ATOM 2736 C C . VAL B 1 25 ? 5.039 -25.328 5.469 1 71.94 25 VAL B C 1
ATOM 2738 O O . VAL B 1 25 ? 5.711 -24.484 6.051 1 71.94 25 VAL B O 1
ATOM 2741 N N . VAL B 1 26 ? 4.871 -25.375 4.242 1 73.38 26 VAL B N 1
ATOM 2742 C CA . VAL B 1 26 ? 5.531 -24.391 3.385 1 73.38 26 VAL B CA 1
ATOM 2743 C C . VAL B 1 26 ? 4.977 -23 3.668 1 73.38 26 VAL B C 1
ATOM 2745 O O . VAL B 1 26 ? 5.734 -22.031 3.832 1 73.38 26 VAL B O 1
ATOM 2748 N N . ALA B 1 27 ? 3.721 -22.984 3.734 1 74.69 27 ALA B N 1
ATOM 2749 C CA . ALA B 1 27 ? 3.055 -21.703 4 1 74.69 27 ALA B CA 1
ATOM 2750 C C . ALA B 1 27 ? 3.463 -21.156 5.363 1 74.69 27 ALA B C 1
ATOM 2752 O O . ALA B 1 27 ? 3.676 -19.953 5.508 1 74.69 27 ALA B O 1
ATOM 2753 N N . SER B 1 28 ? 3.615 -22.062 6.32 1 74.25 28 SER B N 1
ATOM 2754 C CA . SER B 1 28 ? 4.016 -21.625 7.656 1 74.25 28 SER B CA 1
ATOM 2755 C C . SER B 1 28 ? 5.445 -21.094 7.664 1 74.25 28 SER B C 1
ATOM 2757 O O . SER B 1 28 ? 5.754 -20.141 8.375 1 74.25 28 SER B O 1
ATOM 2759 N N . GLY B 1 29 ? 6.297 -21.781 6.957 1 76.81 29 GLY B N 1
ATOM 2760 C CA . GLY B 1 29 ? 7.652 -21.281 6.816 1 76.81 29 GLY B CA 1
ATOM 2761 C C . GLY B 1 29 ? 7.715 -19.875 6.25 1 76.81 29 GLY B C 1
ATOM 2762 O O . GLY B 1 29 ? 8.422 -19.016 6.773 1 76.81 29 GLY B O 1
ATOM 2763 N N . PHE B 1 30 ? 6.906 -19.656 5.293 1 76.75 30 PHE B N 1
ATOM 2764 C CA . PHE B 1 30 ? 6.852 -18.328 4.695 1 76.75 30 PHE B CA 1
ATOM 2765 C C . PHE B 1 30 ? 6.242 -17.312 5.664 1 76.75 30 PHE B C 1
ATOM 2767 O O . PHE B 1 30 ? 6.684 -16.172 5.734 1 76.75 30 PHE B O 1
ATOM 2774 N N . ALA B 1 31 ? 5.258 -17.812 6.344 1 74.75 31 ALA B N 1
ATOM 2775 C CA . ALA B 1 31 ? 4.602 -16.922 7.305 1 74.75 31 ALA B CA 1
ATOM 2776 C C . ALA B 1 31 ? 5.574 -16.469 8.391 1 74.75 31 ALA B C 1
ATOM 2778 O O . ALA B 1 31 ? 5.637 -15.289 8.719 1 74.75 31 ALA B O 1
ATOM 2779 N N . PHE B 1 32 ? 6.383 -17.438 8.867 1 73.75 32 PHE B N 1
ATOM 278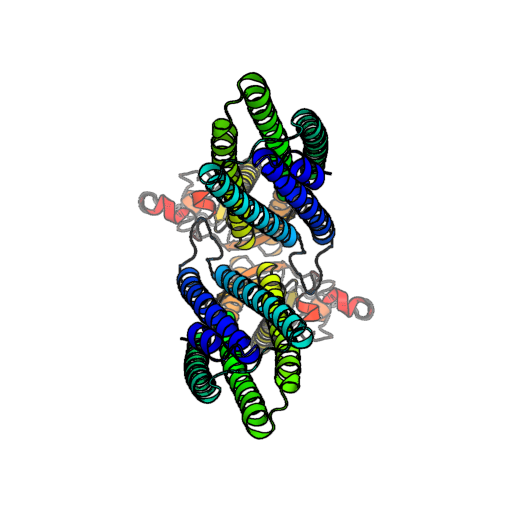0 C CA . PHE B 1 32 ? 7.355 -17.094 9.906 1 73.75 32 PHE B CA 1
ATOM 2781 C C . PHE B 1 32 ? 8.398 -16.125 9.375 1 73.75 32 PHE B C 1
ATOM 2783 O O . PHE B 1 32 ? 8.789 -15.18 10.062 1 73.75 32 PHE B O 1
ATOM 2790 N N . TYR B 1 33 ? 8.797 -16.359 8.25 1 79.25 33 TYR B N 1
ATOM 2791 C CA . TYR B 1 33 ? 9.789 -15.469 7.645 1 79.25 33 TYR B CA 1
ATOM 2792 C C . TYR B 1 33 ? 9.203 -14.078 7.418 1 79.25 33 TYR B C 1
ATOM 2794 O O . TYR B 1 33 ? 9.898 -13.07 7.602 1 79.25 33 TYR B O 1
ATOM 2802 N N . SER B 1 34 ? 7.973 -14.086 7.055 1 79.5 34 SER B N 1
ATOM 2803 C CA . SER B 1 34 ? 7.316 -12.812 6.801 1 79.5 34 SER B CA 1
ATOM 2804 C C . SER B 1 34 ? 7.164 -12 8.086 1 79.5 34 SER B C 1
ATOM 2806 O O . SER B 1 34 ? 7.266 -10.773 8.062 1 79.5 34 SER B O 1
ATOM 2808 N N . ILE B 1 35 ? 7.012 -12.656 9.164 1 74.31 35 ILE B N 1
ATOM 2809 C CA . ILE B 1 35 ? 6.902 -11.984 10.453 1 74.31 35 ILE B CA 1
ATOM 2810 C C . ILE B 1 35 ? 8.242 -11.352 10.82 1 74.31 35 ILE B C 1
ATOM 2812 O O . ILE B 1 35 ? 8.297 -10.227 11.32 1 74.31 35 ILE B O 1
ATOM 2816 N N . TYR B 1 36 ? 9.258 -12.141 10.602 1 78.62 36 TYR B N 1
ATOM 2817 C CA . TYR B 1 36 ? 10.594 -11.617 10.852 1 78.62 36 TYR B CA 1
ATOM 2818 C C . TYR B 1 36 ? 10.852 -10.359 10.031 1 78.62 36 TYR B C 1
ATOM 2820 O O . TYR B 1 36 ? 11.312 -9.352 10.562 1 78.62 36 TYR B O 1
ATOM 2828 N N . LEU B 1 37 ? 10.469 -10.414 8.836 1 77.38 37 LEU B N 1
ATOM 2829 C CA . LEU B 1 37 ? 10.688 -9.266 7.969 1 77.38 37 LEU B CA 1
ATOM 2830 C C . LEU B 1 37 ? 9.812 -8.086 8.391 1 77.38 37 LEU B C 1
ATOM 2832 O O . LEU B 1 37 ? 10.234 -6.934 8.32 1 77.38 37 LEU B O 1
ATOM 2836 N N . SER B 1 38 ? 8.609 -8.422 8.805 1 78.5 38 SER B N 1
ATOM 2837 C CA . SER B 1 38 ? 7.664 -7.395 9.234 1 78.5 38 SER B CA 1
ATOM 2838 C C . SER B 1 38 ? 8.141 -6.691 10.5 1 78.5 38 SER B C 1
ATOM 2840 O O . SER B 1 38 ? 7.742 -5.562 10.781 1 78.5 38 SER B O 1
ATOM 2842 N N . SER B 1 39 ? 9.008 -7.363 11.258 1 77.5 39 SER B N 1
ATOM 2843 C CA . SER B 1 39 ? 9.484 -6.809 12.516 1 77.5 39 SER B CA 1
ATOM 2844 C C . SER B 1 39 ? 10.656 -5.855 12.297 1 77.5 39 SER B C 1
ATOM 2846 O O . SER B 1 39 ? 11.031 -5.105 13.195 1 77.5 39 SER B O 1
ATOM 2848 N N . LEU B 1 40 ? 11.188 -5.902 11.102 1 77.81 40 LEU B N 1
ATOM 2849 C CA . LEU B 1 40 ? 12.266 -4.969 10.789 1 77.81 40 LEU B CA 1
ATOM 2850 C C . LEU B 1 40 ? 11.75 -3.531 10.781 1 77.81 40 LEU B C 1
ATOM 2852 O O . LEU B 1 40 ? 10.656 -3.262 10.289 1 77.81 40 LEU B O 1
ATOM 2856 N N . PRO B 1 41 ? 12.484 -2.668 11.406 1 78 41 PRO B N 1
ATOM 2857 C CA . PRO B 1 41 ? 12.07 -1.265 11.43 1 78 41 PRO B CA 1
ATOM 2858 C C . PRO B 1 41 ? 12.055 -0.628 10.039 1 78 41 PRO B C 1
ATOM 2860 O O . PRO B 1 41 ? 12.594 -1.199 9.094 1 78 41 PRO B O 1
ATOM 2863 N N . ARG B 1 42 ? 11.32 0.435 9.953 1 80.19 42 ARG B N 1
ATOM 2864 C CA . ARG B 1 42 ? 11.289 1.181 8.703 1 80.19 42 ARG B CA 1
ATOM 2865 C C . ARG B 1 42 ? 12.695 1.601 8.281 1 80.19 42 ARG B C 1
ATOM 2867 O O . ARG B 1 42 ? 13.562 1.837 9.133 1 80.19 42 ARG B O 1
ATOM 2874 N N . ASP B 1 43 ? 13 1.612 7.051 1 78.56 43 ASP B N 1
ATOM 2875 C CA . ASP B 1 43 ? 14.273 2.059 6.492 1 78.56 43 ASP B CA 1
ATOM 2876 C C . ASP B 1 43 ? 14.055 3.039 5.344 1 78.56 43 ASP B C 1
ATOM 2878 O O . ASP B 1 43 ? 12.93 3.479 5.102 1 78.56 43 ASP B O 1
ATOM 2882 N N . GLN B 1 44 ? 15.102 3.48 4.738 1 77.88 44 GLN B N 1
ATOM 2883 C CA . GLN B 1 44 ? 15.016 4.484 3.684 1 77.88 44 GLN B CA 1
ATOM 2884 C C . GLN B 1 44 ? 14.211 3.963 2.494 1 77.88 44 GLN B C 1
ATOM 2886 O O . GLN B 1 44 ? 13.492 4.723 1.843 1 77.88 44 GLN B O 1
ATOM 2891 N N . ASN B 1 45 ? 14.328 2.68 2.303 1 79.94 45 ASN B N 1
ATOM 2892 C CA . ASN B 1 45 ? 13.664 2.086 1.146 1 79.94 45 ASN B CA 1
ATOM 2893 C C . ASN B 1 45 ? 12.211 1.753 1.443 1 79.94 45 ASN B C 1
ATOM 2895 O O . ASN B 1 45 ? 11.391 1.646 0.526 1 79.94 45 ASN B O 1
ATOM 2899 N N . HIS B 1 46 ? 11.961 1.547 2.73 1 85.5 46 HIS B N 1
ATOM 2900 C CA . HIS B 1 46 ? 10.602 1.241 3.158 1 85.5 46 HIS B CA 1
ATOM 2901 C C . HIS B 1 46 ? 10.141 2.191 4.262 1 85.5 46 HIS B C 1
ATOM 2903 O O . HIS B 1 46 ? 10.086 1.808 5.43 1 85.5 46 HIS B O 1
ATO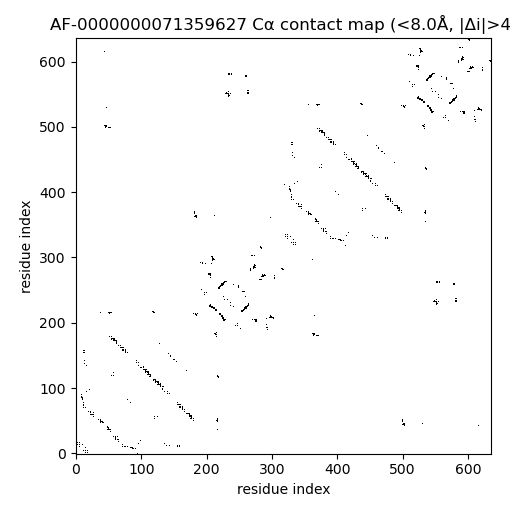M 2909 N N . PRO B 1 47 ? 9.727 3.322 3.771 1 80.25 47 PRO B N 1
ATOM 2910 C CA . PRO B 1 47 ? 9.414 4.371 4.742 1 80.25 47 PRO B CA 1
ATOM 2911 C C . PRO B 1 47 ? 8.227 4.008 5.641 1 80.25 47 PRO B C 1
ATOM 2913 O O . PRO B 1 47 ? 8.062 4.594 6.715 1 80.25 47 PRO B O 1
ATOM 2916 N N . TYR B 1 48 ? 7.414 3.092 5.258 1 79.56 48 TYR B N 1
ATOM 2917 C CA . TYR B 1 48 ? 6.258 2.707 6.059 1 79.56 48 TYR B CA 1
ATOM 2918 C C . TYR B 1 48 ? 6.504 1.381 6.77 1 79.56 48 TYR B C 1
ATOM 2920 O O . TYR B 1 48 ? 5.621 0.87 7.465 1 79.56 48 TYR B O 1
ATOM 2928 N N . GLY B 1 49 ? 7.762 0.839 6.609 1 78.56 49 GLY B N 1
ATOM 2929 C CA . GLY B 1 49 ? 8.07 -0.456 7.191 1 78.56 49 GLY B CA 1
ATOM 2930 C C . GLY B 1 49 ? 7.863 -1.61 6.23 1 78.56 49 GLY B C 1
ATOM 2931 O O . GLY B 1 49 ? 7.66 -1.399 5.035 1 78.56 49 GLY B O 1
ATOM 2932 N N . HIS B 1 50 ? 7.973 -2.83 6.805 1 82.25 50 HIS B N 1
ATOM 2933 C CA . HIS B 1 50 ? 7.918 -4.035 5.98 1 82.25 50 HIS B CA 1
ATOM 2934 C C . HIS B 1 50 ? 6.695 -4.879 6.324 1 82.25 50 HIS B C 1
ATOM 2936 O O . HIS B 1 50 ? 6.633 -6.059 5.973 1 82.25 50 HIS B O 1
ATOM 2942 N N . GLY B 1 51 ? 5.777 -4.324 6.938 1 81.81 51 GLY B N 1
ATOM 2943 C CA . GLY B 1 51 ? 4.645 -5.07 7.461 1 81.81 51 GLY B CA 1
ATOM 2944 C C . GLY B 1 51 ? 3.785 -5.691 6.379 1 81.81 51 GLY B C 1
ATOM 2945 O O . GLY B 1 51 ? 3.168 -6.738 6.59 1 81.81 51 GLY B O 1
ATOM 2946 N N . LYS B 1 52 ? 3.785 -5.172 5.191 1 86.69 52 LYS B N 1
ATOM 2947 C CA . LYS B 1 52 ? 2.922 -5.648 4.113 1 86.69 52 LYS B CA 1
ATOM 2948 C C . LYS B 1 52 ? 3.375 -7.016 3.611 1 86.69 52 LYS B C 1
ATOM 2950 O O . LYS B 1 52 ? 2.633 -7.699 2.9 1 86.69 52 LYS B O 1
ATOM 2955 N N . VAL B 1 53 ? 4.551 -7.406 4.012 1 85.06 53 VAL B N 1
ATOM 2956 C CA . VAL B 1 53 ? 5.078 -8.703 3.605 1 85.06 53 VAL B CA 1
ATOM 2957 C C . VAL B 1 53 ? 4.184 -9.82 4.148 1 85.06 53 VAL B C 1
ATOM 2959 O O . VAL B 1 53 ? 4.098 -10.898 3.559 1 85.06 53 VAL B O 1
ATOM 2962 N N . GLU B 1 54 ? 3.566 -9.555 5.23 1 82.94 54 GLU B N 1
ATOM 2963 C CA . GLU B 1 54 ? 2.66 -10.539 5.812 1 82.94 54 GLU B CA 1
ATOM 2964 C C . GLU B 1 54 ? 1.515 -10.867 4.859 1 82.94 54 GLU B C 1
ATOM 2966 O O . GLU B 1 54 ? 1.079 -12.016 4.773 1 82.94 54 GLU B O 1
ATOM 2971 N N . PHE B 1 55 ? 1.065 -9.867 4.141 1 84.38 55 PHE B N 1
ATOM 2972 C CA . PHE B 1 55 ? -0.018 -10.094 3.193 1 84.38 55 PHE B CA 1
ATOM 2973 C C . PHE B 1 55 ? 0.448 -10.961 2.029 1 84.38 55 PHE B C 1
ATOM 2975 O O . PHE B 1 55 ? -0.319 -11.773 1.508 1 84.38 55 PHE B O 1
ATOM 2982 N N . PHE B 1 56 ? 1.695 -10.875 1.658 1 84.81 56 PHE B N 1
ATOM 2983 C CA . PHE B 1 56 ? 2.252 -11.719 0.606 1 84.81 56 PHE B CA 1
ATOM 2984 C C . PHE B 1 56 ? 2.262 -13.18 1.032 1 84.81 56 PHE B C 1
ATOM 2986 O O . PHE B 1 56 ? 1.924 -14.062 0.242 1 84.81 56 PHE B O 1
ATOM 2993 N N . SER B 1 57 ? 2.725 -13.32 2.199 1 83 57 SER B N 1
ATOM 2994 C CA . SER B 1 57 ? 2.777 -14.688 2.717 1 83 57 SER B CA 1
ATOM 2995 C C . SER B 1 57 ? 1.397 -15.336 2.701 1 83 57 SER B C 1
ATOM 2997 O O . SER B 1 57 ? 1.255 -16.484 2.297 1 83 57 SER B O 1
ATOM 2999 N N . ALA B 1 58 ? 0.411 -14.625 3.1 1 81.25 58 ALA B N 1
ATOM 3000 C CA . ALA B 1 58 ? -0.957 -15.141 3.094 1 81.25 58 ALA B CA 1
ATOM 3001 C C . ALA B 1 58 ? -1.417 -15.453 1.674 1 81.25 58 ALA B C 1
ATOM 3003 O O . ALA B 1 58 ? -2.121 -16.438 1.449 1 81.25 58 ALA B O 1
ATOM 3004 N N . GLY B 1 59 ? -1.065 -14.586 0.754 1 85.62 59 GLY B N 1
ATOM 3005 C CA . GLY B 1 59 ? -1.413 -14.812 -0.639 1 85.62 59 GLY B CA 1
ATOM 3006 C C . GLY B 1 59 ? -0.796 -16.078 -1.21 1 85.62 59 GLY B C 1
ATOM 3007 O O . GLY B 1 59 ? -1.483 -16.875 -1.852 1 85.62 59 GLY B O 1
ATOM 3008 N N . ILE B 1 60 ? 0.454 -16.234 -0.974 1 83.69 60 ILE B N 1
ATOM 3009 C CA . ILE B 1 60 ? 1.161 -17.422 -1.445 1 83.69 60 ILE B CA 1
ATOM 3010 C C . ILE B 1 60 ? 0.539 -18.672 -0.831 1 83.69 60 ILE B C 1
ATOM 3012 O O . ILE B 1 60 ? 0.298 -19.656 -1.527 1 83.69 60 ILE B O 1
ATOM 3016 N N . GLU B 1 61 ? 0.291 -18.594 0.38 1 80.69 61 GLU B N 1
ATOM 3017 C CA . GLU B 1 61 ? -0.363 -19.719 1.058 1 80.69 61 GLU B CA 1
ATOM 3018 C C . GLU B 1 61 ? -1.711 -20.031 0.417 1 80.69 61 GLU B C 1
ATOM 3020 O O . GLU B 1 61 ? -2.014 -21.203 0.147 1 80.69 61 GLU B O 1
ATOM 3025 N N . GLY B 1 62 ? -2.49 -18.984 0.245 1 84.19 62 GLY B N 1
ATOM 3026 C CA . GLY B 1 62 ? -3.795 -19.188 -0.368 1 84.19 62 GLY B CA 1
ATOM 3027 C C . GLY B 1 62 ? -3.713 -19.812 -1.748 1 84.19 62 GLY B C 1
ATOM 3028 O O . GLY B 1 62 ? -4.492 -20.703 -2.074 1 84.19 62 GLY B O 1
ATOM 3029 N N . VAL B 1 63 ? -2.781 -19.375 -2.527 1 84.75 63 VAL B N 1
ATOM 3030 C CA . VAL B 1 63 ? -2.602 -19.906 -3.877 1 84.75 63 VAL B CA 1
ATOM 3031 C C . VAL B 1 63 ? -2.205 -21.375 -3.807 1 84.75 63 VAL B C 1
ATOM 3033 O O . VAL B 1 63 ? -2.744 -22.219 -4.543 1 84.75 63 VAL B O 1
ATOM 3036 N N . LEU B 1 64 ? -1.258 -21.688 -2.979 1 81.38 64 LEU B N 1
ATOM 3037 C CA . LEU B 1 64 ? -0.812 -23.062 -2.83 1 81.38 64 LEU B CA 1
ATOM 3038 C C . LEU B 1 64 ? -1.967 -23.969 -2.406 1 81.38 64 LEU B C 1
ATOM 3040 O O . LEU B 1 64 ? -2.094 -25.094 -2.893 1 81.38 64 LEU B O 1
ATOM 3044 N N . ILE B 1 65 ? -2.775 -23.422 -1.578 1 80.31 65 ILE B N 1
ATOM 3045 C CA . ILE B 1 65 ? -3.932 -24.172 -1.101 1 80.31 65 ILE B CA 1
ATOM 3046 C C . ILE B 1 65 ? -4.902 -24.406 -2.256 1 80.31 65 ILE B C 1
ATOM 3048 O O . ILE B 1 65 ? -5.395 -25.531 -2.434 1 80.31 65 ILE B O 1
ATOM 3052 N N . MET B 1 66 ? -5.121 -23.391 -2.973 1 86.44 66 MET B N 1
ATOM 3053 C CA . MET B 1 66 ? -6.035 -23.516 -4.105 1 86.44 66 MET B CA 1
ATOM 3054 C C . MET B 1 66 ? -5.504 -24.516 -5.129 1 86.44 66 MET B C 1
ATOM 3056 O O . MET B 1 66 ? -6.266 -25.328 -5.668 1 86.44 66 MET B O 1
ATOM 3060 N N . LEU B 1 67 ? -4.25 -24.484 -5.402 1 82.69 67 LEU B N 1
ATOM 3061 C CA . LEU B 1 67 ? -3.639 -25.438 -6.332 1 82.69 67 LEU B CA 1
ATOM 3062 C C . LEU B 1 67 ? -3.754 -26.859 -5.812 1 82.69 67 LEU B C 1
ATOM 3064 O O . LEU B 1 67 ? -4.047 -27.781 -6.578 1 82.69 67 LEU B O 1
ATOM 3068 N N . ALA B 1 68 ? -3.424 -27 -4.578 1 78.19 68 ALA B N 1
ATOM 3069 C CA . ALA B 1 68 ? -3.594 -28.312 -3.961 1 78.19 68 ALA B CA 1
ATOM 3070 C C . ALA B 1 68 ? -5.027 -28.812 -4.121 1 78.19 68 ALA B C 1
ATOM 3072 O O . ALA B 1 68 ? -5.25 -30 -4.41 1 78.19 68 ALA B O 1
ATOM 3073 N N . GLY B 1 69 ? -5.957 -27.938 -3.891 1 83.56 69 GLY B N 1
ATOM 3074 C CA . GLY B 1 69 ? -7.359 -28.297 -4.059 1 83.56 69 GLY B CA 1
ATOM 3075 C C . GLY B 1 69 ? -7.703 -28.719 -5.477 1 83.56 69 GLY B C 1
ATOM 3076 O O . GLY B 1 69 ? -8.43 -29.688 -5.68 1 83.56 69 GLY B O 1
ATOM 3077 N N . LEU B 1 70 ? -7.219 -28.047 -6.43 1 85.75 70 LEU B N 1
ATOM 3078 C CA . LEU B 1 70 ? -7.449 -28.391 -7.828 1 85.75 70 LEU B CA 1
ATOM 3079 C C . LEU B 1 70 ? -6.855 -29.766 -8.148 1 85.75 70 LEU B C 1
ATOM 3081 O O . LEU B 1 70 ? -7.453 -30.547 -8.891 1 85.75 70 LEU B O 1
ATOM 3085 N N . PHE B 1 71 ? -5.699 -30 -7.676 1 81.38 71 PHE B N 1
ATOM 3086 C CA . PHE B 1 71 ? -5.055 -31.297 -7.859 1 81.38 71 PHE B CA 1
ATOM 3087 C C . PHE B 1 71 ? -5.906 -32.406 -7.258 1 81.38 71 PHE B C 1
ATOM 3089 O O . PHE B 1 71 ? -6.023 -33.469 -7.84 1 81.38 71 PHE B O 1
ATOM 3096 N N . ILE B 1 72 ? -6.465 -32.125 -6.125 1 78.19 72 ILE B N 1
ATOM 3097 C CA . ILE B 1 72 ? -7.32 -33.094 -5.461 1 78.19 72 ILE B CA 1
ATOM 3098 C C . ILE B 1 72 ? -8.555 -33.375 -6.312 1 78.19 72 ILE B C 1
ATOM 3100 O O . ILE B 1 72 ? -8.969 -34.531 -6.465 1 78.19 72 ILE B O 1
ATOM 3104 N N . ILE B 1 73 ? -9.133 -32.344 -6.801 1 84.44 73 ILE B N 1
ATOM 3105 C CA . ILE B 1 73 ? -10.297 -32.5 -7.668 1 84.44 73 ILE B CA 1
ATOM 3106 C C . ILE B 1 73 ? -9.945 -33.375 -8.859 1 84.44 73 ILE B C 1
ATOM 3108 O O . ILE B 1 73 ? -10.695 -34.281 -9.211 1 84.44 73 ILE B O 1
ATOM 3112 N N . TYR B 1 74 ? -8.844 -33.156 -9.461 1 85.25 74 TYR B N 1
ATOM 3113 C CA . TYR B 1 74 ? -8.375 -33.938 -10.594 1 85.25 74 TYR B CA 1
ATOM 3114 C C . TYR B 1 74 ? -8.242 -35.406 -10.227 1 85.25 74 TYR B C 1
ATOM 3116 O O . TYR B 1 74 ? -8.75 -36.281 -10.922 1 85.25 74 TYR B O 1
ATOM 3124 N N . ARG B 1 75 ? -7.559 -35.625 -9.188 1 78.56 75 ARG B N 1
ATOM 3125 C CA . ARG B 1 75 ? -7.34 -37 -8.742 1 78.56 75 ARG B CA 1
ATOM 3126 C C . ARG B 1 75 ? -8.656 -37.688 -8.391 1 78.56 75 ARG B C 1
ATOM 3128 O O . ARG B 1 75 ? -8.828 -38.875 -8.625 1 78.56 75 ARG B O 1
ATOM 3135 N N . ALA B 1 76 ? -9.531 -36.906 -7.75 1 80 76 ALA B N 1
ATOM 3136 C CA . ALA B 1 76 ? -10.836 -37.469 -7.383 1 80 76 ALA B CA 1
ATOM 3137 C C . ALA B 1 76 ? -11.633 -37.844 -8.625 1 80 76 ALA B C 1
ATOM 3139 O O . ALA B 1 76 ? -12.273 -38.906 -8.648 1 80 76 ALA B O 1
ATOM 3140 N N . ILE B 1 77 ? -11.602 -37.062 -9.625 1 83.38 77 ILE B N 1
ATOM 3141 C CA . ILE B 1 77 ? -12.305 -37.344 -10.867 1 83.38 77 ILE B CA 1
ATOM 3142 C C . ILE B 1 77 ? -11.711 -38.594 -11.523 1 83.38 77 ILE B C 1
ATOM 3144 O O . ILE B 1 77 ? -12.453 -39.438 -12 1 83.38 77 ILE B O 1
ATOM 3148 N N . VAL B 1 78 ? -10.398 -38.688 -11.555 1 80.56 78 VAL B N 1
ATOM 3149 C CA . VAL B 1 78 ? -9.711 -39.844 -12.125 1 80.56 78 VAL B CA 1
ATOM 3150 C C . VAL B 1 78 ? -10.086 -41.125 -11.352 1 80.56 78 VAL B C 1
ATOM 3152 O O . VAL B 1 78 ? -10.312 -42.156 -11.953 1 80.56 78 VAL B O 1
ATOM 3155 N N . SER B 1 79 ? -10.102 -40.969 -10.055 1 76.06 79 SER B N 1
ATOM 3156 C CA . SER B 1 79 ? -10.438 -42.094 -9.211 1 76.06 79 SER B CA 1
ATOM 3157 C C . SER B 1 79 ? -11.867 -42.562 -9.453 1 76.06 79 SER B C 1
ATOM 3159 O O . SER B 1 79 ? -12.172 -43.75 -9.312 1 76.06 79 SER B O 1
ATOM 3161 N N . PHE B 1 80 ? -12.758 -41.656 -9.75 1 78.44 80 PHE B N 1
ATOM 3162 C CA . PHE B 1 80 ? -14.148 -42 -10.062 1 78.44 80 PHE B CA 1
ATOM 3163 C C . PHE B 1 80 ? -14.242 -42.75 -11.383 1 78.44 80 PHE B C 1
ATOM 3165 O O . PHE B 1 80 ? -15.055 -43.656 -11.516 1 78.44 80 PHE B O 1
ATOM 3172 N N . ILE B 1 81 ? -13.445 -42.375 -12.281 1 79.25 81 ILE B N 1
ATOM 3173 C CA . ILE B 1 81 ? -13.477 -42.969 -13.609 1 79.25 81 ILE B CA 1
ATOM 3174 C C . ILE B 1 81 ? -12.719 -44.312 -13.586 1 79.25 81 ILE B C 1
ATOM 3176 O O . ILE B 1 81 ? -13.141 -45.281 -14.203 1 79.25 81 ILE B O 1
ATOM 3180 N N . PHE B 1 82 ? -11.531 -44.281 -12.844 1 77.69 82 PHE B N 1
ATOM 3181 C CA . PHE B 1 82 ? -10.719 -45.5 -12.703 1 77.69 82 PHE B CA 1
ATOM 3182 C C . PHE B 1 82 ? -10.562 -45.875 -11.234 1 77.69 82 PHE B C 1
ATOM 3184 O O . PHE B 1 82 ? -9.547 -45.562 -10.617 1 77.69 82 PHE B O 1
ATOM 3191 N N . PRO B 1 83 ? -11.586 -46.469 -10.695 1 69.38 83 PRO B N 1
ATOM 3192 C CA . PRO B 1 83 ? -11.523 -46.812 -9.273 1 69.38 83 PRO B CA 1
ATOM 3193 C C . PRO B 1 83 ? -10.359 -47.75 -8.93 1 69.38 83 PRO B C 1
ATOM 3195 O O . PRO B 1 83 ? -10.086 -48.688 -9.664 1 69.38 83 PRO B O 1
ATOM 3198 N N . GLU B 1 84 ? -9.461 -47.219 -8.281 1 64.25 84 GLU B N 1
ATOM 3199 C CA . GLU B 1 84 ? -8.367 -48.062 -7.809 1 64.25 84 GLU B CA 1
ATOM 3200 C C . GLU B 1 84 ? -8.641 -48.594 -6.402 1 64.25 84 GLU B C 1
ATOM 3202 O O . GLU B 1 84 ? -9.266 -47.906 -5.59 1 64.25 84 GLU B O 1
ATOM 3207 N N . PRO B 1 85 ? -8.344 -49.906 -6.156 1 63.5 85 PRO B N 1
ATOM 3208 C CA . PRO B 1 85 ? -8.562 -50.438 -4.816 1 63.5 85 PRO B CA 1
ATOM 3209 C C . PRO B 1 85 ? -7.789 -49.688 -3.736 1 63.5 85 PRO B C 1
ATOM 3211 O O . PRO B 1 85 ? -6.668 -49.219 -3.979 1 63.5 85 PRO B O 1
ATOM 3214 N N . LEU B 1 86 ? -8.539 -49.25 -2.678 1 63.94 86 LEU B N 1
ATOM 3215 C CA . LEU B 1 86 ? -7.898 -48.562 -1.552 1 63.94 86 LEU B CA 1
ATOM 3216 C C . LEU B 1 86 ? -7.059 -49.562 -0.742 1 63.94 86 LEU B C 1
ATOM 3218 O O . LEU B 1 86 ? -7.496 -50.688 -0.469 1 63.94 86 LEU B O 1
ATOM 3222 N N . GLY B 1 87 ? -5.688 -49.312 -0.809 1 61.94 87 GLY B N 1
ATOM 3223 C CA . GLY B 1 87 ? -4.836 -50.188 -0.037 1 61.94 87 GLY B CA 1
ATOM 3224 C C . GLY B 1 87 ? -4.625 -49.719 1.392 1 61.94 87 GLY B C 1
ATOM 3225 O O . GLY B 1 87 ? -5.102 -48.656 1.777 1 61.94 87 GLY B O 1
ATOM 3226 N N . GLU B 1 88 ? -3.986 -50.656 2.309 1 64.44 88 GLU B N 1
ATOM 3227 C CA . GLU B 1 88 ? -3.561 -50.562 3.701 1 64.44 88 GLU B CA 1
ATOM 3228 C C . GLU B 1 88 ? -4.141 -49.312 4.367 1 64.44 88 GLU B C 1
ATOM 3230 O O . GLU B 1 88 ? -3.406 -48.406 4.727 1 64.44 88 GLU B O 1
ATOM 3235 N N . LEU B 1 89 ? -5.441 -49.25 4.648 1 67.31 89 LEU B N 1
ATOM 3236 C CA . LEU B 1 89 ? -6.23 -48.125 5.141 1 67.31 89 LEU B CA 1
ATOM 3237 C C . LEU B 1 89 ? -5.863 -47.781 6.582 1 67.31 89 LEU B C 1
ATOM 3239 O O . LEU B 1 89 ? -5.711 -46.625 6.934 1 67.31 89 LEU B O 1
ATOM 3243 N N . PRO B 1 90 ? -5.422 -48.875 7.316 1 68.69 90 PRO B N 1
ATOM 3244 C CA . PRO B 1 90 ? -5.168 -48.5 8.711 1 68.69 90 PRO B CA 1
ATOM 3245 C C . PRO B 1 90 ? -3.922 -47.625 8.883 1 68.69 90 PRO B C 1
ATOM 3247 O O . PRO B 1 90 ? -3.928 -46.688 9.672 1 68.69 90 PRO B O 1
ATOM 3250 N N . LEU B 1 91 ? -2.889 -48 8.148 1 68.88 91 LEU B N 1
ATOM 3251 C CA . LEU B 1 91 ? -1.665 -47.188 8.25 1 68.88 91 LEU B CA 1
ATOM 3252 C C . LEU B 1 91 ? -1.887 -45.781 7.727 1 68.88 91 LEU B C 1
ATOM 3254 O O . LEU B 1 91 ? -1.366 -44.812 8.297 1 68.88 91 LEU B O 1
ATOM 3258 N N . GLY B 1 92 ? -2.678 -45.75 6.68 1 68.62 92 GLY B N 1
ATOM 3259 C CA . GLY B 1 92 ? -3.014 -44.438 6.164 1 68.62 92 GLY B CA 1
ATOM 3260 C C . GLY B 1 92 ? -3.779 -43.562 7.156 1 68.62 92 GLY B C 1
ATOM 3261 O O . GLY B 1 92 ? -3.496 -42.375 7.309 1 68.62 92 GLY B O 1
ATOM 3262 N N . MET B 1 93 ? -4.629 -44.25 7.855 1 75.88 93 MET B N 1
ATOM 3263 C CA . MET B 1 93 ? -5.445 -43.531 8.836 1 75.88 93 MET B CA 1
ATOM 3264 C C . MET B 1 93 ? -4.59 -43.031 10 1 75.88 93 MET B C 1
ATOM 3266 O O . MET B 1 93 ? -4.785 -41.906 10.484 1 75.88 93 MET B O 1
ATOM 3270 N N . ALA B 1 94 ? -3.688 -43.844 10.391 1 77.25 94 ALA B N 1
ATOM 3271 C CA . ALA B 1 94 ? -2.807 -43.469 11.492 1 77.25 94 ALA B CA 1
ATOM 3272 C C . ALA B 1 94 ? -1.965 -42.25 11.125 1 77.25 94 ALA B C 1
ATOM 3274 O O . ALA B 1 94 ? -1.77 -41.344 11.945 1 77.25 94 ALA B O 1
ATOM 3275 N N . LEU B 1 95 ? -1.507 -42.188 9.938 1 75.12 95 LEU B N 1
ATOM 3276 C CA . LEU B 1 95 ? -0.677 -41.094 9.477 1 75.12 95 LEU B CA 1
ATOM 3277 C C . LEU B 1 95 ? -1.492 -39.812 9.383 1 75.12 95 LEU B C 1
ATOM 3279 O O . LEU B 1 95 ? -0.989 -38.719 9.688 1 75.12 95 LEU B O 1
ATOM 3283 N N . ILE B 1 96 ? -2.766 -39.969 9.023 1 75.19 96 ILE B N 1
ATOM 3284 C CA . ILE B 1 96 ? -3.643 -38.812 8.93 1 75.19 96 ILE B CA 1
ATOM 3285 C C . ILE B 1 96 ? -3.902 -38.25 10.328 1 75.19 96 ILE B C 1
ATOM 3287 O O . ILE B 1 96 ? -3.926 -37.031 10.523 1 75.19 96 ILE B O 1
ATOM 3291 N N . ILE B 1 97 ? -4.027 -39.156 11.227 1 79.88 97 ILE B N 1
ATOM 3292 C CA . ILE B 1 97 ? -4.277 -38.719 12.602 1 79.88 97 ILE B CA 1
ATOM 3293 C C . ILE B 1 97 ? -3.07 -37.969 13.133 1 79.88 97 ILE B C 1
ATOM 3295 O O . ILE B 1 97 ? -3.221 -36.906 13.75 1 79.88 97 ILE B O 1
ATOM 3299 N N . LEU B 1 98 ? -1.929 -38.5 12.891 1 78.75 98 LEU B N 1
ATOM 3300 C CA . LEU B 1 98 ? -0.707 -37.812 13.344 1 78.75 98 LEU B CA 1
ATOM 3301 C C . LEU B 1 98 ? -0.559 -36.469 12.695 1 78.75 98 LEU B C 1
ATOM 3303 O O . LEU B 1 98 ? -0.166 -35.5 13.359 1 78.75 98 LEU B O 1
ATOM 3307 N N . SER B 1 99 ? -0.84 -36.375 11.453 1 75.38 99 SER B N 1
ATOM 3308 C CA . SER B 1 99 ? -0.745 -35.094 10.75 1 75.38 99 SER B CA 1
ATOM 3309 C C . SER B 1 99 ? -1.768 -34.094 11.273 1 75.38 99 SER B C 1
ATOM 3311 O O . SER B 1 99 ? -1.476 -32.906 11.383 1 75.38 99 SER B O 1
ATOM 3313 N N . ALA B 1 100 ? -2.947 -34.656 11.547 1 78.44 100 ALA B N 1
ATOM 3314 C CA . ALA B 1 100 ? -4.004 -33.781 12.086 1 78.44 100 ALA B CA 1
ATOM 3315 C C . ALA B 1 100 ? -3.596 -33.188 13.43 1 78.44 100 ALA B C 1
ATOM 3317 O O . ALA B 1 100 ? -3.855 -32.031 13.703 1 78.44 100 ALA B O 1
ATOM 3318 N N . LEU B 1 101 ? -2.98 -34 14.156 1 82.38 101 LEU B N 1
ATOM 3319 C CA . LEU B 1 101 ? -2.518 -33.531 15.453 1 82.38 101 LEU B CA 1
ATOM 3320 C C . LEU B 1 101 ? -1.409 -32.5 15.305 1 82.38 101 LEU B C 1
ATOM 3322 O O . LEU B 1 101 ? -1.389 -31.5 16.016 1 82.38 101 LEU B O 1
ATOM 3326 N N . ALA B 1 102 ? -0.515 -32.781 14.406 1 78.38 102 ALA B N 1
ATOM 3327 C CA . ALA B 1 102 ? 0.565 -31.828 14.148 1 78.38 102 ALA B CA 1
ATOM 3328 C C . ALA B 1 102 ? 0.016 -30.484 13.656 1 78.38 102 ALA B C 1
ATOM 3330 O O . ALA B 1 102 ? 0.455 -29.422 14.102 1 78.38 102 ALA B O 1
ATOM 3331 N N . ASN B 1 103 ? -0.923 -30.578 12.789 1 78.38 103 ASN B N 1
ATOM 3332 C CA . ASN B 1 103 ? -1.543 -29.375 12.266 1 78.38 103 ASN B CA 1
ATOM 3333 C C . ASN B 1 103 ? -2.326 -28.625 13.344 1 78.38 103 ASN B C 1
ATOM 3335 O O . ASN B 1 103 ? -2.33 -27.391 13.383 1 78.38 103 ASN B O 1
ATOM 3339 N N . GLY B 1 104 ? -2.945 -29.406 14.133 1 81 104 GLY B N 1
ATOM 3340 C CA . GLY B 1 104 ? -3.646 -28.797 15.25 1 81 104 GLY B CA 1
ATOM 3341 C C . GLY B 1 104 ? -2.725 -28.062 16.203 1 81 104 GLY B C 1
ATOM 3342 O O . GLY B 1 104 ? -3.018 -26.938 16.625 1 81 104 GLY B O 1
ATOM 3343 N N . ALA B 1 105 ? -1.669 -28.672 16.438 1 84.25 105 ALA B N 1
ATOM 3344 C CA . ALA B 1 105 ? -0.679 -28.062 17.312 1 84.25 105 ALA B CA 1
ATOM 3345 C C . ALA B 1 105 ? -0.085 -26.812 16.672 1 84.25 105 ALA B C 1
ATOM 3347 O O . ALA B 1 105 ? 0.059 -25.781 17.328 1 84.25 105 ALA B O 1
ATOM 3348 N N . LEU B 1 106 ? 0.211 -26.906 15.469 1 80.12 106 LEU B N 1
ATOM 3349 C CA . LEU B 1 106 ? 0.772 -25.781 14.734 1 80.12 106 LEU B CA 1
ATOM 3350 C C . LEU B 1 106 ? -0.232 -24.641 14.656 1 80.12 106 LEU B C 1
ATOM 3352 O O . LEU B 1 106 ? 0.134 -23.469 14.82 1 80.12 106 LEU B O 1
ATOM 3356 N N . GLY B 1 107 ? -1.415 -25.047 14.32 1 81.19 107 GLY B N 1
ATOM 3357 C CA . GLY B 1 107 ? -2.457 -24.031 14.266 1 81.19 107 GLY B CA 1
ATOM 3358 C C . GLY B 1 107 ? -2.623 -23.266 15.562 1 81.19 107 GLY B C 1
ATOM 3359 O O . GLY B 1 107 ? -2.711 -22.047 15.562 1 81.19 107 GLY B O 1
ATOM 3360 N N . TYR B 1 108 ? -2.566 -23.984 16.578 1 83.5 108 TYR B N 1
ATOM 3361 C CA . TYR B 1 108 ? -2.693 -23.375 17.906 1 83.5 108 TYR B CA 1
ATOM 3362 C C . TYR B 1 108 ? -1.521 -22.438 18.188 1 83.5 108 TYR B C 1
ATOM 3364 O O . TYR B 1 108 ? -1.711 -21.344 18.703 1 83.5 108 TYR B O 1
ATOM 3372 N N . MET B 1 109 ? -0.409 -22.875 17.891 1 82.44 109 MET B N 1
ATOM 3373 C CA . MET B 1 109 ? 0.791 -22.062 18.094 1 82.44 109 MET B CA 1
ATOM 3374 C C . MET B 1 109 ? 0.73 -20.781 17.281 1 82.44 109 MET B C 1
ATOM 3376 O O . MET B 1 109 ? 1.066 -19.703 17.766 1 82.44 109 MET B O 1
ATOM 3380 N N . LEU B 1 110 ? 0.257 -20.906 16.125 1 79.75 110 LEU B N 1
ATOM 3381 C CA . LEU B 1 110 ? 0.192 -19.75 15.25 1 79.75 110 LEU B CA 1
ATOM 3382 C C . LEU B 1 110 ? -0.858 -18.75 15.734 1 79.75 110 LEU B C 1
ATOM 3384 O O . LEU B 1 110 ? -0.645 -17.531 15.672 1 79.75 110 LEU B O 1
ATOM 3388 N N . ILE B 1 111 ? -1.957 -19.266 16.172 1 80.56 111 ILE B N 1
ATOM 3389 C CA . ILE B 1 111 ? -3 -18.406 16.719 1 80.56 111 ILE B CA 1
ATOM 3390 C C . ILE B 1 111 ? -2.475 -17.656 17.938 1 80.56 111 ILE B C 1
ATOM 3392 O O . ILE B 1 111 ? -2.688 -16.453 18.078 1 80.56 111 ILE B O 1
ATOM 3396 N N . ARG B 1 112 ? -1.763 -18.359 18.75 1 82.06 112 ARG B N 1
ATOM 3397 C CA . ARG B 1 112 ? -1.208 -17.766 19.953 1 82.06 112 ARG B CA 1
ATOM 3398 C C . ARG B 1 112 ? -0.182 -16.688 19.594 1 82.06 112 ARG B C 1
ATOM 3400 O O . ARG B 1 112 ? -0.209 -15.586 20.156 1 82.06 112 ARG B O 1
ATOM 3407 N N . LYS B 1 113 ? 0.66 -16.984 18.719 1 77.06 113 LYS B N 1
ATOM 3408 C CA . LYS B 1 113 ? 1.679 -16.031 18.297 1 77.06 113 LYS B CA 1
ATOM 3409 C C . LYS B 1 113 ? 1.057 -14.859 17.547 1 77.06 113 LYS B C 1
ATOM 3411 O O . LYS B 1 113 ? 1.519 -13.727 17.672 1 77.06 113 LYS B O 1
ATOM 3416 N N . GLY B 1 114 ? 0.02 -15.219 16.75 1 75.88 114 GLY B N 1
ATOM 3417 C CA . GLY B 1 114 ? -0.698 -14.156 16.062 1 75.88 114 GLY B CA 1
ATOM 3418 C C . GLY B 1 114 ? -1.313 -13.141 17 1 75.88 114 GLY B C 1
ATOM 3419 O O . GLY B 1 114 ? -1.256 -11.938 16.75 1 75.88 114 GLY B O 1
ATOM 3420 N N . LYS B 1 115 ? -1.803 -13.68 18.047 1 73.31 115 LYS B N 1
ATOM 3421 C CA . LYS B 1 115 ? -2.367 -12.797 19.062 1 73.31 115 LYS B CA 1
ATOM 3422 C C . LYS B 1 115 ? -1.272 -12.016 19.781 1 73.31 115 LYS B C 1
ATOM 3424 O O . LYS B 1 115 ? -1.428 -10.82 20.062 1 73.31 115 LYS B O 1
ATOM 3429 N N . GLN B 1 116 ? -0.212 -12.68 20 1 73.5 116 GLN B N 1
ATOM 3430 C CA . GLN B 1 116 ? 0.908 -12.062 20.703 1 73.5 116 GLN B CA 1
ATOM 3431 C C . GLN B 1 116 ? 1.522 -10.938 19.875 1 73.5 116 GLN B C 1
ATOM 3433 O O . GLN B 1 116 ? 1.852 -9.875 20.406 1 73.5 116 GLN B O 1
ATOM 3438 N N . TYR B 1 117 ? 1.563 -11.234 18.641 1 69.19 117 TYR B N 1
ATOM 3439 C CA . TYR B 1 117 ? 2.23 -10.258 17.781 1 69.19 117 TYR B CA 1
ATOM 3440 C C . TYR B 1 117 ? 1.213 -9.398 17.031 1 69.19 117 TYR B C 1
ATOM 3442 O O . TYR B 1 117 ? 1.578 -8.609 16.156 1 69.19 117 TYR B O 1
ATOM 3450 N N . GLU B 1 118 ? -0.009 -9.648 17.375 1 68.62 118 GLU B N 1
ATOM 3451 C CA . GLU B 1 118 ? -1.111 -8.906 16.781 1 68.62 118 GLU B CA 1
ATOM 3452 C C . GLU B 1 118 ? -1.033 -8.945 15.25 1 68.62 118 GLU B C 1
ATOM 3454 O O . GLU B 1 118 ? -1.133 -7.902 14.594 1 68.62 118 GLU B O 1
ATOM 3459 N N . SER B 1 119 ? -0.6 -10.039 14.898 1 71.5 119 SER B N 1
ATOM 3460 C CA . SER B 1 119 ? -0.521 -10.281 13.461 1 71.5 119 SER B CA 1
ATOM 3461 C C . SER B 1 119 ? -1.784 -10.961 12.945 1 71.5 119 SER B C 1
ATOM 3463 O O . SER B 1 119 ? -2.033 -12.125 13.25 1 71.5 119 SER B O 1
ATOM 3465 N N . LEU B 1 120 ? -2.559 -10.234 12.203 1 64.75 120 LEU B N 1
ATOM 3466 C CA . LEU B 1 120 ? -3.795 -10.766 11.633 1 64.75 120 LEU B CA 1
ATOM 3467 C C . LEU B 1 120 ? -3.504 -11.914 10.68 1 64.75 120 LEU B C 1
ATOM 3469 O O . LEU B 1 120 ? -4.266 -12.883 10.617 1 64.75 120 LEU B O 1
ATOM 3473 N N . THR B 1 121 ? -2.363 -11.82 10.07 1 67.25 121 THR B N 1
ATOM 3474 C CA . THR B 1 121 ? -2 -12.844 9.094 1 67.25 121 THR B CA 1
ATOM 3475 C C . THR B 1 121 ? -1.676 -14.164 9.781 1 67.25 121 THR B C 1
ATOM 3477 O O . THR B 1 121 ? -2.109 -15.227 9.336 1 67.25 121 THR B O 1
ATOM 3480 N N . LEU B 1 122 ? -0.977 -14.008 10.883 1 74.25 122 LEU B N 1
ATOM 3481 C CA . LEU B 1 122 ? -0.64 -15.219 11.633 1 74.25 122 LEU B CA 1
ATOM 3482 C C . LEU B 1 122 ? -1.891 -15.852 12.227 1 74.25 122 LEU B C 1
ATOM 3484 O O . LEU B 1 122 ? -2.033 -17.078 12.219 1 74.25 122 LEU B O 1
ATOM 3488 N N . GLU B 1 123 ? -2.684 -14.992 12.641 1 74.75 123 GLU B N 1
ATOM 3489 C CA . GLU B 1 123 ? -3.916 -15.5 13.234 1 74.75 123 GLU B CA 1
ATOM 3490 C C . GLU B 1 123 ? -4.789 -16.188 12.188 1 74.75 123 GLU B C 1
ATOM 3492 O O . GLU B 1 123 ? -5.34 -17.266 12.438 1 74.75 123 GLU B O 1
ATOM 3497 N N . ALA B 1 124 ? -4.887 -15.586 11.133 1 68.69 124 ALA B N 1
ATOM 3498 C CA . ALA B 1 124 ? -5.688 -16.156 10.055 1 68.69 124 ALA B CA 1
ATOM 3499 C C . ALA B 1 124 ? -5.102 -17.484 9.586 1 68.69 124 ALA B C 1
ATOM 3501 O O . ALA B 1 124 ? -5.836 -18.453 9.359 1 68.69 124 ALA B O 1
ATOM 3502 N N . ASP B 1 125 ? -3.799 -17.5 9.461 1 72.69 125 ASP B N 1
ATOM 3503 C CA . ASP B 1 125 ? -3.123 -18.734 9.078 1 72.69 125 ASP B CA 1
ATOM 3504 C C . ASP B 1 125 ? -3.346 -19.844 10.109 1 72.69 125 ASP B C 1
ATOM 3506 O O . ASP B 1 125 ? -3.596 -20.984 9.758 1 72.69 125 ASP B O 1
ATOM 3510 N N . GLY B 1 126 ? -3.197 -19.359 11.359 1 75.25 126 GLY B N 1
ATOM 3511 C CA . GLY B 1 126 ? -3.424 -20.328 12.43 1 75.25 126 GLY B CA 1
ATOM 3512 C C . GLY B 1 126 ? -4.824 -20.906 12.422 1 75.25 126 GLY B C 1
ATOM 3513 O O . GLY B 1 126 ? -5.004 -22.109 12.594 1 75.25 126 GLY B O 1
ATOM 3514 N N . ARG B 1 127 ? -5.746 -20.125 12.18 1 73.06 127 ARG B N 1
ATOM 3515 C CA . ARG B 1 127 ? -7.133 -20.578 12.125 1 73.06 127 ARG B CA 1
ATOM 3516 C C . ARG B 1 127 ? -7.355 -21.516 10.945 1 73.06 127 ARG B C 1
ATOM 3518 O O . ARG B 1 127 ? -8.07 -22.516 11.062 1 73.06 127 ARG B O 1
ATOM 3525 N N . HIS B 1 128 ? -6.727 -21.156 9.945 1 74.25 128 HIS B N 1
ATOM 3526 C CA . HIS B 1 128 ? -6.82 -22.016 8.773 1 74.25 128 HIS B CA 1
ATOM 3527 C C . HIS B 1 128 ? -6.223 -23.391 9.047 1 74.25 128 HIS B C 1
ATOM 3529 O O . HIS B 1 128 ? -6.844 -24.422 8.75 1 74.25 128 HIS B O 1
ATOM 3535 N N . ILE B 1 129 ? -5.066 -23.406 9.617 1 77 129 ILE B N 1
ATOM 3536 C CA . ILE B 1 129 ? -4.375 -24.672 9.891 1 77 129 ILE B CA 1
ATOM 3537 C C . ILE B 1 129 ? -5.176 -25.484 10.898 1 77 129 ILE B C 1
ATOM 3539 O O . ILE B 1 129 ? -5.258 -26.703 10.789 1 77 129 ILE B O 1
ATOM 3543 N N . SER B 1 130 ? -5.781 -24.766 11.75 1 78.12 130 SER B N 1
ATOM 3544 C CA . SER B 1 130 ? -6.621 -25.453 12.734 1 78.12 130 SER B CA 1
ATOM 3545 C C . SER B 1 130 ? -7.852 -26.062 12.086 1 78.12 130 SER B C 1
ATOM 3547 O O . SER B 1 130 ? -8.258 -27.172 12.43 1 78.12 130 SER B O 1
ATOM 3549 N N . THR B 1 131 ? -8.43 -25.344 11.234 1 74.69 131 THR B N 1
ATOM 3550 C CA . THR B 1 131 ? -9.594 -25.859 10.516 1 74.69 131 THR B CA 1
ATOM 3551 C C . THR B 1 131 ? -9.219 -27.062 9.656 1 74.69 131 THR B C 1
ATOM 3553 O O . THR B 1 131 ? -9.992 -28.016 9.523 1 74.69 131 THR B O 1
ATOM 3556 N N . ASP B 1 132 ? -8.039 -26.922 9.125 1 76.94 132 ASP B N 1
ATOM 3557 C CA . ASP B 1 132 ? -7.551 -28.047 8.344 1 76.94 132 ASP B CA 1
ATOM 3558 C C . ASP B 1 132 ? -7.391 -29.281 9.227 1 76.94 132 ASP B C 1
ATOM 3560 O O . ASP B 1 132 ? -7.637 -30.406 8.773 1 76.94 132 ASP B O 1
ATOM 3564 N N . ALA B 1 133 ? -6.973 -29.078 10.438 1 76.75 133 ALA B N 1
ATOM 3565 C CA . ALA B 1 133 ? -6.875 -30.188 11.383 1 76.75 133 ALA B CA 1
ATOM 3566 C C . ALA B 1 133 ? -8.242 -30.812 11.633 1 76.75 133 ALA B C 1
ATOM 3568 O O . ALA B 1 133 ? -8.375 -32.031 11.648 1 76.75 133 ALA B O 1
ATOM 3569 N N . VAL B 1 134 ? -9.188 -30.031 11.656 1 76.62 134 VAL B N 1
ATOM 3570 C CA . VAL B 1 134 ? -10.547 -30.5 11.898 1 76.62 134 VAL B CA 1
ATOM 3571 C C . VAL B 1 134 ? -11.062 -31.234 10.664 1 76.62 134 VAL B C 1
ATOM 3573 O O . VAL B 1 134 ? -11.68 -32.312 10.781 1 76.62 134 VAL B O 1
ATOM 3576 N N . SER B 1 135 ? -10.758 -30.656 9.555 1 74.06 135 SER B N 1
ATOM 3577 C CA . SER B 1 135 ? -11.195 -31.297 8.312 1 74.06 135 SER B CA 1
ATOM 3578 C C . SER B 1 135 ? -10.547 -32.656 8.125 1 74.06 135 SER B C 1
ATOM 3580 O O . SER B 1 135 ? -11.164 -33.594 7.598 1 74.06 135 SER B O 1
ATOM 3582 N N . SER B 1 136 ? -9.25 -32.75 8.578 1 74.94 136 SER B N 1
ATOM 3583 C CA . SER B 1 136 ? -8.578 -34.031 8.523 1 74.94 136 SER B CA 1
ATOM 3584 C C . SER B 1 136 ? -9.32 -35.062 9.367 1 74.94 136 SER B C 1
ATOM 3586 O O . SER B 1 136 ? -9.375 -36.25 9 1 74.94 136 SER B O 1
ATOM 3588 N N . PHE B 1 137 ? -9.977 -34.625 10.391 1 74.5 137 PHE B N 1
ATOM 3589 C CA . PHE B 1 137 ? -10.742 -35.531 11.242 1 74.5 137 PHE B CA 1
ATOM 3590 C C . PHE B 1 137 ? -11.977 -36.031 10.508 1 74.5 137 PHE B C 1
ATOM 3592 O O . PHE B 1 137 ? -12.32 -37.219 10.609 1 74.5 137 PHE B O 1
ATOM 3599 N N . VAL B 1 138 ? -12.578 -35.188 9.797 1 72.88 138 VAL B N 1
ATOM 3600 C CA . VAL B 1 138 ? -13.742 -35.594 9.008 1 72.88 138 VAL B CA 1
ATOM 3601 C C . VAL B 1 138 ? -13.336 -36.594 7.949 1 72.88 138 VAL B C 1
ATOM 3603 O O . VAL B 1 138 ? -14.062 -37.562 7.695 1 72.88 138 VAL B O 1
ATOM 3606 N N . LEU B 1 139 ? -12.156 -36.344 7.402 1 73.12 139 LEU B N 1
ATOM 3607 C CA . LEU B 1 139 ? -11.641 -37.281 6.383 1 73.12 139 LEU B CA 1
ATOM 3608 C C . LEU B 1 139 ? -11.367 -38.656 6.977 1 73.12 139 LEU B C 1
ATOM 3610 O O . LEU B 1 139 ? -11.609 -39.656 6.328 1 73.12 139 LEU B O 1
ATOM 3614 N N . ILE B 1 140 ? -10.922 -38.719 8.203 1 75.81 140 ILE B N 1
ATOM 3615 C CA . ILE B 1 140 ? -10.648 -39.969 8.883 1 75.81 140 ILE B CA 1
ATOM 3616 C C . ILE B 1 140 ? -11.945 -40.75 9.078 1 75.81 140 ILE B C 1
ATOM 3618 O O . ILE B 1 140 ? -11.984 -41.969 8.883 1 75.81 140 ILE B O 1
ATOM 3622 N N . ILE B 1 141 ? -12.867 -40.031 9.391 1 75.94 141 ILE B N 1
ATOM 3623 C CA . ILE B 1 141 ? -14.172 -40.656 9.578 1 75.94 141 ILE B CA 1
ATOM 3624 C C . ILE B 1 141 ? -14.664 -41.219 8.25 1 75.94 141 ILE B C 1
ATOM 3626 O O . ILE B 1 141 ? -15.18 -42.344 8.203 1 75.94 141 ILE B O 1
ATOM 3630 N N . GLY B 1 142 ? -14.477 -40.469 7.242 1 73.81 142 GLY B N 1
ATOM 3631 C CA . GLY B 1 142 ? -14.867 -40.938 5.922 1 73.81 142 GLY B CA 1
ATOM 3632 C C . GLY B 1 142 ? -14.141 -42.219 5.504 1 73.81 142 GLY B C 1
ATOM 3633 O O . GLY B 1 142 ? -14.766 -43.188 5.047 1 73.81 142 GLY B O 1
ATOM 3634 N N . VAL B 1 143 ? -12.805 -42.281 5.695 1 74 143 VAL B N 1
ATOM 3635 C CA . VAL B 1 143 ? -11.992 -43.438 5.348 1 74 143 VAL B CA 1
ATOM 3636 C C . VAL B 1 143 ? -12.391 -44.625 6.223 1 74 143 VAL B C 1
ATOM 3638 O O . VAL B 1 143 ? -12.406 -45.781 5.758 1 74 143 VAL B O 1
ATOM 3641 N N . GLY B 1 144 ? -12.648 -44.281 7.473 1 76.69 144 GLY B N 1
ATOM 3642 C CA . GLY B 1 144 ? -13.125 -45.312 8.367 1 76.69 144 GLY B CA 1
ATOM 3643 C C . GLY B 1 144 ? -14.406 -45.969 7.891 1 76.69 144 GLY B C 1
ATOM 3644 O O . GLY B 1 144 ? -14.531 -47.219 7.941 1 76.69 144 GLY B O 1
ATOM 3645 N N . ILE B 1 145 ? -15.281 -45.188 7.418 1 77.56 145 ILE B N 1
ATOM 3646 C CA . ILE B 1 145 ? -16.547 -45.688 6.91 1 77.56 145 ILE B CA 1
ATOM 3647 C C . ILE B 1 145 ? -16.297 -46.562 5.684 1 77.56 145 ILE B C 1
ATOM 3649 O O . ILE B 1 145 ? -16.922 -47.625 5.527 1 77.56 145 ILE B O 1
ATOM 3653 N N . ILE B 1 146 ? -15.375 -46.219 4.895 1 74.56 146 ILE B N 1
ATOM 3654 C CA . ILE B 1 146 ? -15.031 -46.969 3.699 1 74.56 146 ILE B CA 1
ATOM 3655 C C . ILE B 1 146 ? -14.43 -48.312 4.098 1 74.56 146 ILE B C 1
ATOM 3657 O O . ILE B 1 146 ? -14.727 -49.344 3.484 1 74.56 146 ILE B O 1
ATOM 3661 N N . TYR B 1 147 ? -13.602 -48.188 5.098 1 75 147 TYR B N 1
ATOM 3662 C CA . TYR B 1 147 ? -12.969 -49.438 5.582 1 75 147 TYR B CA 1
ATOM 3663 C C . TYR B 1 147 ? -14.016 -50.406 6.07 1 75 147 TYR B C 1
ATOM 3665 O O . TYR B 1 147 ? -13.891 -51.625 5.852 1 75 147 TYR B O 1
ATOM 3673 N N . LEU B 1 148 ? -15.109 -49.875 6.586 1 78.06 148 LEU B N 1
ATOM 3674 C CA . LEU B 1 148 ? -16.125 -50.75 7.172 1 78.06 148 LEU B CA 1
ATOM 3675 C C . LEU B 1 148 ? -17.156 -51.156 6.125 1 78.06 148 LEU B C 1
ATOM 3677 O O . LEU B 1 148 ? -17.719 -52.25 6.195 1 78.06 148 LEU B O 1
ATOM 3681 N N . THR B 1 149 ? -17.438 -50.344 5.227 1 76.69 149 THR B N 1
ATOM 3682 C CA . THR B 1 149 ? -18.547 -50.562 4.324 1 76.69 149 THR B CA 1
ATOM 3683 C C . THR B 1 149 ? -18.047 -51 2.947 1 76.69 149 THR B C 1
ATOM 3685 O O . THR B 1 149 ? -18.812 -51.562 2.148 1 76.69 149 THR B O 1
ATOM 3688 N N . ASP B 1 150 ? -16.766 -50.781 2.537 1 72.62 150 ASP B N 1
ATOM 3689 C CA . ASP B 1 150 ? -16.141 -51.062 1.243 1 72.62 150 ASP B CA 1
ATOM 3690 C C . ASP B 1 150 ? -16.734 -50.156 0.152 1 72.62 150 ASP B C 1
ATOM 3692 O O . ASP B 1 150 ? -16.734 -50.531 -1.024 1 72.62 150 ASP B O 1
ATOM 3696 N N . TRP B 1 151 ? -17.469 -49.125 0.564 1 73.94 151 TRP B N 1
ATOM 3697 C CA . TRP B 1 151 ? -17.984 -48.188 -0.412 1 73.94 151 TRP B CA 1
ATOM 3698 C C . TRP B 1 151 ? -16.875 -47.25 -0.901 1 73.94 151 TRP B C 1
ATOM 3700 O O . TRP B 1 151 ? -16.672 -46.188 -0.339 1 73.94 151 TRP B O 1
ATOM 3710 N N . VAL B 1 152 ? -16.234 -47.594 -2.018 1 69 152 VAL B N 1
ATOM 3711 C CA . VAL B 1 152 ? -15.039 -46.938 -2.525 1 69 152 VAL B CA 1
ATOM 3712 C C . VAL B 1 152 ? -15.414 -45.594 -3.131 1 69 152 VAL B C 1
ATOM 3714 O O . VAL B 1 152 ? -14.602 -44.656 -3.143 1 69 152 VAL B O 1
ATOM 3717 N N . TRP B 1 153 ? -16.75 -45.5 -3.525 1 72.5 153 TRP B N 1
ATOM 3718 C CA . TRP B 1 153 ? -17.172 -44.25 -4.164 1 72.5 153 TRP B CA 1
ATOM 3719 C C . TRP B 1 153 ? -17.219 -43.125 -3.156 1 72.5 153 TRP B C 1
ATOM 3721 O O . TRP B 1 153 ? -17.156 -41.938 -3.531 1 72.5 153 TRP B O 1
ATOM 3731 N N . LEU B 1 154 ? -17.266 -43.469 -1.927 1 75.75 154 LEU B N 1
ATOM 3732 C CA . LEU B 1 154 ? -17.297 -42.469 -0.869 1 75.75 154 LEU B CA 1
ATOM 3733 C C . LEU B 1 154 ? -15.984 -41.719 -0.789 1 75.75 154 LEU B C 1
ATOM 3735 O O . LEU B 1 154 ? -15.961 -40.531 -0.394 1 75.75 154 LEU B O 1
ATOM 3739 N N . ASP B 1 155 ? -14.945 -42.406 -1.254 1 75.44 155 ASP B N 1
ATOM 3740 C CA . ASP B 1 155 ? -13.633 -41.781 -1.209 1 75.44 155 ASP B CA 1
ATOM 3741 C C . ASP B 1 155 ? -13.57 -40.562 -2.148 1 75.44 155 ASP B C 1
ATOM 3743 O O . ASP B 1 155 ? -13.172 -39.469 -1.742 1 75.44 155 ASP B O 1
ATOM 3747 N N . GLY B 1 156 ? -14.086 -40.781 -3.348 1 73.88 156 GLY B N 1
ATOM 3748 C CA . GLY B 1 156 ? -14.125 -39.719 -4.316 1 73.88 156 GLY B CA 1
ATOM 3749 C C . GLY B 1 156 ? -15.062 -38.594 -3.91 1 73.88 156 GLY B C 1
ATOM 3750 O O . GLY B 1 156 ? -14.719 -37.406 -4.039 1 73.88 156 GLY B O 1
ATOM 3751 N N . GLY B 1 157 ? -16.156 -38.938 -3.338 1 78.44 157 GLY B N 1
ATOM 3752 C CA . GLY B 1 157 ? -17.125 -37.938 -2.9 1 78.44 157 GLY B CA 1
ATOM 3753 C C . GLY B 1 157 ? -16.609 -37.062 -1.79 1 78.44 157 GLY B C 1
ATOM 3754 O O . GLY B 1 157 ? -16.734 -35.844 -1.862 1 78.44 157 GLY B O 1
ATOM 3755 N N . PHE B 1 158 ? -16.047 -37.656 -0.784 1 77.25 158 PHE B N 1
ATOM 3756 C CA . PHE B 1 158 ? -15.484 -36.875 0.329 1 77.25 158 PHE B CA 1
ATOM 3757 C C . PHE B 1 158 ? -14.336 -36 -0.142 1 77.25 158 PHE B C 1
ATOM 3759 O O . PHE B 1 158 ? -14.211 -34.844 0.297 1 77.25 158 PHE B O 1
ATOM 3766 N N . SER B 1 159 ? -13.57 -36.531 -1.057 1 77.94 159 SER B N 1
ATOM 3767 C CA . SER B 1 159 ? -12.438 -35.781 -1.574 1 77.94 159 SER B CA 1
ATOM 3768 C C . SER B 1 159 ? -12.906 -34.562 -2.355 1 77.94 159 SER B C 1
ATOM 3770 O O . SER B 1 159 ? -12.312 -33.469 -2.254 1 77.94 159 SER B O 1
ATOM 3772 N N . LEU B 1 160 ? -13.977 -34.719 -3.012 1 83.38 160 LEU B N 1
ATOM 3773 C CA . LEU B 1 160 ? -14.484 -33.625 -3.814 1 83.38 160 LEU B CA 1
ATOM 3774 C C . LEU B 1 160 ? -15.062 -32.531 -2.926 1 83.38 160 LEU B C 1
ATOM 3776 O O . LEU B 1 160 ? -14.82 -31.344 -3.154 1 83.38 160 LEU B O 1
ATOM 3780 N N . VAL B 1 161 ? -15.797 -32.906 -1.944 1 83.75 161 VAL B N 1
ATOM 3781 C CA . VAL B 1 161 ? -16.359 -31.953 -1.008 1 83.75 161 VAL B CA 1
ATOM 3782 C C . VAL B 1 161 ? -15.25 -31.219 -0.284 1 83.75 161 VAL B C 1
ATOM 3784 O O . VAL B 1 161 ? -15.305 -29.984 -0.136 1 83.75 161 VAL B O 1
ATOM 3787 N N . PHE B 1 162 ? -14.258 -31.953 0.099 1 79.69 162 PHE B N 1
ATOM 3788 C CA . PHE B 1 162 ? -13.133 -31.344 0.802 1 79.69 162 PHE B CA 1
ATOM 3789 C C . PHE B 1 162 ? -12.352 -30.406 -0.121 1 79.69 162 PHE B C 1
ATOM 3791 O O . PHE B 1 162 ? -11.883 -29.359 0.307 1 79.69 162 PHE B O 1
ATOM 3798 N N . ALA B 1 163 ? -12.242 -30.844 -1.276 1 83.69 163 ALA B N 1
ATOM 3799 C CA . ALA B 1 163 ? -11.5 -30.031 -2.24 1 83.69 163 ALA B CA 1
ATOM 3800 C C . ALA B 1 163 ? -12.188 -28.688 -2.459 1 83.69 163 ALA B C 1
ATOM 3802 O O . ALA B 1 163 ? -11.523 -27.641 -2.518 1 83.69 163 ALA B O 1
ATOM 3803 N N . VAL B 1 164 ? -13.461 -28.719 -2.496 1 87.5 164 VAL B N 1
ATOM 3804 C CA . VAL B 1 164 ? -14.211 -27.484 -2.691 1 87.5 164 VAL B CA 1
ATOM 3805 C C . VAL B 1 164 ? -14.055 -26.578 -1.467 1 87.5 164 VAL B C 1
ATOM 3807 O O . VAL B 1 164 ? -13.891 -25.375 -1.596 1 87.5 164 VAL B O 1
ATOM 3810 N N . TYR B 1 165 ? -14.07 -27.188 -0.347 1 84 165 TYR B N 1
ATOM 3811 C CA . TYR B 1 165 ? -13.898 -26.453 0.9 1 84 165 TYR B CA 1
ATOM 3812 C C . TYR B 1 165 ? -12.523 -25.797 0.967 1 84 165 TYR B C 1
ATOM 3814 O O . TYR B 1 165 ? -12.398 -24.625 1.327 1 84 165 TYR B O 1
ATOM 3822 N N . ILE B 1 166 ? -11.523 -26.5 0.599 1 81.12 166 ILE B N 1
ATOM 3823 C CA . ILE B 1 166 ? -10.148 -26.016 0.683 1 81.12 166 ILE B CA 1
ATOM 3824 C C . ILE B 1 166 ? -9.93 -24.906 -0.346 1 81.12 166 ILE B C 1
ATOM 3826 O O . ILE B 1 166 ? -9.258 -23.906 -0.061 1 81.12 166 ILE B O 1
ATOM 3830 N N . ILE B 1 167 ? -10.531 -25.125 -1.451 1 87.56 167 ILE B N 1
ATOM 3831 C CA . ILE B 1 167 ? -10.375 -24.125 -2.496 1 87.56 167 ILE B CA 1
ATOM 3832 C C . ILE B 1 167 ? -11.062 -22.828 -2.066 1 87.56 167 ILE B C 1
ATOM 3834 O O . ILE B 1 167 ? -10.523 -21.734 -2.283 1 87.56 167 ILE B O 1
ATOM 3838 N N . TYR B 1 168 ? -12.164 -22.953 -1.431 1 88.12 168 TYR B N 1
ATOM 3839 C CA . TYR B 1 168 ? -12.883 -21.781 -0.934 1 88.12 168 TYR B CA 1
ATOM 3840 C C . TYR B 1 168 ? -12.055 -21.031 0.105 1 88.12 168 TYR B C 1
ATOM 3842 O O . TYR B 1 168 ? -11.945 -19.812 0.057 1 88.12 168 TYR B O 1
ATOM 3850 N N . ASN B 1 169 ? -11.5 -21.797 0.998 1 82.19 169 ASN B N 1
ATOM 3851 C CA . ASN B 1 169 ? -10.664 -21.188 2.029 1 82.19 169 ASN B CA 1
ATOM 3852 C C . ASN B 1 169 ? -9.406 -20.562 1.434 1 82.19 169 ASN B C 1
ATOM 3854 O O . ASN B 1 169 ? -8.969 -19.5 1.873 1 82.19 169 ASN B O 1
ATOM 3858 N N . GLY B 1 170 ? -8.859 -21.297 0.547 1 84.19 170 GLY B N 1
ATOM 3859 C CA . GLY B 1 170 ? -7.715 -20.734 -0.151 1 84.19 170 GLY B CA 1
ATOM 3860 C C . GLY B 1 170 ? -8.039 -19.438 -0.872 1 84.19 170 GLY B C 1
ATOM 3861 O O . GLY B 1 170 ? -7.254 -18.484 -0.833 1 84.19 170 GLY B O 1
ATOM 3862 N N . TYR B 1 171 ? -9.234 -19.344 -1.409 1 88.12 171 TYR B N 1
ATOM 3863 C CA . TYR B 1 171 ? -9.688 -18.141 -2.104 1 88.12 171 TYR B CA 1
ATOM 3864 C C . TYR B 1 171 ? -9.867 -16.984 -1.133 1 88.12 171 TYR B C 1
ATOM 3866 O O . TYR B 1 171 ? -9.484 -15.852 -1.435 1 88.12 171 TYR B O 1
ATOM 3874 N N . ARG B 1 172 ? -10.438 -17.297 -0.096 1 85.81 172 ARG B N 1
ATOM 3875 C CA . ARG B 1 172 ? -10.641 -16.266 0.923 1 85.81 172 ARG B CA 1
ATOM 3876 C C . ARG B 1 172 ? -9.305 -15.711 1.402 1 85.81 172 ARG B C 1
ATOM 3878 O O . ARG B 1 172 ? -9.18 -14.5 1.625 1 85.81 172 ARG B O 1
ATOM 3885 N N . LEU B 1 173 ? -8.336 -16.562 1.545 1 82.5 173 LEU B N 1
ATOM 3886 C CA . LEU B 1 173 ? -7.008 -16.141 1.978 1 82.5 173 LEU B CA 1
ATOM 3887 C C . LEU B 1 173 ? -6.352 -15.25 0.925 1 82.5 173 LEU B C 1
ATOM 3889 O O . LEU B 1 173 ? -5.754 -14.227 1.256 1 82.5 173 LEU B O 1
ATOM 3893 N N . VAL B 1 174 ? -6.523 -15.625 -0.259 1 86.06 174 VAL B N 1
ATOM 3894 C CA . VAL B 1 174 ? -5.961 -14.836 -1.352 1 86.06 174 VAL B CA 1
ATOM 3895 C C . VAL B 1 174 ? -6.656 -13.477 -1.419 1 86.06 174 VAL B C 1
ATOM 3897 O O . VAL B 1 174 ? -6 -12.445 -1.587 1 86.06 174 VAL B O 1
ATOM 3900 N N . ARG B 1 175 ? -7.969 -13.492 -1.251 1 86.56 175 ARG B N 1
ATOM 3901 C CA . ARG B 1 175 ? -8.742 -12.258 -1.302 1 86.56 175 ARG B CA 1
ATOM 3902 C C . ARG B 1 175 ? -8.32 -11.305 -0.19 1 86.56 175 ARG B C 1
ATOM 3904 O O . ARG B 1 175 ? -8.219 -10.094 -0.411 1 86.56 175 ARG B O 1
ATOM 3911 N N . ARG B 1 176 ? -8.094 -11.852 0.903 1 82.62 176 ARG B N 1
ATOM 3912 C CA . ARG B 1 176 ? -7.645 -11.031 2.023 1 82.62 176 ARG B CA 1
ATOM 3913 C C . ARG B 1 176 ? -6.254 -10.461 1.765 1 82.62 176 ARG B C 1
ATOM 3915 O O . ARG B 1 176 ? -5.973 -9.312 2.111 1 82.62 176 ARG B O 1
ATOM 3922 N N . SER B 1 177 ? -5.41 -11.273 1.248 1 85.12 177 SER B N 1
ATOM 3923 C CA . SER B 1 177 ? -4.059 -10.836 0.897 1 85.12 177 SER B CA 1
ATOM 3924 C C . SER B 1 177 ? -4.094 -9.688 -0.105 1 85.12 177 SER B C 1
ATOM 3926 O O . SER B 1 177 ? -3.441 -8.664 0.099 1 85.12 177 SER B O 1
ATOM 3928 N N . VAL B 1 178 ? -4.918 -9.875 -1.075 1 86.94 178 VAL B N 1
ATOM 3929 C CA . VAL B 1 178 ? -5.035 -8.859 -2.117 1 86.94 178 VAL B CA 1
ATOM 3930 C C . VAL B 1 178 ? -5.637 -7.582 -1.532 1 86.94 178 VAL B C 1
ATOM 3932 O O . VAL B 1 178 ? -5.18 -6.477 -1.831 1 86.94 178 VAL B O 1
ATOM 3935 N N . GLY B 1 179 ? -6.625 -7.738 -0.74 1 85.56 179 GLY B N 1
ATOM 3936 C CA . GLY B 1 179 ? -7.223 -6.59 -0.08 1 85.56 179 GLY B CA 1
ATOM 3937 C C . GLY B 1 179 ? -6.234 -5.793 0.75 1 85.56 179 GLY B C 1
ATOM 3938 O O . GLY B 1 179 ? -6.199 -4.566 0.675 1 85.56 179 GLY B O 1
ATOM 3939 N N . GLY B 1 180 ? -5.422 -6.449 1.524 1 84.25 180 GLY B N 1
ATOM 3940 C CA . GLY B 1 180 ? -4.41 -5.793 2.34 1 84.25 180 GLY B CA 1
ATOM 3941 C C . GLY B 1 180 ? -3.35 -5.082 1.521 1 84.25 180 GLY B C 1
ATOM 3942 O O . GLY B 1 180 ? -2.973 -3.951 1.831 1 84.25 180 GLY B O 1
ATOM 3943 N N . LEU B 1 181 ? -2.961 -5.738 0.508 1 86.5 181 LEU B N 1
ATOM 3944 C CA . LEU B 1 181 ? -1.908 -5.188 -0.337 1 86.5 181 LEU B CA 1
ATOM 3945 C C . LEU B 1 181 ? -2.422 -3.996 -1.14 1 86.5 181 LEU B C 1
ATOM 3947 O O . LEU B 1 181 ? -1.648 -3.111 -1.511 1 86.5 181 LEU B O 1
ATOM 3951 N N . MET B 1 182 ? -3.711 -3.973 -1.349 1 86 182 MET B N 1
ATOM 3952 C CA . MET B 1 182 ? -4.328 -2.871 -2.084 1 86 182 MET B CA 1
ATOM 3953 C C . MET B 1 182 ? -4.758 -1.759 -1.135 1 86 182 MET B C 1
ATOM 3955 O O . MET B 1 182 ? -5.418 -0.803 -1.552 1 86 182 MET B O 1
ATOM 3959 N N . ASP B 1 183 ? -4.406 -1.92 0.066 1 87.38 183 ASP B N 1
ATOM 3960 C CA . ASP B 1 183 ? -4.75 -0.948 1.099 1 87.38 183 ASP B CA 1
ATOM 3961 C C . ASP B 1 183 ? -6.266 -0.79 1.223 1 87.38 183 ASP B C 1
ATOM 3963 O O . ASP B 1 183 ? -6.773 0.331 1.281 1 87.38 183 ASP B O 1
ATOM 3967 N N . GLU B 1 184 ? -6.875 -1.905 1.201 1 84.25 184 GLU B N 1
ATOM 3968 C CA . GLU B 1 184 ? -8.312 -1.933 1.446 1 84.25 184 GLU B CA 1
ATOM 3969 C C . GLU B 1 184 ? -8.633 -1.551 2.889 1 84.25 184 GLU B C 1
ATOM 3971 O O . GLU B 1 184 ? -7.848 -1.822 3.799 1 84.25 184 GLU B O 1
ATOM 3976 N N . ARG B 1 185 ? -9.727 -0.898 3.037 1 80.56 185 ARG B N 1
ATOM 3977 C CA . ARG B 1 185 ? -10.172 -0.492 4.363 1 80.56 185 ARG B CA 1
ATOM 3978 C C . ARG B 1 185 ? -10.406 -1.706 5.258 1 80.56 185 ARG B C 1
ATOM 3980 O O . ARG B 1 185 ? -10.945 -2.719 4.812 1 80.56 185 ARG B O 1
ATOM 3987 N N . HIS B 1 186 ? -9.93 -1.601 6.461 1 79 186 HIS B N 1
ATOM 3988 C CA . HIS B 1 186 ? -10.219 -2.592 7.488 1 79 186 HIS B CA 1
ATOM 3989 C C . HIS B 1 186 ? -11.305 -2.096 8.438 1 79 186 HIS B C 1
ATOM 3991 O O . HIS B 1 186 ? -11.023 -1.349 9.375 1 79 186 HIS B O 1
ATOM 3997 N N . PRO B 1 187 ? -12.477 -2.557 8.258 1 80 187 PRO B N 1
ATOM 3998 C CA . PRO B 1 187 ? -13.609 -2.006 9.008 1 80 187 PRO B CA 1
ATOM 3999 C C . PRO B 1 187 ? -13.398 -2.061 10.523 1 80 187 PRO B C 1
ATOM 4001 O O . PRO B 1 187 ? -13.797 -1.135 11.234 1 80 187 PRO B O 1
ATOM 4004 N N . ALA B 1 188 ? -12.805 -3.105 10.984 1 81.12 188 ALA B N 1
ATOM 4005 C CA . ALA B 1 188 ? -12.594 -3.244 12.422 1 81.12 188 ALA B CA 1
ATOM 4006 C C . ALA B 1 188 ? -11.68 -2.139 12.953 1 81.12 188 ALA B C 1
ATOM 4008 O O . ALA B 1 188 ? -11.93 -1.583 14.023 1 81.12 188 ALA B O 1
ATOM 4009 N N . SER B 1 189 ? -10.633 -1.871 12.203 1 85.94 189 SER B N 1
ATOM 4010 C CA . SER B 1 189 ? -9.719 -0.812 12.609 1 85.94 189 SER B CA 1
ATOM 4011 C C . SER B 1 189 ? -10.391 0.554 12.562 1 85.94 189 SER B C 1
ATOM 4013 O O . SER B 1 189 ? -10.18 1.386 13.445 1 85.94 189 SER B O 1
ATOM 4015 N N . VAL B 1 190 ? -11.195 0.776 11.562 1 89.62 190 VAL B N 1
ATOM 4016 C CA . VAL B 1 190 ? -11.891 2.049 11.422 1 89.62 190 VAL B CA 1
ATOM 4017 C C . VAL B 1 190 ? -12.867 2.236 12.578 1 89.62 190 VAL B C 1
ATOM 4019 O O . VAL B 1 190 ? -12.93 3.316 13.172 1 89.62 190 VAL B O 1
ATOM 4022 N N . THR B 1 191 ? -13.562 1.188 12.883 1 91.56 191 THR B N 1
ATOM 4023 C CA . THR B 1 191 ? -14.523 1.24 13.984 1 91.56 191 THR B CA 1
ATOM 4024 C C . THR B 1 191 ? -13.82 1.557 15.297 1 91.56 191 THR B C 1
ATOM 4026 O O . THR B 1 191 ? -14.32 2.348 16.094 1 91.56 191 THR B O 1
ATOM 4029 N N . THR B 1 192 ? -12.711 0.963 15.492 1 92.69 192 THR B N 1
ATOM 4030 C CA . THR B 1 192 ? -11.945 1.185 16.719 1 92.69 192 THR B CA 1
ATOM 4031 C C . THR B 1 192 ? -11.484 2.637 16.812 1 92.69 192 THR B C 1
ATOM 4033 O O . THR B 1 192 ? -11.609 3.264 17.875 1 92.69 192 THR B O 1
ATOM 4036 N N . VAL B 1 193 ? -10.961 3.17 15.742 1 95.12 193 VAL B N 1
ATOM 4037 C CA . VAL B 1 193 ? -10.477 4.547 15.703 1 95.12 193 VAL B CA 1
ATOM 4038 C C . VAL B 1 193 ? -11.633 5.508 15.977 1 95.12 193 VAL B C 1
ATOM 4040 O O . VAL B 1 193 ? -11.492 6.465 16.734 1 95.12 193 VAL B O 1
ATOM 4043 N N . VAL B 1 194 ? -12.781 5.234 15.383 1 96.25 194 VAL B N 1
ATOM 4044 C CA . VAL B 1 194 ? -13.969 6.066 15.562 1 96.25 194 VAL B CA 1
ATOM 4045 C C . VAL B 1 194 ? -14.383 6.078 17.031 1 96.25 194 VAL B C 1
ATOM 4047 O O . VAL B 1 194 ? -14.672 7.133 17.594 1 96.25 194 VAL B O 1
ATOM 4050 N N . LYS B 1 195 ? -14.383 4.922 17.641 1 96.44 195 LYS B N 1
ATOM 4051 C CA . LYS B 1 195 ? -14.758 4.793 19.047 1 96.44 195 LYS B CA 1
ATOM 4052 C C . LYS B 1 195 ? -13.789 5.562 19.953 1 96.44 195 LYS B C 1
ATOM 4054 O O . LYS B 1 195 ? -14.219 6.27 20.859 1 96.44 195 LYS B O 1
ATOM 4059 N N . ILE B 1 196 ? -12.523 5.445 19.703 1 96.81 196 ILE B N 1
ATOM 4060 C CA . ILE B 1 196 ? -11.484 6.082 20.5 1 96.81 196 ILE B CA 1
ATOM 4061 C C . ILE B 1 196 ? -11.609 7.602 20.391 1 96.81 196 ILE B C 1
ATOM 4063 O O . ILE B 1 196 ? -11.586 8.305 21.406 1 96.81 196 ILE B O 1
ATOM 4067 N N . LEU B 1 197 ? -11.789 8.094 19.188 1 96.94 197 LEU B N 1
ATOM 4068 C CA . LEU B 1 197 ? -11.852 9.531 18.953 1 96.94 197 LEU B CA 1
ATOM 4069 C C . LEU B 1 197 ? -13.125 10.125 19.547 1 96.94 197 LEU B C 1
ATOM 4071 O O . LEU B 1 197 ? -13.117 11.242 20.062 1 96.94 197 LEU B O 1
ATOM 4075 N N . ASN B 1 198 ? -14.219 9.383 19.516 1 96.75 198 ASN B N 1
ATOM 4076 C CA . ASN B 1 198 ? -15.453 9.844 20.156 1 96.75 198 ASN B CA 1
ATOM 4077 C C . ASN B 1 198 ? -15.32 9.898 21.672 1 96.75 198 ASN B C 1
ATOM 4079 O O . ASN B 1 198 ? -15.805 10.836 22.312 1 96.75 198 ASN B O 1
ATOM 4083 N N . ARG B 1 199 ? -14.703 8.938 22.203 1 96.31 199 ARG B N 1
ATOM 4084 C CA . ARG B 1 199 ? -14.539 8.836 23.656 1 96.31 199 ARG B CA 1
ATOM 4085 C C . ARG B 1 199 ? -13.656 9.953 24.188 1 96.31 199 ARG B C 1
ATOM 4087 O O . ARG B 1 199 ? -13.867 10.438 25.297 1 96.31 199 ARG B O 1
ATOM 4094 N N . HIS B 1 200 ? -12.703 10.422 23.422 1 97 200 HIS B N 1
ATOM 4095 C CA . HIS B 1 200 ? -11.734 11.398 23.906 1 97 200 HIS B CA 1
ATOM 4096 C C . HIS B 1 200 ? -11.922 12.75 23.219 1 97 200 HIS B C 1
ATOM 4098 O O . HIS B 1 200 ? -11.047 13.617 23.312 1 97 200 HIS B O 1
ATOM 4104 N N . ARG B 1 201 ? -13 12.914 22.562 1 96.25 201 ARG B N 1
ATOM 4105 C CA . ARG B 1 201 ? -13.25 14.117 21.766 1 96.25 201 ARG B CA 1
ATOM 4106 C C . ARG B 1 201 ? -13.07 15.375 22.609 1 96.25 201 ARG B C 1
ATOM 4108 O O . ARG B 1 201 ? -13.539 15.445 23.75 1 96.25 201 ARG B O 1
ATOM 4115 N N . GLN B 1 202 ? -12.32 16.312 22.094 1 96 202 GLN B N 1
ATOM 4116 C CA . GLN B 1 202 ? -12.133 17.609 22.734 1 96 202 GLN B CA 1
ATOM 4117 C C . GLN B 1 202 ? -12.977 18.688 22.031 1 96 202 GLN B C 1
ATOM 4119 O O . GLN B 1 202 ? -13.328 18.547 20.859 1 96 202 GLN B O 1
ATOM 4124 N N . ASN B 1 203 ? -13.25 19.781 22.703 1 95.88 203 ASN B N 1
ATOM 4125 C CA . ASN B 1 203 ? -14.102 20.844 22.188 1 95.88 203 ASN B CA 1
ATOM 4126 C C . ASN B 1 203 ? -13.469 21.516 20.969 1 95.88 203 ASN B C 1
ATOM 4128 O O . ASN B 1 203 ? -14.18 21.953 20.062 1 95.88 203 ASN B O 1
ATOM 4132 N N . ASN B 1 204 ? -12.109 21.547 20.938 1 96.62 204 ASN B N 1
ATOM 4133 C CA . ASN B 1 204 ? -11.406 22.25 19.859 1 96.62 204 ASN B CA 1
ATOM 4134 C C . ASN B 1 204 ? -11.375 21.422 18.578 1 96.62 204 ASN B C 1
ATOM 4136 O O . ASN B 1 204 ? -10.969 21.906 17.531 1 96.62 204 ASN B O 1
ATOM 4140 N N . TRP B 1 205 ? -11.789 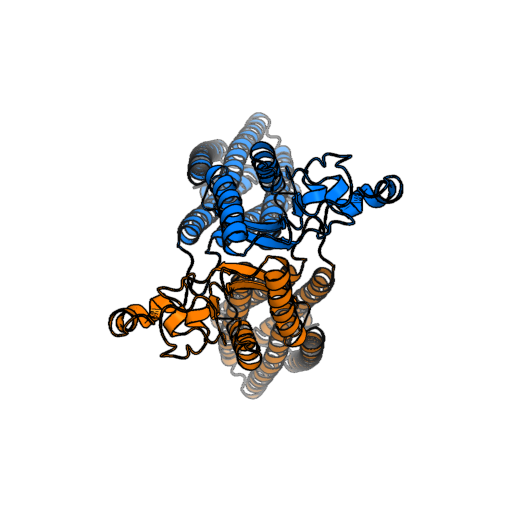20.109 18.766 1 97.25 205 TRP B N 1
ATOM 4141 C CA . TRP B 1 205 ? -11.867 19.25 17.594 1 97.25 205 TRP B CA 1
ATOM 4142 C C . TRP B 1 205 ? -13.203 19.406 16.875 1 97.25 205 TRP B C 1
ATOM 4144 O O . TRP B 1 205 ? -14.125 18.609 17.094 1 97.25 205 TRP B O 1
ATOM 4154 N N . ILE B 1 206 ? -13.336 20.328 16 1 96.44 206 ILE B N 1
ATOM 4155 C CA . ILE B 1 206 ? -14.602 20.719 15.391 1 96.44 206 ILE B CA 1
ATOM 4156 C C . ILE B 1 206 ? -15.109 19.578 14.5 1 96.44 206 ILE B C 1
ATOM 4158 O O . ILE B 1 206 ? -16.297 19.25 14.523 1 96.44 206 ILE B O 1
ATOM 4162 N N . ASP B 1 207 ? -14.086 19.141 13.672 1 94.44 207 ASP B N 1
ATOM 4163 C CA . ASP B 1 207 ? -14.453 18.078 12.734 1 94.44 207 ASP B CA 1
ATOM 4164 C C . ASP B 1 207 ? -13.234 17.25 12.344 1 94.44 207 ASP B C 1
ATOM 4166 O O . ASP B 1 207 ? -12.125 17.766 12.242 1 94.44 207 ASP B O 1
ATOM 4170 N N . ILE B 1 208 ? -13.453 15.938 12.258 1 96.69 208 ILE B N 1
ATOM 4171 C CA . ILE B 1 208 ? -12.453 15.023 11.711 1 96.69 208 ILE B CA 1
ATOM 4172 C C . ILE B 1 208 ? -13 14.359 10.445 1 96.69 208 ILE B C 1
ATOM 4174 O O . ILE B 1 208 ? -14.07 13.742 10.477 1 96.69 208 ILE B O 1
ATOM 4178 N N . HIS B 1 209 ? -12.359 14.555 9.32 1 95.94 209 HIS B N 1
ATOM 4179 C CA . HIS B 1 209 ? -12.805 14 8.047 1 95.94 209 HIS B CA 1
ATOM 4180 C C . HIS B 1 209 ? -11.625 13.477 7.234 1 95.94 209 HIS B C 1
ATOM 4182 O O . HIS B 1 209 ? -10.469 13.617 7.645 1 95.94 209 HIS B O 1
ATOM 4188 N N . ASN B 1 210 ? -11.891 12.773 6.137 1 94 210 ASN B N 1
ATOM 4189 C CA . ASN B 1 210 ? -10.883 12.203 5.246 1 94 210 ASN B CA 1
ATOM 4190 C C . ASN B 1 210 ? -9.938 11.258 5.992 1 94 210 ASN B C 1
ATOM 4192 O O . ASN B 1 210 ? -8.727 11.312 5.801 1 94 210 ASN B O 1
ATOM 4196 N N . MET B 1 211 ? -10.492 10.531 6.906 1 94.56 211 MET B N 1
ATOM 4197 C CA . MET B 1 211 ? -9.711 9.594 7.707 1 94.56 211 MET B CA 1
ATOM 4198 C C . MET B 1 211 ? -9.445 8.305 6.93 1 94.56 211 MET B C 1
ATOM 4200 O O . MET B 1 211 ? -10.367 7.715 6.371 1 94.56 211 MET B O 1
ATOM 4204 N N . ARG B 1 212 ? -8.234 7.941 6.895 1 91.69 212 ARG B N 1
ATOM 4205 C CA . ARG B 1 212 ? -7.797 6.727 6.219 1 91.69 212 ARG B CA 1
ATOM 4206 C C . ARG B 1 212 ? -6.844 5.926 7.098 1 91.69 212 ARG B C 1
ATOM 4208 O O . ARG B 1 212 ? -6.004 6.5 7.797 1 91.69 212 ARG B O 1
ATOM 4215 N N . ILE B 1 213 ? -7.016 4.613 7.051 1 91.19 213 ILE B N 1
ATOM 4216 C CA . ILE B 1 213 ? -6.172 3.73 7.848 1 91.19 213 ILE B CA 1
ATOM 4217 C C . ILE B 1 213 ? -5.504 2.699 6.941 1 91.19 213 ILE B C 1
ATOM 4219 O O . ILE B 1 213 ? -6.176 2.014 6.168 1 91.19 213 ILE B O 1
ATOM 4223 N N . GLN B 1 214 ? -4.262 2.658 7.016 1 87.75 214 GLN B N 1
ATOM 4224 C CA . GLN B 1 214 ? -3.496 1.646 6.301 1 87.75 214 GLN B CA 1
ATOM 4225 C C . GLN B 1 214 ? -2.859 0.652 7.266 1 87.75 214 GLN B C 1
ATOM 4227 O O . GLN B 1 214 ? -2.248 1.05 8.258 1 87.75 214 GLN B O 1
ATOM 4232 N N . GLN B 1 215 ? -3.023 -0.54 6.945 1 84.38 215 GLN B N 1
ATOM 4233 C CA . GLN B 1 215 ? -2.479 -1.592 7.797 1 84.38 215 GLN B CA 1
ATOM 4234 C C . GLN B 1 215 ? -1.154 -2.113 7.246 1 84.38 215 GLN B C 1
ATOM 4236 O O . GLN B 1 215 ? -1.048 -2.42 6.055 1 84.38 215 GLN B O 1
ATOM 4241 N N . TYR B 1 216 ? -0.162 -2.115 8.047 1 83.75 216 TYR B N 1
ATOM 4242 C CA . TYR B 1 216 ? 1.143 -2.711 7.777 1 83.75 216 TYR B CA 1
ATOM 4243 C C . TYR B 1 216 ? 1.483 -3.771 8.82 1 83.75 216 TYR B C 1
ATOM 4245 O O . TYR B 1 216 ? 2.207 -3.498 9.781 1 83.75 216 TYR B O 1
ATOM 4253 N N . GLY B 1 217 ? 1.028 -4.961 8.547 1 78.5 217 GLY B N 1
ATOM 4254 C CA . GLY B 1 217 ? 1.17 -5.961 9.602 1 78.5 217 GLY B CA 1
ATOM 4255 C C . GLY B 1 217 ? 0.474 -5.57 10.891 1 78.5 217 GLY B C 1
ATOM 4256 O O . GLY B 1 217 ? -0.721 -5.27 10.891 1 78.5 217 GLY B O 1
ATOM 4257 N N . ALA B 1 218 ? 1.281 -5.551 11.93 1 78.38 218 ALA B N 1
ATOM 4258 C CA . ALA B 1 218 ? 0.737 -5.156 13.227 1 78.38 218 ALA B CA 1
ATOM 4259 C C . ALA B 1 218 ? 0.65 -3.639 13.352 1 78.38 218 ALA B C 1
ATOM 4261 O O . ALA B 1 218 ? -0.078 -3.117 14.195 1 78.38 218 ALA B O 1
ATOM 4262 N N . ASP B 1 219 ? 1.319 -2.945 12.484 1 84.75 219 ASP B N 1
ATOM 4263 C CA . ASP B 1 219 ? 1.378 -1.488 12.539 1 84.75 219 ASP B CA 1
ATOM 4264 C C . ASP B 1 219 ? 0.26 -0.862 11.711 1 84.75 219 ASP B C 1
ATOM 4266 O O . ASP B 1 219 ? -0.297 -1.51 10.82 1 84.75 219 ASP B O 1
ATOM 4270 N N . LYS B 1 220 ? -0.075 0.314 12.156 1 89.06 220 LYS B N 1
ATOM 4271 C CA . LYS B 1 220 ? -1.114 1.055 11.445 1 89.06 220 LYS B CA 1
ATOM 4272 C C . LYS B 1 220 ? -0.66 2.479 11.141 1 89.06 220 LYS B C 1
ATOM 4274 O O . LYS B 1 220 ? 0.054 3.094 11.93 1 89.06 220 LYS B O 1
ATOM 4279 N N . HIS B 1 221 ? -0.994 2.916 10.023 1 91.19 221 HIS B N 1
ATOM 4280 C CA . HIS B 1 221 ? -0.817 4.309 9.617 1 91.19 221 HIS B CA 1
ATOM 4281 C C . HIS B 1 221 ? -2.162 4.996 9.406 1 91.19 221 HIS B C 1
ATOM 4283 O O . HIS B 1 221 ? -2.986 4.523 8.617 1 91.19 221 HIS B O 1
ATOM 4289 N N . ILE B 1 222 ? -2.371 6.086 10.125 1 94 222 ILE B N 1
ATOM 4290 C CA . ILE B 1 222 ? -3.65 6.785 10.078 1 94 222 ILE B CA 1
ATOM 4291 C C . ILE B 1 222 ? -3.445 8.203 9.547 1 94 222 ILE B C 1
ATOM 4293 O O . ILE B 1 222 ? -2.584 8.938 10.039 1 94 222 ILE B O 1
ATOM 4297 N N . ASP B 1 223 ? -4.152 8.531 8.539 1 93.81 223 ASP B N 1
ATOM 4298 C CA . ASP B 1 223 ? -4.227 9.898 8.031 1 93.81 223 ASP B CA 1
ATOM 4299 C C . ASP B 1 223 ? -5.605 10.5 8.281 1 93.81 223 ASP B C 1
ATOM 4301 O O . ASP B 1 223 ? -6.625 9.836 8.094 1 93.81 223 ASP B O 1
ATOM 4305 N N . LEU B 1 224 ? -5.621 11.672 8.742 1 96.62 224 LEU B N 1
ATOM 4306 C CA . LEU B 1 224 ? -6.918 12.312 8.922 1 96.62 224 LEU B CA 1
ATOM 4307 C C . LEU B 1 224 ? -6.785 13.828 8.859 1 96.62 224 LEU B C 1
ATOM 4309 O O . LEU B 1 224 ? -5.688 14.367 9.008 1 96.62 224 LEU B O 1
ATOM 4313 N N . HIS B 1 225 ? -7.855 14.484 8.523 1 97.5 225 HIS B N 1
ATOM 4314 C CA . HIS B 1 225 ? -7.973 15.93 8.602 1 97.5 225 HIS B CA 1
ATOM 4315 C C . HIS B 1 225 ? -8.664 16.359 9.891 1 97.5 225 HIS B C 1
ATOM 4317 O O . HIS B 1 225 ? -9.664 15.758 10.297 1 97.5 225 HIS B O 1
ATOM 4323 N N . LEU B 1 226 ? -8.117 17.297 10.539 1 98.06 226 LEU B N 1
ATOM 4324 C CA . LEU B 1 226 ? -8.688 17.859 11.766 1 98.06 226 LEU B CA 1
ATOM 4325 C C . LEU B 1 226 ? -9.008 19.344 11.594 1 98.06 226 LEU B C 1
ATOM 4327 O O . LEU B 1 226 ? -8.117 20.141 11.297 1 98.06 226 LEU B O 1
ATOM 4331 N N . THR B 1 227 ? -10.281 19.672 11.742 1 98.12 227 THR B N 1
ATOM 4332 C CA . THR B 1 227 ? -10.695 21.078 11.664 1 98.12 227 THR B CA 1
ATOM 4333 C C . THR B 1 227 ? -10.641 21.734 13.039 1 98.12 227 THR B C 1
ATOM 4335 O O . THR B 1 227 ? -11.188 21.203 14.008 1 98.12 227 THR B O 1
ATOM 4338 N N . MET B 1 228 ? -10 22.859 13.117 1 97.94 228 MET B N 1
ATOM 4339 C CA . MET B 1 228 ? -9.844 23.609 14.352 1 97.94 228 MET B CA 1
ATOM 4340 C C . MET B 1 228 ? -10.102 25.094 14.125 1 97.94 228 MET B C 1
ATOM 4342 O O . MET B 1 228 ? -10.242 25.531 12.984 1 97.94 228 MET B O 1
ATOM 4346 N N . PRO B 1 229 ? -10.203 25.859 15.25 1 97.56 229 PRO B N 1
ATOM 4347 C CA . PRO B 1 229 ? -10.391 27.312 15.07 1 97.56 229 PRO B CA 1
ATOM 4348 C C . PRO B 1 229 ? -9.297 27.938 14.203 1 97.56 229 PRO B C 1
ATOM 4350 O O . PRO B 1 229 ? -8.109 27.719 14.453 1 97.56 229 PRO B O 1
ATOM 4353 N N . TYR B 1 230 ? -9.75 28.703 13.234 1 97.25 230 TYR B N 1
ATOM 4354 C CA . TYR B 1 230 ? -8.828 29.219 12.234 1 97.25 230 TYR B CA 1
ATOM 4355 C C . TYR B 1 230 ? -7.84 30.203 12.859 1 97.25 230 TYR B C 1
ATOM 4357 O O . TYR B 1 230 ? -6.789 30.484 12.281 1 97.25 230 TYR B O 1
ATOM 4365 N N . TYR B 1 231 ? -8.117 30.719 14.047 1 96.44 231 TYR B N 1
ATOM 4366 C CA . TYR B 1 231 ? -7.297 31.766 14.664 1 96.44 231 TYR B CA 1
ATOM 4367 C C . TYR B 1 231 ? -6.254 31.156 15.594 1 96.44 231 TYR B C 1
ATOM 4369 O O . TYR B 1 231 ? -5.445 31.875 16.188 1 96.44 231 TYR B O 1
ATOM 4377 N N . PHE B 1 232 ? -6.262 29.797 15.773 1 97.25 232 PHE B N 1
ATOM 4378 C CA . PHE B 1 232 ? -5.195 29.172 16.547 1 97.25 232 PHE B CA 1
ATOM 4379 C C . PHE B 1 232 ? -3.838 29.422 15.891 1 97.25 232 PHE B C 1
ATOM 4381 O O . PHE B 1 232 ? -3.715 29.359 14.664 1 97.25 232 PHE B O 1
ATOM 4388 N N . ASP B 1 233 ? -2.84 29.688 16.688 1 96.75 233 ASP B N 1
ATOM 4389 C CA . ASP B 1 233 ? -1.498 29.719 16.109 1 96.75 233 ASP B CA 1
ATOM 4390 C C . ASP B 1 233 ? -0.937 28.312 15.922 1 96.75 233 ASP B C 1
ATOM 4392 O O . ASP B 1 233 ? -1.552 27.328 16.344 1 96.75 233 ASP B O 1
ATOM 4396 N N . LEU B 1 234 ? 0.112 28.188 15.227 1 97.38 234 LEU B N 1
ATOM 4397 C CA . LEU B 1 234 ? 0.626 26.891 14.797 1 97.38 234 LEU B CA 1
ATOM 4398 C C . LEU B 1 234 ? 1.048 26.062 16 1 97.38 234 LEU B C 1
ATOM 4400 O O . LEU B 1 234 ? 0.933 24.828 15.977 1 97.38 234 LEU B O 1
ATOM 4404 N N . LYS B 1 235 ? 1.572 26.672 17.031 1 96.88 235 LYS B N 1
ATOM 4405 C CA . LYS B 1 235 ? 1.918 25.938 18.25 1 96.88 235 LYS B CA 1
ATOM 4406 C C . LYS B 1 235 ? 0.681 25.297 18.875 1 96.88 235 LYS B C 1
ATOM 4408 O O . LYS B 1 235 ? 0.701 24.125 19.234 1 96.88 235 LYS B O 1
ATOM 4413 N N . GLU B 1 236 ? -0.376 26.094 19.031 1 96.69 236 GLU B N 1
ATOM 4414 C CA . GLU B 1 236 ? -1.64 25.594 19.547 1 96.69 236 GLU B CA 1
ATOM 4415 C C . GLU B 1 236 ? -2.174 24.453 18.703 1 96.69 236 GLU B C 1
ATOM 4417 O O . GLU B 1 236 ? -2.635 23.438 19.234 1 96.69 236 GLU B O 1
ATOM 4422 N N . VAL B 1 237 ? -2.113 24.672 17.406 1 97.38 237 VAL B N 1
ATOM 4423 C CA . VAL B 1 237 ? -2.572 23.656 16.469 1 97.38 237 VAL B CA 1
ATOM 4424 C C . VAL B 1 237 ? -1.783 22.359 16.672 1 97.38 237 VAL B C 1
ATOM 4426 O O . VAL B 1 237 ? -2.365 21.281 16.75 1 97.38 237 VAL B O 1
ATOM 4429 N N . HIS B 1 238 ? -0.512 22.516 16.688 1 97.06 238 HIS B N 1
ATOM 4430 C CA . HIS B 1 238 ? 0.372 21.359 16.844 1 97.06 238 HIS B CA 1
ATOM 4431 C C . HIS B 1 238 ? 0.093 20.641 18.156 1 97.06 238 HIS B C 1
ATOM 4433 O O . HIS B 1 238 ? 0.125 19.406 18.203 1 97.06 238 HIS B O 1
ATOM 4439 N N . ASP B 1 239 ? -0.137 21.375 19.219 1 97.06 239 ASP B N 1
ATOM 4440 C CA . ASP B 1 239 ? -0.443 20.766 20.516 1 97.06 239 ASP B CA 1
ATOM 4441 C C . ASP B 1 239 ? -1.717 19.922 20.438 1 97.06 239 ASP B C 1
ATOM 4443 O O . ASP B 1 239 ? -1.774 18.828 21 1 97.06 239 ASP B O 1
ATOM 4447 N N . GLU B 1 240 ? -2.766 20.484 19.812 1 96.94 240 GLU B N 1
ATOM 4448 C CA . GLU B 1 240 ? -4.004 19.734 19.641 1 96.94 240 GLU B CA 1
ATOM 4449 C C . GLU B 1 240 ? -3.766 18.453 18.828 1 96.94 240 GLU B C 1
ATOM 4451 O O . GLU B 1 240 ? -4.32 17.406 19.156 1 96.94 240 GLU B O 1
ATOM 4456 N N . VAL B 1 241 ? -2.979 18.578 17.781 1 97.5 241 VAL B N 1
ATOM 4457 C CA . VAL B 1 241 ? -2.66 17.438 16.922 1 97.5 241 VAL B CA 1
ATOM 4458 C C . VAL B 1 241 ? -1.944 16.359 17.734 1 97.5 241 VAL B C 1
ATOM 4460 O O . VAL B 1 241 ? -2.23 15.172 17.578 1 97.5 241 VAL B O 1
ATOM 4463 N N . GLU B 1 242 ? -1.029 16.766 18.562 1 97.06 242 GLU B N 1
ATOM 4464 C CA . GLU B 1 242 ? -0.301 15.828 19.406 1 97.06 242 GLU B CA 1
ATOM 4465 C C . GLU B 1 242 ? -1.251 15.047 20.312 1 97.06 242 GLU B C 1
ATOM 4467 O O . GLU B 1 242 ? -1.04 13.859 20.562 1 97.06 242 GLU B O 1
ATOM 4472 N N . VAL B 1 243 ? -2.244 15.703 20.812 1 97.5 243 VAL B N 1
ATOM 4473 C CA . VAL B 1 243 ? -3.219 15.039 21.672 1 97.5 243 VAL B CA 1
ATOM 4474 C C . VAL B 1 243 ? -3.957 13.961 20.875 1 97.5 243 VAL B C 1
ATOM 4476 O O . VAL B 1 243 ? -4.164 12.852 21.359 1 97.5 243 VAL B O 1
ATOM 4479 N N . VAL B 1 244 ? -4.387 14.281 19.656 1 97.31 244 VAL B N 1
ATOM 4480 C CA . VAL B 1 244 ? -5.059 13.312 18.797 1 97.31 244 VAL B CA 1
ATOM 4481 C C . VAL B 1 244 ? -4.148 12.102 18.578 1 97.31 244 VAL B C 1
ATOM 4483 O O . VAL B 1 244 ? -4.598 10.961 18.672 1 97.31 244 VAL B O 1
ATOM 4486 N N . GLU B 1 245 ? -2.912 12.406 18.234 1 96.75 245 GLU B N 1
ATOM 4487 C CA . GLU B 1 245 ? -1.94 11.344 17.984 1 96.75 245 GLU B CA 1
ATOM 4488 C C . GLU B 1 245 ? -1.771 10.453 19.219 1 96.75 245 GLU B C 1
ATOM 4490 O O . GLU B 1 245 ? -1.771 9.227 19.109 1 96.75 245 GLU B O 1
ATOM 4495 N N . GLU B 1 246 ? -1.658 11.055 20.359 1 96.5 246 GLU B N 1
ATOM 4496 C CA . GLU B 1 246 ? -1.447 10.312 21.609 1 96.5 246 GLU B CA 1
ATOM 4497 C C . GLU B 1 246 ? -2.645 9.43 21.938 1 96.5 246 GLU B C 1
ATOM 4499 O O . GLU B 1 246 ? -2.479 8.281 22.359 1 96.5 246 GLU B O 1
ATOM 4504 N N . VAL B 1 247 ? -3.805 9.992 21.797 1 96.56 247 VAL B N 1
ATOM 4505 C CA . VAL B 1 247 ? -5.035 9.266 22.094 1 96.56 247 VAL B CA 1
ATOM 4506 C C . VAL B 1 247 ? -5.125 8.023 21.203 1 96.56 247 VAL B C 1
ATOM 4508 O O . VAL B 1 247 ? -5.484 6.941 21.688 1 96.56 247 VAL B O 1
ATOM 4511 N N . LEU B 1 248 ? -4.809 8.141 19.953 1 96.25 248 LEU B N 1
ATOM 4512 C CA . LEU B 1 248 ? -4.875 7.02 19.016 1 96.25 248 LEU B CA 1
ATOM 4513 C C . LEU B 1 248 ? -3.758 6.016 19.281 1 96.25 248 LEU B C 1
ATOM 4515 O O . LEU B 1 248 ? -3.99 4.805 19.281 1 96.25 248 LEU B O 1
ATOM 4519 N N . GLU B 1 249 ? -2.57 6.543 19.531 1 94.69 249 GLU B N 1
ATOM 4520 C CA . GLU B 1 249 ? -1.425 5.68 19.797 1 94.69 249 GLU B CA 1
ATOM 4521 C C . GLU B 1 249 ? -1.66 4.832 21.047 1 94.69 249 GLU B C 1
ATOM 4523 O O . GLU B 1 249 ? -1.297 3.654 21.078 1 94.69 249 GLU B O 1
ATOM 4528 N N . LYS B 1 250 ? -2.236 5.391 22.031 1 93.75 250 LYS B N 1
ATOM 4529 C CA . LYS B 1 250 ? -2.48 4.691 23.281 1 93.75 250 LYS B CA 1
ATOM 4530 C C . LYS B 1 250 ? -3.688 3.764 23.172 1 93.75 250 LYS B C 1
ATOM 4532 O O . LYS B 1 250 ? -3.766 2.754 23.875 1 93.75 250 LYS B O 1
ATOM 4537 N N . GLY B 1 251 ? -4.578 4.043 22.328 1 91.94 251 GLY B N 1
ATOM 4538 C CA . GLY B 1 251 ? -5.828 3.305 22.25 1 91.94 251 GLY B CA 1
ATOM 4539 C C . GLY B 1 251 ? -5.766 2.119 21.312 1 91.94 251 GLY B C 1
ATOM 4540 O O . GLY B 1 251 ? -6.629 1.24 21.344 1 91.94 251 GLY B O 1
ATOM 4541 N N . MET B 1 252 ? -4.828 2.104 20.516 1 88.69 252 MET B N 1
ATOM 4542 C CA . MET B 1 252 ? -4.742 1.034 19.531 1 88.69 252 MET B CA 1
ATOM 4543 C C . MET B 1 252 ? -3.533 0.144 19.797 1 88.69 252 MET B C 1
ATOM 4545 O O . MET B 1 252 ? -2.568 0.573 20.438 1 88.69 252 MET B O 1
ATOM 4549 N N . SER B 1 253 ? -3.635 -1.067 19.281 1 81.81 253 SER B N 1
ATOM 4550 C CA . SER B 1 253 ? -2.537 -2.018 19.438 1 81.81 253 SER B CA 1
ATOM 4551 C C . SER B 1 253 ? -1.48 -1.82 18.359 1 81.81 253 SER B C 1
ATOM 4553 O O . SER B 1 253 ? -1.789 -1.356 17.25 1 81.81 253 SER B O 1
ATOM 4555 N N . GLY B 1 254 ? -0.2 -2.168 18.672 1 80.12 254 GLY B N 1
ATOM 4556 C CA . GLY B 1 254 ? 0.888 -2.025 17.719 1 80.12 254 GLY B CA 1
ATOM 4557 C C . GLY B 1 254 ? 1.408 -0.604 17.625 1 80.12 254 GLY B C 1
ATOM 4558 O O . GLY B 1 254 ? 1.024 0.262 18.406 1 80.12 254 GLY B O 1
ATOM 4559 N N . HIS B 1 255 ? 2.289 -0.415 16.719 1 86.56 255 HIS B N 1
ATOM 4560 C CA . HIS B 1 255 ? 2.781 0.934 16.453 1 86.56 255 HIS B CA 1
ATOM 4561 C C . HIS B 1 255 ? 1.843 1.688 15.516 1 86.56 255 HIS B C 1
ATOM 4563 O O . HIS B 1 255 ? 1.473 1.177 14.461 1 86.56 255 HIS B O 1
ATOM 4569 N N . VAL B 1 256 ? 1.406 2.812 16.016 1 91 256 VAL B N 1
ATOM 4570 C CA . VAL B 1 256 ? 0.481 3.625 15.242 1 91 256 VAL B CA 1
ATOM 4571 C C . VAL B 1 256 ? 1.143 4.953 14.875 1 91 256 VAL B C 1
ATOM 4573 O O . VAL B 1 256 ? 1.648 5.664 15.742 1 91 256 VAL B O 1
ATOM 4576 N N . GLU B 1 257 ? 1.26 5.164 13.648 1 91.81 257 GLU B N 1
ATOM 4577 C CA . GLU B 1 257 ? 1.689 6.477 13.164 1 91.81 257 GLU B CA 1
ATOM 4578 C C . GLU B 1 257 ? 0.509 7.285 12.641 1 91.81 257 GLU B C 1
ATOM 4580 O O . GLU B 1 257 ? -0.248 6.805 11.789 1 91.81 257 GLU B O 1
ATOM 4585 N N . VAL B 1 258 ? 0.385 8.484 13.164 1 94.5 258 VAL B N 1
ATOM 4586 C CA . VAL B 1 258 ? -0.76 9.312 12.797 1 94.5 258 VAL B CA 1
ATOM 4587 C C . VAL B 1 258 ? -0.279 10.57 12.078 1 94.5 258 VAL B C 1
ATOM 4589 O O . VAL B 1 258 ? 0.632 11.25 12.547 1 94.5 258 VAL B O 1
ATOM 4592 N N . PHE B 1 259 ? -0.818 10.766 10.93 1 93.88 259 PHE B N 1
ATOM 4593 C CA . PHE B 1 259 ? -0.59 11.984 10.164 1 93.88 259 PHE B CA 1
ATOM 4594 C C . PHE B 1 259 ? -1.84 12.852 10.148 1 93.88 259 PHE B C 1
ATOM 4596 O O . PHE B 1 259 ? -2.875 12.453 9.609 1 93.88 259 PHE B O 1
ATOM 4603 N N . VAL B 1 260 ? -1.718 14.023 10.734 1 96.62 260 VAL B N 1
ATOM 4604 C CA . VAL B 1 260 ? -2.893 14.883 10.867 1 96.62 260 VAL B CA 1
ATOM 4605 C C . VAL B 1 260 ? -2.703 16.156 10.031 1 96.62 260 VAL B C 1
ATOM 4607 O O . VAL B 1 260 ? -1.732 16.891 10.219 1 96.62 260 VAL B O 1
ATOM 4610 N N . HIS B 1 261 ? -3.549 16.344 9.078 1 96.19 261 HIS B N 1
ATOM 4611 C CA . HIS B 1 261 ? -3.65 17.609 8.344 1 96.19 261 HIS B CA 1
ATOM 4612 C C . HIS B 1 261 ? -4.613 18.562 9.039 1 96.19 261 HIS B C 1
ATOM 4614 O O . HIS B 1 261 ? -5.797 18.266 9.188 1 96.19 261 HIS B O 1
ATOM 4620 N N . ALA B 1 262 ? -4.164 19.688 9.438 1 97.44 262 ALA B N 1
ATOM 4621 C CA . ALA B 1 262 ? -4.977 20.656 10.164 1 97.44 262 ALA B CA 1
ATOM 4622 C C . ALA B 1 262 ? -5.707 21.594 9.203 1 97.44 262 ALA B C 1
ATOM 4624 O O . ALA B 1 262 ? -5.086 22.203 8.336 1 97.44 262 ALA B O 1
ATOM 4625 N N . ASP B 1 263 ? -7.039 21.734 9.375 1 97.31 263 ASP B N 1
ATOM 4626 C CA . ASP B 1 263 ? -7.875 22.609 8.562 1 97.31 263 ASP B CA 1
ATOM 4627 C C . ASP B 1 263 ? -8.516 23.703 9.406 1 97.31 263 ASP B C 1
ATOM 4629 O O . ASP B 1 263 ? -8.938 23.469 10.539 1 97.31 263 ASP B O 1
ATOM 4633 N N . PRO B 1 264 ? -8.547 24.906 8.828 1 98.06 264 PRO B N 1
ATOM 4634 C CA . PRO B 1 264 ? -9.266 25.969 9.539 1 98.06 264 PRO B CA 1
ATOM 4635 C C . PRO B 1 264 ? -10.781 25.828 9.43 1 98.06 264 PRO B C 1
ATOM 4637 O O . PRO B 1 264 ? -11.289 25.391 8.398 1 98.06 264 PRO B O 1
ATOM 4640 N N . CYS B 1 265 ? -11.414 26.219 10.477 1 97.5 265 CYS B N 1
ATOM 4641 C CA . CYS B 1 265 ? -12.875 26.219 10.422 1 97.5 265 CYS B CA 1
ATOM 4642 C C . CYS B 1 265 ? -13.383 27.328 9.5 1 97.5 265 CYS B C 1
ATOM 4644 O O . CYS B 1 265 ? -12.648 28.266 9.203 1 97.5 265 CYS B O 1
ATOM 4646 N N . ILE B 1 266 ? -14.547 27.109 9.023 1 95.75 266 ILE B N 1
ATOM 4647 C CA . ILE B 1 266 ? -15.312 28.094 8.266 1 95.75 266 ILE B CA 1
ATOM 4648 C C . ILE B 1 266 ? -16.531 28.531 9.078 1 95.75 266 ILE B C 1
ATOM 4650 O O . ILE B 1 266 ? -17.578 27.875 9.031 1 95.75 266 ILE B O 1
ATOM 4654 N N . PRO B 1 267 ? -16.391 29.703 9.703 1 94.5 267 PRO B N 1
ATOM 4655 C CA . PRO B 1 267 ? -17.422 30.109 10.672 1 94.5 267 PRO B CA 1
ATOM 4656 C C . PRO B 1 267 ? -18.828 30.078 10.086 1 94.5 267 PRO B C 1
ATOM 4658 O O . PRO B 1 267 ? -19.766 29.625 10.75 1 94.5 267 PRO B O 1
ATOM 4661 N N . GLU B 1 268 ? -19 30.422 8.836 1 91.81 268 GLU B N 1
ATOM 4662 C CA . GLU B 1 268 ? -20.312 30.484 8.195 1 91.81 268 GLU B CA 1
ATOM 4663 C C . GLU B 1 268 ? -20.969 29.109 8.141 1 91.81 268 GLU B C 1
ATOM 4665 O O . GLU B 1 268 ? -22.188 28.984 8.109 1 91.81 268 GLU B O 1
ATOM 4670 N N . LYS B 1 269 ? -20.125 28.141 8.219 1 93.62 269 LYS B N 1
ATOM 4671 C CA . LYS B 1 269 ? -20.641 26.797 8.023 1 93.62 269 LYS B CA 1
ATOM 4672 C C . LYS B 1 269 ? -20.391 25.922 9.25 1 93.62 269 LYS B C 1
ATOM 4674 O O . LYS B 1 269 ? -21.266 25.141 9.641 1 93.62 269 LYS B O 1
ATOM 4679 N N . CYS B 1 270 ? -19.328 26.062 9.922 1 95.06 270 CYS B N 1
ATOM 4680 C CA . CYS B 1 270 ? -18.875 25.156 10.969 1 95.06 270 CYS B CA 1
ATOM 4681 C C . CYS B 1 270 ? -19.484 25.531 12.32 1 95.06 270 CYS B C 1
ATOM 4683 O O . CYS B 1 270 ? -19.609 24.672 13.195 1 95.06 270 CYS B O 1
ATOM 4685 N N . CYS B 1 271 ? -19.891 26.766 12.484 1 94.75 271 CYS B N 1
ATOM 4686 C CA . CYS B 1 271 ? -20.344 27.219 13.789 1 94.75 271 CYS B CA 1
ATOM 4687 C C . CYS B 1 271 ? -21.562 26.422 14.266 1 94.75 271 CYS B C 1
ATOM 4689 O O . CYS B 1 271 ? -21.734 26.219 15.469 1 94.75 271 CYS B O 1
ATOM 4691 N N . HIS B 1 272 ? -22.328 25.906 13.336 1 92.69 272 HIS B N 1
ATOM 4692 C CA . HIS B 1 272 ? -23.594 25.25 13.641 1 92.69 272 HIS B CA 1
ATOM 4693 C C . HIS B 1 272 ? -23.391 23.984 14.445 1 92.69 272 HIS B C 1
ATOM 4695 O O . HIS B 1 272 ? -24.281 23.547 15.172 1 92.69 272 HIS B O 1
ATOM 4701 N N . TYR B 1 273 ? -22.172 23.391 14.273 1 94.19 273 TYR B N 1
ATOM 4702 C CA . TYR B 1 273 ? -21.938 22.156 14.992 1 94.19 273 TYR B CA 1
ATOM 4703 C C . TYR B 1 273 ? -20.641 22.203 15.789 1 94.19 273 TYR B C 1
ATOM 4705 O O . TYR B 1 273 ? -20.188 21.188 16.328 1 94.19 273 TYR B O 1
ATOM 4713 N N . CYS B 1 274 ? -20.016 23.344 15.859 1 95.25 274 CYS B N 1
ATOM 4714 C CA . CYS B 1 274 ? -18.766 23.562 16.578 1 95.25 274 CYS B CA 1
ATOM 4715 C C . CYS B 1 274 ? -18.969 23.516 18.078 1 95.25 274 CYS B C 1
ATOM 4717 O O . CYS B 1 274 ? -19.891 24.172 18.594 1 95.25 274 CYS B O 1
ATOM 4719 N N . GLN B 1 275 ? -18.109 22.844 18.828 1 94.5 275 GLN B N 1
ATOM 4720 C CA . GLN B 1 275 ? -18.266 22.656 20.266 1 94.5 275 GLN B CA 1
ATOM 4721 C C . GLN B 1 275 ? -17.344 23.594 21.031 1 94.5 275 GLN B C 1
ATOM 4723 O O . GLN B 1 275 ? -17.312 23.547 22.266 1 94.5 275 GLN B O 1
ATOM 4728 N N . VAL B 1 276 ? -16.531 24.406 20.344 1 95.31 276 VAL B N 1
ATOM 4729 C CA . VAL B 1 276 ? -15.609 25.297 21.016 1 95.31 276 VAL B CA 1
ATOM 4730 C C . VAL B 1 276 ? -16.375 26.25 21.938 1 95.31 276 VAL B C 1
ATOM 4732 O O . VAL B 1 276 ? -17.344 26.875 21.516 1 95.31 276 VAL B O 1
ATOM 4735 N N . LYS B 1 277 ? -15.812 26.312 23.156 1 91.12 277 LYS B N 1
ATOM 4736 C CA . LYS B 1 277 ? -16.438 27.203 24.125 1 91.12 277 LYS B CA 1
ATOM 4737 C C . LYS B 1 277 ? -15.844 28.609 24.047 1 91.12 277 LYS B C 1
ATOM 4739 O O . LYS B 1 277 ? -14.641 28.766 23.828 1 91.12 277 LYS B O 1
ATOM 4744 N N . ASP B 1 278 ? -16.578 29.672 24.172 1 91.44 278 ASP B N 1
ATOM 4745 C CA . ASP B 1 278 ? -16.156 31.062 24.25 1 91.44 278 ASP B CA 1
ATOM 4746 C C . ASP B 1 278 ? -15.352 31.469 23.031 1 91.44 278 ASP B C 1
ATOM 4748 O O . ASP B 1 278 ? -14.273 32.062 23.141 1 91.44 278 ASP B O 1
ATOM 4752 N N . CYS B 1 279 ? -15.727 31.078 21.875 1 94.75 279 CYS B N 1
ATOM 4753 C CA . CYS B 1 279 ? -15.078 31.422 20.625 1 94.75 279 CYS B CA 1
ATOM 4754 C C . CYS B 1 279 ? -15.234 32.906 20.328 1 94.75 279 CYS B C 1
ATOM 4756 O O . CYS B 1 279 ? -16.344 33.438 20.266 1 94.75 279 CYS B O 1
ATOM 4758 N N . PRO B 1 280 ? -14.211 33.625 20.109 1 94.12 280 PRO B N 1
ATOM 4759 C CA . PRO B 1 280 ? -14.266 35.062 19.891 1 94.12 280 PRO B CA 1
ATOM 4760 C C . PRO B 1 280 ? -14.812 35.438 18.516 1 94.12 280 PRO B C 1
ATOM 4762 O O . PRO B 1 280 ? -15.148 36.625 18.266 1 94.12 280 PRO B O 1
ATOM 4765 N N . VAL B 1 281 ? -14.992 34.469 17.641 1 93.56 281 VAL B N 1
ATOM 4766 C CA . VAL B 1 281 ? -15.367 34.812 16.266 1 93.56 281 VAL B CA 1
ATOM 4767 C C . VAL B 1 281 ? -16.625 34.031 15.875 1 93.56 281 VAL B C 1
ATOM 4769 O O . VAL B 1 281 ? -16.906 33.875 14.688 1 93.56 281 VAL B O 1
ATOM 4772 N N . ARG B 1 282 ? -17.328 33.562 16.766 1 94.81 282 ARG B N 1
ATOM 4773 C CA . ARG B 1 282 ? -18.516 32.75 16.469 1 94.81 282 ARG B CA 1
ATOM 4774 C C . ARG B 1 282 ? -19.547 33.594 15.711 1 94.81 282 ARG B C 1
ATOM 4776 O O . ARG B 1 282 ? -19.875 34.719 16.109 1 94.81 282 ARG B O 1
ATOM 4783 N N . LEU B 1 283 ? -20.094 33.031 14.656 1 94.5 283 LEU B N 1
ATOM 4784 C CA . LEU B 1 283 ? -21.062 33.75 13.82 1 94.5 283 LEU B CA 1
ATOM 4785 C C . LEU B 1 283 ? -22.469 33.188 14.031 1 94.5 283 LEU B C 1
ATOM 4787 O O . LEU B 1 283 ? -23.453 33.938 13.891 1 94.5 283 LEU B O 1
ATOM 4791 N N . TYR B 1 284 ? -22.609 31.875 14.266 1 93.44 284 TYR B N 1
ATOM 4792 C CA . TYR B 1 284 ? -23.906 31.219 14.445 1 93.44 284 TYR B CA 1
ATOM 4793 C C . TYR B 1 284 ? -23.906 30.375 15.719 1 93.44 284 TYR B C 1
ATOM 4795 O O . TYR B 1 284 ? -22.859 29.875 16.141 1 93.44 284 TYR B O 1
ATOM 4803 N N . PRO B 1 285 ? -25.078 30.25 16.375 1 91.88 285 PRO B N 1
ATOM 4804 C CA . PRO B 1 285 ? -25.156 29.391 17.547 1 91.88 285 PRO B CA 1
ATOM 4805 C C . PRO B 1 285 ? -25.031 27.906 17.203 1 91.88 285 PRO B C 1
ATOM 4807 O O . PRO B 1 285 ? -25.359 27.5 16.078 1 91.88 285 PRO B O 1
ATOM 4810 N N . LYS B 1 286 ? -24.453 27.156 18.109 1 90.94 286 LYS B N 1
ATOM 4811 C CA . LYS B 1 286 ? -24.406 25.703 17.953 1 90.94 286 LYS B CA 1
ATOM 4812 C C . LYS B 1 286 ? -25.812 25.109 17.969 1 90.94 286 LYS B C 1
ATOM 4814 O O . LYS B 1 286 ? -26.578 25.312 18.922 1 90.94 286 LYS B O 1
ATOM 4819 N N . THR B 1 287 ? -26.266 24.359 16.953 1 88.5 287 THR B N 1
ATOM 4820 C CA . THR B 1 287 ? -27.609 23.828 16.859 1 88.5 287 THR B CA 1
ATOM 4821 C C . THR B 1 287 ? -27.594 22.297 16.844 1 88.5 287 THR B C 1
ATOM 4823 O O . THR B 1 287 ? -28.625 21.656 17.062 1 88.5 287 THR B O 1
ATOM 4826 N N . LYS B 1 288 ? -26.391 21.766 16.578 1 88.81 288 LYS B N 1
ATOM 4827 C CA . LYS B 1 288 ? -26.312 20.312 16.438 1 88.81 288 LYS B CA 1
ATOM 4828 C C . LYS B 1 288 ? -24.953 19.797 16.922 1 88.81 288 LYS B C 1
ATOM 4830 O O . LYS B 1 288 ? -23.953 20.531 16.906 1 88.81 288 LYS B O 1
ATOM 4835 N N . LYS B 1 289 ? -25.016 18.609 17.406 1 89.75 289 LYS B N 1
ATOM 4836 C CA . LYS B 1 289 ? -23.781 17.875 17.656 1 89.75 289 LYS B CA 1
ATOM 4837 C C . LYS B 1 289 ? -23.641 16.703 16.672 1 89.75 289 LYS B C 1
ATOM 4839 O O . LYS B 1 289 ? -24.422 15.758 16.703 1 89.75 289 LYS B O 1
ATOM 4844 N N . VAL B 1 290 ? -22.688 16.781 15.852 1 92.44 290 VAL B N 1
ATOM 4845 C CA . VAL B 1 290 ? -22.484 15.758 14.836 1 92.44 290 VAL B CA 1
ATOM 4846 C C . VAL B 1 290 ? -21.859 14.516 15.469 1 92.44 290 VAL B C 1
ATOM 4848 O O . VAL B 1 290 ? -20.812 14.609 16.109 1 92.44 290 VAL B O 1
ATOM 4851 N N . GLN B 1 291 ? -22.5 13.414 15.312 1 92.38 291 GLN B N 1
ATOM 4852 C CA . GLN B 1 291 ? -21.922 12.156 15.758 1 92.38 291 GLN B CA 1
ATOM 4853 C C . GLN B 1 291 ? -20.922 11.617 14.734 1 92.38 291 GLN B C 1
ATOM 4855 O O . GLN B 1 291 ? -21.25 11.453 13.562 1 92.38 291 GLN B O 1
ATOM 4860 N N . TRP B 1 292 ? -19.75 11.367 15.227 1 95.25 292 TRP B N 1
ATOM 4861 C CA . TRP B 1 292 ? -18.734 10.859 14.32 1 95.25 292 TRP B CA 1
ATOM 4862 C C . TRP B 1 292 ? -18.906 9.367 14.078 1 95.25 292 TRP B C 1
ATOM 4864 O O . TRP B 1 292 ? -19.141 8.602 15.023 1 95.25 292 TRP B O 1
ATOM 4874 N N . ASN B 1 293 ? -18.922 8.953 12.859 1 94.25 293 ASN B N 1
ATOM 4875 C CA . ASN B 1 293 ? -19.016 7.551 12.469 1 94.25 293 ASN B CA 1
ATOM 4876 C C . ASN B 1 293 ? -18.094 7.227 11.305 1 94.25 293 ASN B C 1
ATOM 4878 O O . ASN B 1 293 ? -17.391 8.109 10.805 1 94.25 293 ASN B O 1
ATOM 4882 N N . MET B 1 294 ? -18.141 6.012 10.922 1 90.5 294 MET B N 1
ATOM 4883 C CA . MET B 1 294 ? -17.219 5.527 9.898 1 90.5 294 MET B CA 1
ATOM 4884 C C . MET B 1 294 ? -17.484 6.219 8.562 1 90.5 294 MET B C 1
ATOM 4886 O O . MET B 1 294 ? -16.547 6.48 7.805 1 90.5 294 MET B O 1
ATOM 4890 N N . VAL B 1 295 ? -18.672 6.578 8.305 1 90 295 VAL B N 1
ATOM 4891 C CA . VAL B 1 295 ? -19.062 7.109 7.004 1 90 295 VAL B CA 1
ATOM 4892 C C . VAL B 1 295 ? -18.656 8.578 6.902 1 90 295 VAL B C 1
ATOM 4894 O O . VAL B 1 295 ? -17.953 8.961 5.965 1 90 295 VAL B O 1
ATOM 4897 N N . ASN B 1 296 ? -19.016 9.406 7.82 1 93.12 296 ASN B N 1
ATOM 4898 C CA . ASN B 1 296 ? -18.75 10.836 7.703 1 93.12 296 ASN B CA 1
ATOM 4899 C C . ASN B 1 296 ? -17.281 11.156 7.941 1 93.12 296 ASN B C 1
ATOM 4901 O O . ASN B 1 296 ? -16.781 12.172 7.457 1 93.12 296 ASN B O 1
ATOM 4905 N N . MET B 1 297 ? -16.578 10.281 8.664 1 94.31 297 MET B N 1
ATOM 4906 C CA . MET B 1 297 ? -15.172 10.547 8.953 1 94.31 297 MET B CA 1
ATOM 4907 C C . MET B 1 297 ? -14.289 10.141 7.785 1 94.31 297 MET B C 1
ATOM 4909 O O . MET B 1 297 ? -13.148 10.594 7.672 1 94.31 297 MET B O 1
ATOM 4913 N N . SER B 1 298 ? -14.797 9.297 6.945 1 90.75 298 SER B N 1
ATOM 4914 C CA . SER B 1 298 ? -13.992 8.797 5.836 1 90.75 298 SER B CA 1
ATOM 4915 C C . SER B 1 298 ? -14.109 9.703 4.613 1 90.75 298 SER B C 1
ATOM 4917 O O . SER B 1 298 ? -13.219 9.719 3.76 1 90.75 298 SER B O 1
ATOM 4919 N N . LYS B 1 299 ? -15.156 10.484 4.488 1 89.38 299 LYS B N 1
ATOM 4920 C CA . LYS B 1 299 ? -15.375 11.359 3.336 1 89.38 299 LYS B CA 1
ATOM 4921 C C . LYS B 1 299 ? -14.406 12.539 3.352 1 89.38 299 LYS B C 1
ATOM 4923 O O . LYS B 1 299 ? -14.086 13.078 4.414 1 89.38 299 LYS B O 1
ATOM 4928 N N . ASN B 1 300 ? -13.953 12.898 2.129 1 89.56 300 ASN B N 1
ATOM 4929 C CA . ASN B 1 300 ? -13.102 14.07 2.014 1 89.56 300 ASN B CA 1
ATOM 4930 C C . ASN B 1 300 ? -13.922 15.359 1.964 1 89.56 300 ASN B C 1
ATOM 4932 O O . ASN B 1 300 ? -13.859 16.109 0.983 1 89.56 300 ASN B O 1
ATOM 4936 N N . GLN B 1 301 ? -14.695 15.539 2.926 1 92.31 301 GLN B N 1
ATOM 4937 C CA . GLN B 1 301 ? -15.508 16.734 3.096 1 92.31 301 GLN B CA 1
ATOM 4938 C C . GLN B 1 301 ? -15.781 17.016 4.574 1 92.31 301 GLN B C 1
ATOM 4940 O O . GLN B 1 301 ? -15.93 16.078 5.363 1 92.31 301 GLN B O 1
ATOM 4945 N N . LYS B 1 302 ? -15.891 18.219 4.918 1 94.5 302 LYS B N 1
ATOM 4946 C CA . LYS B 1 302 ? -16.25 18.562 6.289 1 94.5 302 LYS B CA 1
ATOM 4947 C C . LYS B 1 302 ? -17.703 18.188 6.586 1 94.5 302 LYS B C 1
ATOM 4949 O O . LYS B 1 302 ? -18.484 17.938 5.668 1 94.5 302 LYS B O 1
ATOM 4954 N N . HIS B 1 303 ? -18.031 18.25 7.805 1 94.12 303 HIS B N 1
ATOM 4955 C CA . HIS B 1 303 ? -19.297 17.656 8.234 1 94.12 303 HIS B CA 1
ATOM 4956 C C . HIS B 1 303 ? -20.469 18.578 7.891 1 94.12 303 HIS B C 1
ATOM 4958 O O . HIS B 1 303 ? -21.625 18.141 7.906 1 94.12 303 HIS B O 1
ATOM 4964 N N . TYR B 1 304 ? -20.188 19.859 7.562 1 91.19 304 TYR B N 1
ATOM 4965 C CA . TYR B 1 304 ? -21.281 20.75 7.215 1 91.19 304 TYR B CA 1
ATOM 4966 C C . TYR B 1 304 ? -21.953 20.297 5.918 1 91.19 304 TYR B C 1
ATOM 4968 O O . TYR B 1 304 ? -23.109 20.656 5.66 1 91.19 304 TYR B O 1
ATOM 4976 N N . HIS B 1 305 ? -21.297 19.594 5.098 1 89.25 305 HIS B N 1
ATOM 4977 C CA . HIS B 1 305 ? -21.859 19.094 3.854 1 89.25 305 HIS B CA 1
ATOM 4978 C C . HIS B 1 305 ? -23.016 18.141 4.117 1 89.25 305 HIS B C 1
ATOM 4980 O O . HIS B 1 305 ? -23.906 17.969 3.27 1 89.25 305 HIS B O 1
ATOM 4986 N N . ASP B 1 306 ? -23.016 17.547 5.27 1 85.31 306 ASP B N 1
ATOM 4987 C CA . ASP B 1 306 ? -24.062 16.578 5.625 1 85.31 306 ASP B CA 1
ATOM 4988 C C . ASP B 1 306 ? -25.266 17.266 6.254 1 85.31 306 ASP B C 1
ATOM 4990 O O . ASP B 1 306 ? -26.297 16.641 6.488 1 85.31 306 ASP B O 1
ATOM 4994 N N . ILE B 1 307 ? -25.141 18.609 6.535 1 80.56 307 ILE B N 1
ATOM 4995 C CA . ILE B 1 307 ? -26.234 19.328 7.211 1 80.56 307 ILE B CA 1
ATOM 4996 C C . ILE B 1 307 ? -26.625 20.562 6.406 1 80.56 307 ILE B C 1
ATOM 4998 O O . ILE B 1 307 ? -27.078 21.562 6.969 1 80.56 307 ILE B O 1
ATOM 5002 N N . VAL B 1 308 ? -26.375 20.609 5.191 1 74.75 308 VAL B N 1
ATOM 5003 C CA . VAL B 1 308 ? -26.594 21.75 4.305 1 74.75 308 VAL B CA 1
ATOM 5004 C C . VAL B 1 308 ? -28.031 22.234 4.438 1 74.75 308 VAL B C 1
ATOM 5006 O O . VAL B 1 308 ? -28.281 23.438 4.449 1 74.75 308 VAL B O 1
ATOM 5009 N N . GLY B 1 309 ? -28.891 21.328 4.5 1 71.5 309 GLY B N 1
ATOM 5010 C CA . GLY B 1 309 ? -30.297 21.703 4.574 1 71.5 309 GLY B CA 1
ATOM 5011 C C . GLY B 1 309 ? -30.641 22.5 5.816 1 71.5 309 GLY B C 1
ATOM 5012 O O . GLY B 1 309 ? -31.609 23.25 5.828 1 71.5 309 GLY B O 1
ATOM 5013 N N . GLU B 1 310 ? -29.797 22.531 6.848 1 73 310 GLU B N 1
ATOM 5014 C CA . GLU B 1 310 ? -30.094 23.156 8.133 1 73 310 GLU B CA 1
ATOM 5015 C C . GLU B 1 310 ? -29.359 24.484 8.266 1 73 310 GLU B C 1
ATOM 5017 O O . GLU B 1 310 ? -29.656 25.281 9.164 1 73 310 GLU B O 1
ATOM 5022 N N . LEU B 1 311 ? -28.453 24.859 7.473 1 76.31 311 LEU B N 1
ATOM 5023 C CA . LEU B 1 311 ? -27.562 26 7.629 1 76.31 311 LEU B CA 1
ATOM 5024 C C . LEU B 1 311 ? -28.281 27.312 7.344 1 76.31 311 LEU B C 1
ATOM 5026 O O . LEU B 1 311 ? -28.016 28.328 7.973 1 76.31 311 LEU B O 1
ATOM 5030 N N . GLY B 1 312 ? -29.281 27.344 6.402 1 72 312 GLY B N 1
ATOM 5031 C CA . GLY B 1 312 ? -30 28.547 6.035 1 72 312 GLY B CA 1
ATOM 5032 C C . GLY B 1 312 ? -31.125 28.891 7 1 72 312 GLY B C 1
ATOM 5033 O O . GLY B 1 312 ? -31.688 30 6.945 1 72 312 GLY B O 1
ATOM 5034 N N . LYS B 1 313 ? -31.453 28.078 8.039 1 74.19 313 LYS B N 1
ATOM 5035 C CA . LYS B 1 313 ? -32.625 28.25 8.875 1 74.19 313 LYS B CA 1
ATOM 5036 C C . LYS B 1 313 ? -32.312 29.031 10.141 1 74.19 313 LYS B C 1
ATOM 5038 O O . LYS B 1 313 ? -33.188 29.438 10.883 1 74.19 313 LYS B O 1
ATOM 5043 N N . VAL B 1 314 ? -30.844 29.281 10.352 1 74.88 314 VAL B N 1
ATOM 5044 C CA . VAL B 1 314 ? -30.453 29.859 11.633 1 74.88 314 VAL B CA 1
ATOM 5045 C C . VAL B 1 314 ? -29.859 31.25 11.406 1 74.88 314 VAL B C 1
ATOM 5047 O O . VAL B 1 314 ? -29.062 31.453 10.484 1 74.88 314 VAL B O 1
ATOM 5050 N N . LYS B 1 315 ? -30.328 32.25 12.195 1 81.25 315 LYS B N 1
ATOM 5051 C CA . LYS B 1 315 ? -29.875 33.625 12.078 1 81.25 315 LYS B CA 1
ATOM 5052 C C . LYS B 1 315 ? -28.5 33.812 12.711 1 81.25 315 LYS B C 1
ATOM 5054 O O . LYS B 1 315 ? -28.219 33.219 13.75 1 81.25 315 LYS B O 1
ATOM 5059 N N . PRO B 1 316 ? -27.531 34.625 12 1 84.44 316 PRO B N 1
ATOM 5060 C CA . PRO B 1 316 ? -26.203 34.875 12.547 1 84.44 316 PRO B CA 1
ATOM 5061 C C . PRO B 1 316 ? -26.25 35.656 13.867 1 84.44 316 PRO B C 1
ATOM 5063 O O . PRO B 1 316 ? -27.219 36.344 14.141 1 84.44 316 PRO B O 1
ATOM 5066 N N . LEU B 1 317 ? -25.219 35.188 14.68 1 83.31 317 LEU B N 1
ATOM 5067 C CA . LEU B 1 317 ? -25.109 35.906 15.945 1 83.31 317 LEU B CA 1
ATOM 5068 C C . LEU B 1 317 ? -24.641 37.344 15.719 1 83.31 317 LEU B C 1
ATOM 5070 O O . LEU B 1 317 ? -23.891 37.625 14.781 1 83.31 317 LEU B O 1
ATOM 5074 N N . LYS B 1 318 ? -25.297 38.375 16.141 1 66.88 318 LYS B N 1
ATOM 5075 C CA . LYS B 1 318 ? -25.062 39.812 16 1 66.88 318 LYS B CA 1
ATOM 5076 C C . LYS B 1 318 ? -23.594 40.156 16.25 1 66.88 318 LYS B C 1
ATOM 5078 O O . LYS B 1 318 ? -22.938 39.531 17.078 1 66.88 318 LYS B O 1
#

Radius of gyration: 30.82 Å; Cα contacts (8 Å, |Δi|>4): 1117; chains: 2; bounding box: 62×92×66 Å

Nearest PDB structures (foldseek):
  8f6e-assembly1_B  TM=7.345E-01  e=7.142E-14  Shewanella oneidensis
  8f6h-assembly1_A  TM=6.943E-01  e=7.421E-13  Shewanella oneidensis MR-1
  8f6j-assembly1_A  TM=6.387E-01  e=6.703E-13  Shewanella oneidensis
  8f6k-assembly1_D  TM=5.868E-01  e=1.219E-11  Shewanella oneidensis
  8f6k-assembly1_C  TM=6.168E-01  e=9.824E-11  Shewanella oneidensis

Organism: NCBI:txid346377

pLDDT: mean 82.99, std 9.85, range [58.62, 98.12]